Protein 5K0W (pdb70)

Sequence (541 aa):
SAQVVKEPENMPKEWNQAYEPFRIAGNLYYVGTYDLASYLIVTDKGNILINTGTAESSFPIIKANIQKLGFNYKDIKILLLTQAHYDHTGALQDFKTETAAKFYVDKADVDVLRTGGKSDYEMGKYGVTFKPVTPDKTLKDQDKIKLGNITLTLLHHPGHTKGSCSFIFETKDEKRKYRVLIANMPSVIVDKKFSEVTAYPNIQSDYAYTFGVMKKLDFDIWVASHASQFDLHEKRKEGDPYNPQLFMDKQSYFQNLNDLEKSYLNKIKKDVVKEPENMPKEWNQAYEPFRIAGNLYYVGTYDLASYLIVTDKGNILINTGTAESFPIIKANIQKLGFNYKDIKILLLTQAHYDHTGALQDFKTETAAKFYVDKADVDVLRTGGKSDYEMGKYGVTFKPVTPDKTLKDQDKIKLGNITLTLLHHPGHTKGSCSFIFETKDEKRKYRVLIANMPSVIVDKKFSEVTAYPNIQSDYAYTFGVMKKLDFDIWVASHASQFDLHEKRKEGDPYNPQLFMDKQSYFQNLNDLEKSYLNKIKKDSQDK

Nearest PDB structures (foldseek):
  5k0w-assembly1_A  TM=1.004E+00  e=1.594E-59  Elizabethkingia meningoseptica
  5aeb-assembly1_A  TM=9.887E-01  e=3.654E-43  uncultured bacterium BLR12
  6n36-assembly1_A  TM=9.809E-01  e=2.254E-38  Chitinophaga pinensis DSM 2588
  1l9y-assembly2_B  TM=9.300E-01  e=4.755E-30  Fluoribacter gormanii
  6u10-assembly1_A  TM=8.624E-01  e=2.093E-22  Stenotrophomonas maltophilia K279a

InterPro domains:
  IPR001279 Metallo-beta-lactamase [PF00753] (54-184)
  IPR001279 Metallo-beta-lactamase [SM00849] (51-241)
  IPR036866 Ribonuclease Z/Hydroxyacylglutathione hydrolase-like [G3DSA:3.60.15.10] (17-290)
  IPR036866 Ribonuclease Z/Hydroxyacylglutathione hydrolase-like [SSF56281] (29-268)
  IPR051453 Metallo-Beta-Lactamase Glyoxalase II [PTHR46233] (46-186)

Organism: Elizabethkingia meningoseptica (NCBI:txid238)

Radius of gyration: 29.6 Å; Cα contacts (8 Å, |Δi|>4): 1192; chains: 2; bounding box: 83×76×60 Å

Secondary structure (DSSP, 8-state):
--PPP-PPSS--GGGTS----EEEETTEEE-S-SSB--EEEEETTEEEEE---STTHHHHHHHHHHHTT--GGGEEEEE-S--SHHHHTT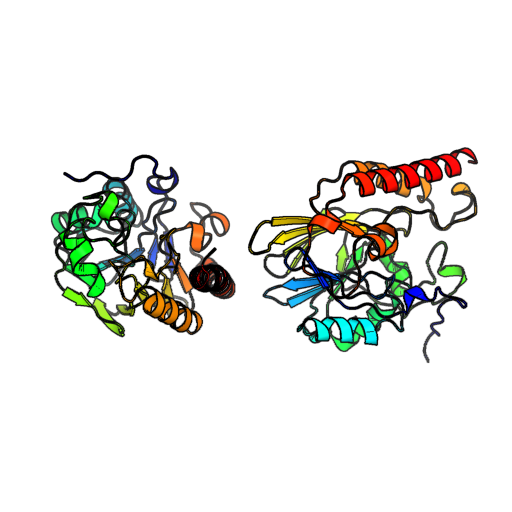HHHHHHHH--EEEEEGGGHHHHHTTTTT-TTGGGG---S-----SEEE-TT-EEEETTEEEEEEE--SSSTT-EEEEEEEE-SS-EEEEEEE-------SS-TTT-TTSTTHHHHHHHHHHHHHT---SEEEESBGGGGTHHHH--TTPPP-GGGG--HHHHHHHHHHHHHHHHHHHHT-/-----SS--GGGTS----EEEETTEEE-S-SSB--EEEEETTEEEEE---STTHHHHHHHHHHHTT--GGGEEEEE-S--SHHHHTTHHHHHHHH--EEEEEGGGHHHHHTTTTT-TTGGGG---S-----SEEE-TT-EEEETTEEEEEEE--SSSTT-EEEEEEEE-SS-EEEEEEE--------S-TTT-TTSTTHHHHHHHHHHHHHT---SEEEESBGGGGTHHHH--TTPPP-GGGG--HHHHHHHHHHHHHHHHHHHHHHT---

Foldseek 3Di:
DDDDADADDPDDPQQLAADAKDAQAFQWIFLHTSWFTWIWGQAPQFIEIEFQAAQNSQVSSCVNCVNVVHHLLRHQEYHYQALDRRRCACVVVSCVSNVHAYEFAQQCQVCQQQQRCLWLPSVVVGRNHDHDHHPYHDYFQDWDDDHPKIKGWHQQDQVTRGRTKIWTWHHDPPDIWTEIADEARAHPDPDALVVSPSCVCNLVSNVVNLVVQLPDDTQFYHYRTCVLLVVVVLDDHPDHHDNVSRRPVVSSNVSSVVRVVVSVVRNVVD/DADADDDDDPQLLAADAKDAQAFQWIFLATSWFTWIWGQAPQFIEIEFAAALNSQVSSCVNCVNVVHHLLRHQEYHYQALDRRGCHCVVVSCVSNVHAYEFAQQCQVCQQQQRCLWLPSVVVGRNHDRDHHPYHDYFQDWDDGHPKIKGWHQQDQVTNGRTKIWTWHHDPPDIWTEIADEARAHPDPDFPPVSPSCVCNLVSNVVNLVVQLPDDTQFYDYSTCVLLVVVVLDDPPDDHDNVSRRPVVSSNVSSVVRVVVSVVRNVVSVDDD

B-factor: mean 29.64, std 12.65, range [3.0, 104.34]

Solvent-accessible surface area: 23764 Å² total; per-residue (Å²): 179,92,131,126,55,119,29,24,138,111,49,66,154,68,40,48,58,68,4,62,6,19,66,1,0,0,57,0,28,0,0,0,0,42,12,0,0,0,0,0,0,29,20,56,108,9,7,0,0,0,0,1,0,0,46,71,0,22,80,33,0,52,59,10,0,139,136,48,68,49,77,31,113,58,3,94,8,1,1,5,0,8,1,10,14,9,0,1,2,0,0,47,21,0,46,96,75,17,81,4,101,0,37,4,4,111,50,3,27,95,10,0,124,40,0,1,96,47,9,24,28,28,18,142,106,26,14,1,3,96,55,3,64,16,70,105,64,3,123,54,95,49,110,5,139,24,32,109,13,42,0,15,1,11,43,2,1,0,20,1,57,2,0,0,0,2,7,4,73,0,93,18,115,149,84,120,4,94,0,0,0,0,2,6,2,31,48,50,8,131,93,85,16,84,87,3,116,60,6,111,92,1,82,68,33,0,51,103,0,5,36,44,0,108,169,25,109,4,42,0,0,0,0,1,27,0,71,52,0,47,0,46,155,44,12,158,87,60,59,112,78,62,8,105,40,2,50,46,87,128,27,0,54,118,45,1,59,83,38,32,128,67,10,78,85,30,56,148,104,85,141,68,126,28,29,141,154,48,65,153,68,39,48,60,68,6,63,10,18,78,1,0,0,57,0,27,0,0,0,0,48,12,0,0,0,0,0,0,27,22,137,147,9,7,0,1,0,2,1,0,0,45,69,0,22,80,32,0,53,61,10,0,139,131,47,68,50,73,31,116,58,2,95,8,1,2,4,0,9,1,11,14,10,0,1,4,0,2,38,23,0,44,100,74,18,79,4,100,0,38,5,4,109,48,2,27,95,11,0,124,40,0,1,122,48,11,25,27,29,18,142,103,26,29,1,3,98,60,2,64,16,70,104,60,4,125,55,96,49,109,5,139,24,35,149,17,43,0,16,1,15,42,3,1,0,17,1,61,3,0,2,0,1,7,4,78,6,123,19,182,146,96,125,2,96,0,0,0,0,1,6,2,35,48,51,8,134,91,60,5,87,88,4,114,60,6,110,94,2,74,71,30,0,56,97,0,5,24,51,0,96,156,28,108,4,43,0,0,0,0,2,27,0,70,52,1,48,0,46,155,44,13,155,88,56,59,109,79,61,4,109,41,2,49,47,82,80,24,0,52,62,47,0,65,75,37,26,88,68,10,80,81,31,36,131,108,20,92,110,134,208

CATH classification: 3.60.15.10

Structure (mmCIF, N/CA/C/O backbone):
data_5K0W
#
_entry.id   5K0W
#
_cell.length_a   64.000
_cell.length_b   48.510
_cell.length_c   88.940
_cell.angle_alpha   90.00
_cell.angle_beta   100.10
_cell.angle_gamma   90.00
#
_symmetry.space_group_name_H-M   'P 1 21 1'
#
loop_
_entity.id
_entity.type
_entity.pdbx_description
1 polymer 'Class B carbapenemase GOB-18'
2 non-polymer 'ZINC ION'
3 non-polymer 'CHLORIDE ION'
4 non-polymer GLYCEROL
5 water water
#
loop_
_atom_site.group_PDB
_atom_site.id
_atom_site.type_symbol
_atom_site.label_atom_id
_atom_site.label_alt_id
_atom_site.label_comp_id
_atom_site.label_asym_id
_atom_site.label_entity_id
_atom_site.label_seq_id
_atom_site.pdbx_PDB_ins_code
_atom_site.Cartn_x
_atom_site.Cartn_y
_atom_site.Cartn_z
_atom_site.occupancy
_atom_site.B_iso_or_equiv
_atom_site.auth_seq_id
_atom_site.auth_comp_id
_atom_site.auth_asym_id
_atom_site.auth_atom_id
_atom_site.pdbx_PDB_model_num
ATOM 1 N N . SER A 1 17 ? 15.889 31.965 20.566 1.00 34.07 17 SER A N 1
ATOM 2 C CA . SER A 1 17 ? 17.177 31.284 20.665 1.00 34.24 17 SER A CA 1
ATOM 3 C C . SER A 1 17 ? 17.025 29.746 20.608 1.00 37.66 17 SER A C 1
ATOM 4 O O . SER A 1 17 ? 16.553 29.119 21.561 1.00 38.41 17 SER A O 1
ATOM 7 N N . ALA A 1 18 ? 17.403 29.148 19.477 1.00 32.58 18 ALA A N 1
ATOM 8 C CA . ALA A 1 18 ? 17.361 27.694 19.313 1.00 31.91 18 ALA A CA 1
ATOM 9 C C . ALA A 1 18 ? 18.492 27.221 18.423 1.00 34.17 18 ALA A C 1
ATOM 10 O O . ALA A 1 18 ? 18.753 27.823 17.376 1.00 32.69 18 ALA A O 1
ATOM 12 N N . GLN A 1 19 ? 19.172 26.140 18.851 1.00 31.29 19 GLN A N 1
ATOM 13 C CA . GLN A 1 19 ? 20.233 25.477 18.085 1.00 30.75 19 GLN A CA 1
ATOM 14 C C . GLN A 1 19 ? 19.558 25.034 16.769 1.00 32.90 19 GLN A C 1
ATOM 15 O O . GLN A 1 19 ? 18.480 24.429 16.799 1.00 32.77 19 GLN A O 1
ATOM 21 N N . VAL A 1 20 ? 20.139 25.440 15.632 1.00 26.54 20 VAL A N 1
ATOM 22 C CA . VAL A 1 20 ? 19.593 25.240 14.298 1.00 24.46 20 VAL A CA 1
ATOM 23 C C . VAL A 1 20 ? 19.689 23.791 13.825 1.00 25.86 20 VAL A C 1
ATOM 24 O O . VAL A 1 20 ? 20.768 23.201 13.869 1.00 23.88 20 VAL A O 1
ATOM 28 N N . VAL A 1 21 ? 18.553 23.250 13.335 1.00 22.40 21 VAL A N 1
ATOM 29 C CA . VAL A 1 21 ? 18.424 21.911 12.759 1.00 22.22 21 VAL A CA 1
ATOM 30 C C . VAL A 1 21 ? 18.639 22.030 11.239 1.00 30.25 21 VAL A C 1
ATOM 31 O O . VAL A 1 21 ? 18.031 22.902 10.618 1.00 32.76 21 VAL A O 1
ATOM 35 N N . LYS A 1 22 ? 19.484 21.162 10.641 1.00 26.85 22 LYS A N 1
ATOM 36 C CA . LYS A 1 22 ? 19.698 21.134 9.196 1.00 27.36 22 LYS A CA 1
ATOM 37 C C . LYS A 1 22 ? 20.015 19.721 8.695 1.00 34.52 22 LYS A C 1
ATOM 38 O O . LYS A 1 22 ? 21.098 19.186 8.976 1.00 34.34 22 LYS A O 1
ATOM 44 N N . GLU A 1 23 ? 19.066 19.122 7.953 1.00 33.66 23 GLU A N 1
ATOM 45 C CA . GLU A 1 23 ? 19.220 17.787 7.369 1.00 35.26 23 GLU A CA 1
ATOM 46 C C . GLU A 1 23 ? 20.228 17.850 6.220 1.00 45.06 23 GLU A C 1
ATOM 47 O O . GLU A 1 23 ? 20.318 18.898 5.572 1.00 47.56 23 GLU A O 1
ATOM 53 N N . PRO A 1 24 ? 20.986 16.764 5.920 1.00 41.80 24 PRO A N 1
ATOM 54 C CA . PRO A 1 24 ? 21.932 16.834 4.802 1.00 41.65 24 PRO A CA 1
ATOM 55 C C . PRO A 1 24 ? 21.266 17.229 3.486 1.00 48.01 24 PRO A C 1
ATOM 56 O O . PRO A 1 24 ? 20.077 16.952 3.253 1.00 47.83 24 PRO A O 1
ATOM 60 N N . GLU A 1 25 ? 22.040 17.944 2.659 1.00 45.90 25 GLU A N 1
ATOM 61 C CA . GLU A 1 25 ? 21.657 18.398 1.333 1.00 46.14 25 GLU A CA 1
ATOM 62 C C . GLU A 1 25 ? 21.652 17.115 0.462 1.00 50.18 25 GLU A C 1
ATOM 63 O O . GLU A 1 25 ? 22.320 16.127 0.810 1.00 49.68 25 GLU A O 1
ATOM 69 N N . ASN A 1 26 ? 20.874 17.104 -0.613 1.00 46.41 26 ASN A N 1
ATOM 70 C CA . ASN A 1 26 ? 20.763 15.970 -1.550 1.00 46.72 26 ASN A CA 1
ATOM 71 C C . ASN A 1 26 ? 20.298 14.573 -1.023 1.00 49.72 26 ASN A C 1
ATOM 72 O O . ASN A 1 26 ? 20.912 13.540 -1.319 1.00 49.01 26 ASN A O 1
ATOM 74 N N . MET A 1 27 ? 19.184 14.562 -0.286 1.00 45.20 27 MET A N 1
ATOM 75 C CA . MET A 1 27 ? 18.539 13.353 0.242 1.00 44.03 27 MET A CA 1
ATOM 76 C C . MET A 1 27 ? 17.867 12.590 -0.903 1.00 43.05 27 MET A C 1
ATOM 77 O O . MET A 1 27 ? 17.399 13.237 -1.843 1.00 41.88 27 MET A O 1
ATOM 82 N N . PRO A 1 28 ? 17.724 11.244 -0.832 1.00 37.36 28 PRO A N 1
ATOM 83 C CA . PRO A 1 28 ? 17.063 10.520 -1.939 1.00 36.22 28 PRO A CA 1
ATOM 84 C C . PRO A 1 28 ? 15.590 10.849 -2.037 1.00 38.72 28 PRO A C 1
ATOM 85 O O . PRO A 1 28 ? 14.946 11.072 -1.012 1.00 39.80 28 PRO A O 1
ATOM 89 N N . LYS A 1 29 ? 15.072 10.908 -3.275 1.00 32.95 29 LYS A N 1
ATOM 90 C CA . LYS A 1 29 ? 13.690 11.240 -3.622 1.00 31.76 29 LYS A CA 1
ATOM 91 C C . LYS A 1 29 ? 12.680 10.384 -2.865 1.00 35.93 29 LYS A C 1
ATOM 92 O O . LYS A 1 29 ? 11.715 10.922 -2.316 1.00 35.66 29 LYS A O 1
ATOM 98 N N . GLU A 1 30 ? 12.919 9.059 -2.827 1.00 32.83 30 GLU A N 1
ATOM 99 C CA . GLU A 1 30 ? 12.058 8.043 -2.201 1.00 32.73 30 GLU A CA 1
ATOM 100 C C . GLU A 1 30 ? 11.835 8.233 -0.686 1.00 36.32 30 GLU A C 1
ATOM 101 O O . GLU A 1 30 ? 10.876 7.687 -0.145 1.00 36.17 30 GLU A O 1
ATOM 107 N N . TRP A 1 31 ? 12.704 8.999 -0.017 1.00 32.22 31 TRP A N 1
ATOM 108 C CA . TRP A 1 31 ? 12.619 9.226 1.423 1.00 32.85 31 TRP A CA 1
ATOM 109 C C . TRP A 1 31 ? 11.453 10.093 1.853 1.00 37.22 31 TRP A C 1
ATOM 110 O O . TRP A 1 31 ? 10.849 9.827 2.899 1.00 36.16 31 TRP A O 1
ATOM 121 N N . ASN A 1 32 ? 11.152 11.141 1.058 1.00 34.41 32 ASN A N 1
ATOM 122 C CA . ASN A 1 32 ? 10.068 12.098 1.325 1.00 33.83 32 ASN A CA 1
ATOM 123 C C . ASN A 1 32 ? 8.873 11.857 0.410 1.00 34.71 32 ASN A C 1
ATOM 124 O O . ASN A 1 32 ? 7.884 12.573 0.489 1.00 35.33 32 ASN A O 1
ATOM 129 N N . GLN A 1 33 ? 8.963 10.837 -0.439 1.00 29.39 33 GLN A N 1
ATOM 130 C CA . GLN A 1 33 ? 7.927 10.442 -1.388 1.00 29.28 33 GLN A CA 1
ATOM 131 C C . GLN A 1 33 ? 6.819 9.690 -0.653 1.00 31.38 33 GLN A C 1
ATOM 132 O O . GLN A 1 33 ? 7.113 8.779 0.129 1.00 31.60 33 GLN A O 1
ATOM 138 N N . ALA A 1 34 ? 5.551 10.063 -0.905 1.00 25.52 34 ALA A N 1
ATOM 139 C CA . ALA A 1 34 ? 4.390 9.449 -0.255 1.00 24.17 34 ALA A CA 1
ATOM 140 C C . ALA A 1 34 ? 4.160 8.008 -0.685 1.00 28.19 34 ALA A C 1
ATOM 141 O O . ALA A 1 34 ? 4.435 7.640 -1.829 1.00 29.26 34 ALA A O 1
ATOM 143 N N . TYR A 1 35 ? 3.647 7.202 0.240 1.00 23.03 35 TYR A N 1
ATOM 144 C CA . TYR A 1 35 ? 3.287 5.812 0.017 1.00 22.13 35 TYR A CA 1
ATOM 145 C C . TYR A 1 35 ? 1.992 5.545 0.765 1.00 27.80 35 TYR A C 1
ATOM 146 O O . TYR A 1 35 ? 1.853 5.931 1.928 1.00 29.55 35 TYR A O 1
ATOM 155 N N . GLU A 1 36 ? 1.050 4.901 0.088 1.00 23.63 36 GLU A N 1
ATOM 156 C CA . GLU A 1 36 ? -0.268 4.546 0.595 1.00 24.00 36 GLU A CA 1
ATOM 157 C C . GLU A 1 36 ? -0.176 3.547 1.762 1.00 27.32 36 GLU A C 1
ATOM 158 O O . GLU A 1 36 ? 0.368 2.454 1.578 1.00 26.13 36 GLU A O 1
ATOM 164 N N . PRO A 1 37 ? -0.700 3.880 2.969 1.00 24.39 37 PRO A N 1
ATOM 165 C CA . PRO A 1 37 ? -0.609 2.925 4.088 1.00 24.19 37 PRO A CA 1
ATOM 166 C C . PRO A 1 37 ? -1.356 1.606 3.862 1.00 27.93 37 PRO A C 1
ATOM 167 O O . PRO A 1 37 ? -2.347 1.576 3.131 1.00 29.02 37 PRO A O 1
ATOM 171 N N . PHE A 1 38 ? -0.855 0.508 4.470 1.00 22.02 38 PHE A N 1
ATOM 172 C CA . PHE A 1 38 ? -1.451 -0.824 4.367 1.00 19.56 38 PHE A CA 1
ATOM 173 C C . PHE A 1 38 ? -1.291 -1.652 5.645 1.00 20.55 38 PHE A C 1
ATOM 174 O O . PHE A 1 38 ? -0.464 -1.337 6.497 1.00 18.67 38 PHE A O 1
ATOM 182 N N . ARG A 1 39 ? -2.075 -2.725 5.759 1.00 18.64 39 ARG A N 1
ATOM 183 C CA . ARG A 1 39 ? -2.031 -3.660 6.876 1.00 18.76 39 ARG A CA 1
ATOM 184 C C . ARG A 1 39 ? -0.986 -4.728 6.567 1.00 24.26 39 ARG A C 1
ATOM 185 O O . ARG A 1 39 ? -1.096 -5.411 5.540 1.00 26.16 39 ARG A O 1
ATOM 193 N N . ILE A 1 40 ? 0.038 -4.860 7.425 1.00 19.09 40 ILE A N 1
ATOM 194 C CA . ILE A 1 40 ? 1.079 -5.871 7.212 1.00 19.07 40 ILE A CA 1
ATOM 195 C C . ILE A 1 40 ? 0.538 -7.238 7.651 1.00 24.03 40 ILE A C 1
ATOM 196 O O . ILE A 1 40 ? 0.309 -8.114 6.806 1.00 23.55 40 ILE A O 1
ATOM 201 N N . ALA A 1 41 ? 0.289 -7.385 8.963 1.00 22.02 41 ALA A N 1
ATOM 202 C CA . ALA A 1 41 ? -0.222 -8.601 9.595 1.00 22.81 41 ALA A CA 1
ATOM 203 C C . ALA A 1 41 ? -0.887 -8.242 10.911 1.00 27.76 41 ALA A C 1
ATOM 204 O O . ALA A 1 41 ? -0.309 -7.514 11.718 1.00 28.30 41 ALA A O 1
ATOM 206 N N . GLY A 1 42 ? -2.078 -8.775 11.127 1.00 23.56 42 GLY A N 1
ATOM 207 C CA . GLY A 1 42 ? -2.843 -8.540 12.343 1.00 23.39 42 GLY A CA 1
ATOM 208 C C . GLY A 1 42 ? -3.057 -7.073 12.632 1.00 27.36 42 GLY A C 1
ATOM 209 O O . GLY A 1 42 ? -3.718 -6.372 11.861 1.00 26.12 42 GLY A O 1
ATOM 210 N N . ASN A 1 43 ? -2.443 -6.592 13.716 1.00 25.35 43 ASN A N 1
ATOM 211 C CA . ASN A 1 43 ? -2.572 -5.193 14.148 1.00 25.81 43 ASN A CA 1
ATOM 212 C C . ASN A 1 43 ? -1.368 -4.319 13.827 1.00 29.12 43 ASN A C 1
ATOM 213 O O . ASN A 1 43 ? -1.245 -3.215 14.364 1.00 29.71 43 ASN A O 1
ATOM 218 N N . LEU A 1 44 ? -0.510 -4.798 12.899 1.00 23.29 44 LEU A N 1
ATOM 219 C CA . LEU A 1 44 ? 0.668 -4.098 12.404 1.00 21.28 44 LEU A CA 1
ATOM 220 C C . LEU A 1 44 ? 0.369 -3.489 11.043 1.00 23.14 44 LEU A C 1
ATOM 221 O O . LEU A 1 44 ? -0.087 -4.178 10.138 1.00 23.24 44 LEU A O 1
ATOM 226 N N . TYR A 1 45 ? 0.625 -2.193 10.919 1.00 18.80 45 TYR A N 1
ATOM 227 C CA . TYR A 1 45 ? 0.365 -1.418 9.721 1.00 19.48 45 TYR A CA 1
ATOM 228 C C . TYR A 1 45 ? 1.603 -0.648 9.300 1.00 25.03 45 TYR A C 1
ATOM 229 O O . TYR A 1 45 ? 2.359 -0.193 10.159 1.00 26.45 45 TYR A O 1
ATOM 238 N N . TYR A 1 46 ? 1.793 -0.467 7.983 1.00 20.43 46 TYR A N 1
ATOM 239 C CA . TYR A 1 46 ? 2.881 0.329 7.433 1.00 19.71 46 TYR A CA 1
ATOM 240 C C . TYR A 1 46 ? 2.316 1.739 7.226 1.00 25.36 46 TYR A C 1
ATOM 241 O O . TYR A 1 46 ? 1.336 1.907 6.490 1.00 25.95 46 TYR A O 1
ATOM 250 N N . VAL A 1 47 ? 2.902 2.745 7.894 1.00 20.51 47 VAL A N 1
ATOM 251 C CA . VAL A 1 47 ? 2.453 4.147 7.806 1.00 18.82 47 VAL A CA 1
ATOM 252 C C . VAL A 1 47 ? 3.587 5.087 7.328 1.00 25.02 47 VAL A C 1
ATOM 253 O O . VAL A 1 47 ? 3.412 6.313 7.302 1.00 25.13 47 VAL A O 1
ATOM 257 N N . GLY A 1 48 ? 4.717 4.484 6.928 1.00 22.31 48 GLY A N 1
ATOM 258 C CA . GLY A 1 48 ? 5.909 5.178 6.458 1.00 21.70 48 GLY A CA 1
ATOM 259 C C . GLY A 1 48 ? 5.783 5.789 5.088 1.00 26.28 48 GLY A C 1
ATOM 260 O O . GLY A 1 48 ? 4.703 5.795 4.494 1.00 27.87 48 GLY A O 1
ATOM 261 N N . THR A 1 49 ? 6.890 6.338 4.595 1.00 21.28 49 THR A N 1
ATOM 262 C CA . THR A 1 49 ? 6.969 6.961 3.268 1.00 19.57 49 THR A CA 1
ATOM 263 C C . THR A 1 49 ? 7.366 5.871 2.278 1.00 20.71 49 THR A C 1
ATOM 264 O O . THR A 1 49 ? 7.441 4.696 2.662 1.00 19.17 49 THR A O 1
ATOM 268 N N . TYR A 1 50 ? 7.656 6.253 1.020 1.00 16.88 50 TYR A N 1
ATOM 269 C CA . TYR A 1 50 ? 8.055 5.300 -0.012 1.00 16.60 50 TYR A CA 1
ATOM 270 C C . TYR A 1 50 ? 9.215 4.405 0.427 1.00 18.43 50 TYR A C 1
ATOM 271 O O . TYR A 1 50 ? 9.124 3.198 0.266 1.00 18.05 50 TYR A O 1
ATOM 280 N N . ASP A 1 51 ? 10.263 4.974 1.041 1.00 15.13 51 ASP A N 1
ATOM 281 C CA . ASP A 1 51 ? 11.386 4.170 1.524 1.00 15.38 51 ASP A CA 1
ATOM 282 C C . ASP A 1 51 ? 11.557 4.153 3.044 1.00 18.92 51 ASP A C 1
ATOM 283 O O . ASP A 1 51 ? 12.070 3.172 3.579 1.00 19.20 51 ASP A O 1
ATOM 288 N N . LEU A 1 52 ? 11.152 5.222 3.736 1.00 15.39 52 LEU A N 1
ATOM 289 C CA . LEU A 1 52 ? 11.331 5.289 5.180 1.00 15.97 52 LEU A CA 1
ATOM 290 C C . LEU A 1 52 ? 10.210 4.651 5.943 1.00 21.63 52 LEU A C 1
ATOM 291 O O . LEU A 1 52 ? 9.151 5.256 6.136 1.00 23.98 52 LEU A O 1
ATOM 296 N N . ALA A 1 53 ? 10.435 3.404 6.346 1.00 17.05 53 ALA A N 1
ATOM 297 C CA . ALA A 1 53 ? 9.462 2.597 7.073 1.00 17.39 53 ALA A CA 1
ATOM 298 C C . ALA A 1 53 ? 9.123 3.146 8.448 1.00 22.16 53 ALA A C 1
ATOM 299 O O . ALA A 1 53 ? 10.016 3.469 9.243 1.00 22.45 53 ALA A O 1
ATOM 301 N N . SER A 1 54 ? 7.817 3.275 8.697 1.00 17.79 54 SER A N 1
ATOM 302 C CA . SER A 1 54 ? 7.226 3.710 9.959 1.00 17.31 54 SER A CA 1
ATOM 303 C C . SER A 1 54 ? 6.114 2.716 10.248 1.00 19.92 54 SER A C 1
ATOM 304 O O . SER A 1 54 ? 5.252 2.501 9.402 1.00 19.89 54 SER A O 1
ATOM 307 N N . TYR A 1 55 ? 6.173 2.067 11.409 1.00 16.24 55 TYR A N 1
ATOM 308 C CA . TYR A 1 55 ? 5.229 1.019 11.795 1.00 15.76 55 TYR A CA 1
ATOM 309 C C . TYR A 1 55 ? 4.251 1.446 12.873 1.00 21.72 55 TYR A C 1
ATOM 310 O O . TYR A 1 55 ? 4.640 2.065 13.866 1.00 22.89 55 TYR A O 1
ATOM 319 N N . LEU A 1 56 ? 2.977 1.118 12.666 1.00 17.64 56 LEU A N 1
ATOM 320 C CA . LEU A 1 56 ? 1.916 1.411 13.609 1.00 16.94 56 LEU A CA 1
ATOM 321 C C . LEU A 1 56 ? 1.292 0.126 14.159 1.00 22.70 56 LEU A C 1
ATOM 322 O O . LEU A 1 56 ? 0.845 -0.734 13.394 1.00 22.94 56 LEU A O 1
ATOM 327 N N . ILE A 1 57 ? 1.299 -0.010 15.492 1.00 19.73 57 ILE A N 1
ATOM 328 C CA . ILE A 1 57 ? 0.701 -1.140 16.193 1.00 19.72 57 ILE A CA 1
ATOM 329 C C . ILE A 1 57 ? -0.506 -0.597 16.941 1.00 26.76 57 ILE A C 1
ATOM 330 O O . ILE A 1 57 ? -0.366 0.234 17.840 1.00 28.16 57 ILE A O 1
ATOM 335 N N . VAL A 1 58 ? -1.689 -1.035 16.524 1.00 24.12 58 VAL A N 1
ATOM 336 C CA . VAL A 1 58 ? -2.960 -0.593 17.081 1.00 24.29 58 VAL A CA 1
ATOM 337 C C . VAL A 1 58 ? -3.389 -1.533 18.203 1.00 29.56 58 VAL A C 1
ATOM 338 O O . VAL A 1 58 ? -3.517 -2.736 17.971 1.00 29.72 58 VAL A O 1
ATOM 342 N N . THR A 1 59 ? -3.587 -1.004 19.427 1.00 26.81 59 THR A N 1
ATOM 343 C CA . THR A 1 59 ? -4.071 -1.819 20.553 1.00 26.26 59 THR A CA 1
ATOM 344 C C . THR A 1 59 ? -5.374 -1.252 21.099 1.00 32.45 59 THR A C 1
ATOM 345 O O . THR A 1 59 ? -5.777 -0.124 20.777 1.00 31.34 59 THR A O 1
ATOM 349 N N . ASP A 1 60 ? -5.980 -2.032 21.995 1.00 31.15 60 ASP A N 1
ATOM 350 C CA . ASP A 1 60 ? -7.219 -1.762 22.732 1.00 31.43 60 ASP A CA 1
ATOM 351 C C . ASP A 1 60 ? -7.085 -0.556 23.681 1.00 33.24 60 ASP A C 1
ATOM 352 O O . ASP A 1 60 ? -8.064 0.146 23.923 1.00 32.50 60 ASP A O 1
ATOM 357 N N . LYS A 1 61 ? -5.860 -0.351 24.211 1.00 28.72 61 LYS A N 1
ATOM 358 C CA . LYS A 1 61 ? -5.467 0.688 25.172 1.00 27.28 61 LYS A CA 1
ATOM 359 C C . LYS A 1 61 ? -4.615 1.817 24.553 1.00 29.68 61 LYS A C 1
ATOM 360 O O . LYS A 1 61 ? -4.052 2.620 25.309 1.00 30.04 61 LYS A O 1
ATOM 366 N N . GLY A 1 62 ? -4.543 1.880 23.214 1.00 23.67 62 GLY A N 1
ATOM 367 C CA . GLY A 1 62 ? -3.771 2.895 22.506 1.00 22.76 62 GLY A CA 1
ATOM 368 C C . GLY A 1 62 ? -2.864 2.363 21.412 1.00 27.35 62 GLY A C 1
ATOM 369 O O . GLY A 1 62 ? -2.880 1.172 21.113 1.00 27.32 62 GLY A O 1
ATOM 370 N N . ASN A 1 63 ? -2.047 3.248 20.808 1.00 23.59 63 ASN A N 1
ATOM 371 C CA . ASN A 1 63 ? -1.153 2.900 19.702 1.00 22.19 63 ASN A CA 1
ATOM 372 C C . ASN A 1 63 ? 0.329 3.071 19.983 1.00 24.99 63 ASN A C 1
ATOM 373 O O . ASN A 1 63 ? 0.739 3.877 20.827 1.00 22.58 63 ASN A O 1
ATOM 378 N N . ILE A 1 64 ? 1.134 2.319 19.214 1.00 21.45 64 ILE A N 1
ATOM 379 C CA . ILE A 1 64 ? 2.587 2.355 19.270 1.00 20.19 64 ILE A CA 1
ATOM 380 C C . ILE A 1 64 ? 3.065 2.726 17.878 1.00 23.23 64 ILE A C 1
ATOM 381 O O . ILE A 1 64 ? 2.551 2.207 16.882 1.00 21.21 64 ILE A O 1
ATOM 386 N N . LEU A 1 65 ? 4.035 3.638 17.812 1.00 20.30 65 LEU A N 1
ATOM 387 C CA . LEU A 1 65 ? 4.640 4.003 16.548 1.00 19.59 65 LEU A CA 1
ATOM 388 C C . LEU A 1 65 ? 6.152 3.730 16.598 1.00 19.50 65 LEU A C 1
ATOM 389 O O . LEU A 1 65 ? 6.847 4.255 17.477 1.00 14.73 65 LEU A O 1
ATOM 394 N N . ILE A 1 66 ? 6.636 2.857 15.684 1.00 16.84 66 ILE A N 1
ATOM 395 C CA . ILE A 1 66 ? 8.064 2.557 15.549 1.00 17.18 66 ILE A CA 1
ATOM 396 C C . ILE A 1 66 ? 8.556 3.289 14.302 1.00 21.97 66 ILE A C 1
ATOM 397 O O . ILE A 1 66 ? 8.008 3.068 13.223 1.00 20.85 66 ILE A O 1
ATOM 402 N N . ASN A 1 67 ? 9.565 4.175 14.460 1.00 20.45 67 ASN A N 1
ATOM 403 C CA . ASN A 1 67 ? 10.205 5.004 13.407 1.00 21.82 67 ASN A CA 1
ATOM 404 C C . ASN A 1 67 ? 9.347 6.120 12.792 1.00 26.68 67 ASN A C 1
ATOM 405 O O . ASN A 1 67 ? 8.128 5.953 12.691 1.00 26.21 67 ASN A O 1
ATOM 410 N N . THR A 1 68 ? 9.988 7.268 12.401 1.00 22.05 68 THR A N 1
ATOM 411 C CA . THR A 1 68 ? 9.259 8.430 11.899 1.00 22.12 68 THR A CA 1
ATOM 412 C C . THR A 1 68 ? 9.705 9.132 10.606 1.00 30.17 68 THR A C 1
ATOM 413 O O . THR A 1 68 ? 9.224 10.253 10.380 1.00 32.24 68 THR A O 1
ATOM 417 N N . GLY A 1 69 ? 10.631 8.583 9.820 1.00 25.58 69 GLY A N 1
ATOM 418 C CA . GLY A 1 69 ? 11.099 9.301 8.625 1.00 24.45 69 GLY A CA 1
ATOM 419 C C . GLY A 1 69 ? 11.771 10.640 8.939 1.00 26.29 69 GLY A C 1
ATOM 420 O O . GLY A 1 69 ? 11.984 10.952 10.111 1.00 23.81 69 GLY A O 1
ATOM 421 N N . THR A 1 70 ? 12.071 11.477 7.902 1.00 24.31 70 THR A N 1
ATOM 422 C CA . THR A 1 70 ? 12.716 12.801 8.055 1.00 23.59 70 THR A CA 1
ATOM 423 C C . THR A 1 70 ? 11.737 13.809 8.667 1.00 27.38 70 THR A C 1
ATOM 424 O O . THR A 1 70 ? 10.635 13.417 9.043 1.00 25.75 70 THR A O 1
ATOM 428 N N . ALA A 1 71 ? 12.126 15.103 8.777 1.00 25.44 71 ALA A N 1
ATOM 429 C CA . ALA A 1 71 ? 11.255 16.165 9.321 1.00 25.18 71 ALA A CA 1
ATOM 430 C C . ALA A 1 71 ? 9.974 16.313 8.508 1.00 29.15 71 ALA A C 1
ATOM 431 O O . ALA A 1 71 ? 8.891 16.378 9.084 1.00 29.92 71 ALA A O 1
ATOM 433 N N . GLU A 1 72 ? 10.096 16.309 7.179 1.00 25.94 72 GLU A N 1
ATOM 434 C CA . GLU A 1 72 ? 8.972 16.439 6.250 1.00 26.61 72 GLU A CA 1
ATOM 435 C C . GLU A 1 72 ? 8.051 15.189 6.142 1.00 30.65 72 GLU A C 1
ATOM 436 O O . GLU A 1 72 ? 7.049 15.228 5.430 1.00 29.49 72 GLU A O 1
ATOM 442 N N . SER A 1 73 ? 8.389 14.104 6.868 1.00 29.41 73 SER A N 1
ATOM 443 C CA A SER A 1 73 ? 7.592 12.881 6.881 0.43 29.70 73 SER A CA 1
ATOM 444 C CA B SER A 1 73 ? 7.591 12.877 6.887 0.57 29.96 73 SER A CA 1
ATOM 445 C C . SER A 1 73 ? 6.447 12.996 7.910 1.00 35.56 73 SER A C 1
ATOM 446 O O . SER A 1 73 ? 5.520 12.175 7.897 1.00 37.54 73 SER A O 1
ATOM 451 N N . PHE A 1 74 ? 6.503 14.023 8.790 1.00 30.81 74 PHE A N 1
ATOM 452 C CA . PHE A 1 74 ? 5.492 14.300 9.814 1.00 30.34 74 PHE A CA 1
ATOM 453 C C . PHE A 1 74 ? 4.074 14.465 9.239 1.00 34.27 74 PHE A C 1
ATOM 454 O O . PHE A 1 74 ? 3.202 13.720 9.693 1.00 35.42 74 PHE A O 1
ATOM 462 N N . PRO A 1 75 ? 3.798 15.364 8.244 1.00 28.56 75 PRO A N 1
ATOM 463 C CA . PRO A 1 75 ? 2.438 15.438 7.693 1.00 27.66 75 PRO A CA 1
ATOM 464 C C . PRO A 1 75 ? 2.001 14.142 7.006 1.00 31.86 75 PRO A C 1
ATOM 465 O O . PRO A 1 75 ? 0.836 13.767 7.147 1.00 31.69 75 PRO A O 1
ATOM 469 N N . ILE A 1 76 ? 2.947 13.442 6.310 1.00 28.03 76 ILE A N 1
ATOM 470 C CA . ILE A 1 76 ? 2.738 12.169 5.603 1.00 27.11 76 ILE A CA 1
ATOM 471 C C . ILE A 1 76 ? 2.289 11.050 6.552 1.00 29.43 76 ILE A C 1
ATOM 472 O O . ILE A 1 76 ? 1.282 10.404 6.276 1.00 30.02 76 ILE A O 1
ATOM 477 N N . ILE A 1 77 ? 3.040 10.810 7.651 1.00 23.74 77 ILE A N 1
ATOM 478 C CA . ILE A 1 77 ? 2.720 9.756 8.625 1.00 21.61 77 ILE A CA 1
ATOM 479 C C . ILE A 1 77 ? 1.387 10.036 9.275 1.00 25.18 77 ILE A C 1
ATOM 480 O O . ILE A 1 77 ? 0.560 9.132 9.370 1.00 26.04 77 ILE A O 1
ATOM 485 N N . LYS A 1 78 ? 1.149 11.299 9.642 1.00 21.98 78 LYS A N 1
ATOM 486 C CA . LYS A 1 78 ? -0.107 11.745 10.246 1.00 21.87 78 LYS A CA 1
ATOM 487 C C . LYS A 1 78 ? -1.278 11.469 9.310 1.00 24.36 78 LYS A C 1
ATOM 488 O O . LYS A 1 78 ? -2.284 10.927 9.757 1.00 24.79 78 LYS A O 1
ATOM 494 N N . ALA A 1 79 ? -1.101 11.753 8.009 1.00 20.71 79 ALA A N 1
ATOM 495 C CA . ALA A 1 79 ? -2.100 11.551 6.956 1.00 21.14 79 ALA A CA 1
ATOM 496 C C . ALA A 1 79 ? -2.362 10.063 6.717 1.00 26.48 79 ALA A C 1
ATOM 497 O O . ALA A 1 79 ? -3.524 9.672 6.531 1.00 27.63 79 ALA A O 1
ATOM 499 N N . ASN A 1 80 ? -1.284 9.245 6.721 1.00 21.50 80 ASN A N 1
ATOM 500 C CA . ASN A 1 80 ? -1.332 7.790 6.540 1.00 20.74 80 ASN A CA 1
ATOM 501 C C . ASN A 1 80 ? -2.100 7.139 7.698 1.00 24.71 80 ASN A C 1
ATOM 502 O O . ASN A 1 80 ? -2.948 6.275 7.450 1.00 24.75 80 ASN A O 1
ATOM 507 N N . ILE A 1 81 ? -1.837 7.586 8.954 1.00 19.83 81 ILE A N 1
ATOM 508 C CA . ILE A 1 81 ? -2.526 7.083 10.147 1.00 19.28 81 ILE A CA 1
ATOM 509 C C . ILE A 1 81 ? -4.035 7.322 10.015 1.00 26.69 81 ILE A C 1
ATOM 510 O O . ILE A 1 81 ? -4.801 6.375 10.197 1.00 26.99 81 ILE A O 1
ATOM 515 N N . GLN A 1 82 ? -4.441 8.563 9.613 1.00 24.62 82 GLN A N 1
ATOM 516 C CA . GLN A 1 82 ? -5.831 8.956 9.376 1.00 25.10 82 GLN A CA 1
ATOM 517 C C . GLN A 1 82 ? -6.484 8.079 8.282 1.00 32.53 82 GLN A C 1
ATOM 518 O O . GLN A 1 82 ? -7.565 7.545 8.509 1.00 34.01 82 GLN A O 1
ATOM 524 N N . LYS A 1 83 ? -5.799 7.888 7.129 1.00 29.64 83 LYS A N 1
ATOM 525 C CA . LYS A 1 83 ? -6.242 7.076 5.989 1.00 29.74 83 LYS A CA 1
ATOM 526 C C . LYS A 1 83 ? -6.679 5.651 6.382 1.00 34.82 83 LYS A C 1
ATOM 527 O O . LYS A 1 83 ? -7.646 5.131 5.820 1.00 35.71 83 LYS A O 1
ATOM 533 N N . LEU A 1 84 ? -5.984 5.032 7.344 1.00 31.05 84 LEU A N 1
ATOM 534 C CA . LEU A 1 84 ? -6.334 3.685 7.796 1.00 31.48 84 LEU A CA 1
ATOM 535 C C . LEU A 1 84 ? -7.522 3.667 8.784 1.00 34.79 84 LEU A C 1
ATOM 536 O O . LEU A 1 84 ? -8.001 2.590 9.153 1.00 33.71 84 LEU A O 1
ATOM 541 N N . GLY A 1 85 ? -7.961 4.851 9.205 1.00 31.65 85 GLY A N 1
ATOM 542 C CA . GLY A 1 85 ? -9.050 5.023 10.153 1.00 31.62 85 GLY A CA 1
ATOM 543 C C . GLY A 1 85 ? -8.591 5.107 11.593 1.00 37.01 85 GLY A C 1
ATOM 544 O O . GLY A 1 85 ? -9.396 4.879 12.502 1.00 38.22 85 GLY A O 1
ATOM 545 N N . PHE A 1 86 ? -7.298 5.427 11.825 1.00 32.65 86 PHE A N 1
ATOM 546 C CA . PHE A 1 86 ? -6.753 5.541 13.187 1.00 31.54 86 PHE A CA 1
ATOM 547 C C . PHE A 1 86 ? -6.389 6.968 13.572 1.00 36.55 86 PHE A C 1
ATOM 548 O O . PHE A 1 86 ? -6.191 7.819 12.700 1.00 36.15 86 PHE A O 1
ATOM 556 N N . ASN A 1 87 ? -6.334 7.231 14.889 1.00 33.70 87 ASN A N 1
ATOM 557 C CA . ASN A 1 87 ? -6.006 8.548 15.413 1.00 34.06 87 ASN A CA 1
ATOM 558 C C . ASN A 1 87 ? -4.567 8.582 15.942 1.00 38.59 87 ASN A C 1
ATOM 559 O O . ASN A 1 87 ? -4.235 7.842 16.866 1.00 38.11 87 ASN A O 1
ATOM 564 N N . TYR A 1 88 ? -3.715 9.452 15.359 1.00 35.47 88 TYR A N 1
ATOM 565 C CA . TYR A 1 88 ? -2.329 9.631 15.799 1.00 34.75 88 TYR A CA 1
ATOM 566 C C . TYR A 1 88 ? -2.268 10.174 17.247 1.00 37.07 88 TYR A C 1
ATOM 567 O O . TYR A 1 88 ? -1.278 9.958 17.934 1.00 36.49 88 TYR A O 1
ATOM 576 N N . LYS A 1 89 ? -3.338 10.845 17.717 1.00 33.45 89 LYS A N 1
ATOM 577 C CA . LYS A 1 89 ? -3.432 11.396 19.083 1.00 33.04 89 LYS A CA 1
ATOM 578 C C . LYS A 1 89 ? -3.540 10.278 20.143 1.00 34.35 89 LYS A C 1
ATOM 579 O O . LYS A 1 89 ? -3.465 10.547 21.343 1.00 32.85 89 LYS A O 1
ATOM 585 N N . ASP A 1 90 ? -3.714 9.027 19.674 1.00 30.51 90 ASP A N 1
ATOM 586 C CA . ASP A 1 90 ? -3.819 7.819 20.478 1.00 29.18 90 ASP A CA 1
ATOM 587 C C . ASP A 1 90 ? -2.512 7.039 20.512 1.00 30.61 90 ASP A C 1
ATOM 588 O O . ASP A 1 90 ? -2.483 5.936 21.062 1.00 29.49 90 ASP A O 1
ATOM 593 N N . ILE A 1 91 ? -1.424 7.604 19.937 1.00 25.56 91 ILE A N 1
ATOM 594 C CA . ILE A 1 91 ? -0.099 6.993 20.018 1.00 24.02 91 ILE A CA 1
ATOM 595 C C . ILE A 1 91 ? 0.336 7.195 21.469 1.00 26.26 91 ILE A C 1
ATOM 596 O O . ILE A 1 91 ? 0.447 8.330 21.939 1.00 25.76 91 ILE A O 1
ATOM 601 N N . LYS A 1 92 ? 0.478 6.092 22.193 1.00 22.09 92 LYS A N 1
ATOM 602 C CA . LYS A 1 92 ? 0.862 6.101 23.595 1.00 21.24 92 LYS A CA 1
ATOM 603 C C . LYS A 1 92 ? 2.363 5.930 23.785 1.00 22.63 92 LYS A C 1
ATOM 604 O O . LYS A 1 92 ? 2.893 6.424 24.783 1.00 20.73 92 LYS A O 1
ATOM 610 N N . ILE A 1 93 ? 3.044 5.223 22.832 1.00 18.41 93 ILE A N 1
ATOM 611 C CA . ILE A 1 93 ? 4.485 4.925 22.866 1.00 17.90 93 ILE A CA 1
ATOM 612 C C . ILE A 1 93 ? 5.179 5.166 21.514 1.00 19.50 93 ILE A C 1
ATOM 613 O O . ILE A 1 93 ? 4.698 4.740 20.473 1.00 17.60 93 ILE A O 1
ATOM 618 N N . LEU A 1 94 ? 6.343 5.797 21.559 1.00 17.24 94 LEU A N 1
ATOM 619 C CA . LEU A 1 94 ? 7.188 6.034 20.391 1.00 17.84 94 LEU A CA 1
ATOM 620 C C . LEU A 1 94 ? 8.459 5.174 20.524 1.00 24.96 94 LEU A C 1
ATOM 621 O O . LEU A 1 94 ? 9.099 5.206 21.576 1.00 24.89 94 LEU A O 1
ATOM 626 N N . LEU A 1 95 ? 8.784 4.366 19.490 1.00 23.36 95 LEU A N 1
ATOM 627 C CA . LEU A 1 95 ? 9.972 3.489 19.468 1.00 23.56 95 LEU A CA 1
ATOM 628 C C . LEU A 1 95 ? 10.877 3.736 18.245 1.00 27.35 95 LEU A C 1
ATOM 629 O O . LEU A 1 95 ? 10.434 4.320 17.253 1.00 26.46 95 LEU A O 1
ATOM 634 N N . LEU A 1 96 ? 12.152 3.302 18.335 1.00 23.77 96 LEU A N 1
ATOM 635 C CA . LEU A 1 96 ? 13.190 3.522 17.328 1.00 22.91 96 LEU A CA 1
ATOM 636 C C . LEU A 1 96 ? 13.999 2.289 17.012 1.00 25.28 96 LEU A C 1
ATOM 637 O O . LEU A 1 96 ? 14.375 1.564 17.930 1.00 26.42 96 LEU A O 1
ATOM 642 N N . THR A 1 97 ? 14.393 2.117 15.747 1.00 18.88 97 THR A N 1
ATOM 643 C CA . THR A 1 97 ? 15.273 1.003 15.385 1.00 17.69 97 THR A CA 1
ATOM 644 C C . THR A 1 97 ? 16.726 1.474 15.248 1.00 20.80 97 THR A C 1
ATOM 645 O O . THR A 1 97 ? 17.634 0.643 15.288 1.00 20.55 97 THR A O 1
ATOM 649 N N . GLN A 1 98 ? 16.940 2.803 15.074 1.00 15.51 98 GLN A N 1
ATOM 650 C CA . GLN A 1 98 ? 18.244 3.445 14.915 1.00 16.14 98 GLN A CA 1
ATOM 651 C C . GLN A 1 98 ? 18.105 4.974 15.081 1.00 24.98 98 GLN A C 1
ATOM 652 O O . GLN A 1 98 ? 17.092 5.540 14.661 1.00 25.20 98 GLN A O 1
ATOM 658 N N . ALA A 1 99 ? 19.126 5.635 15.686 1.00 22.71 99 ALA A N 1
ATOM 659 C CA . ALA A 1 99 ? 19.123 7.087 15.945 1.00 22.02 99 ALA A CA 1
ATOM 660 C C . ALA A 1 99 ? 19.755 7.933 14.843 1.00 25.38 99 ALA A C 1
ATOM 661 O O . ALA A 1 99 ? 20.737 8.653 15.072 1.00 24.99 99 ALA A O 1
ATOM 663 N N . HIS A 1 100 ? 19.166 7.842 13.633 1.00 20.71 100 HIS A N 1
ATOM 664 C CA . HIS A 1 100 ? 19.541 8.633 12.458 1.00 18.85 100 HIS A CA 1
ATOM 665 C C . HIS A 1 100 ? 18.339 9.468 12.046 1.00 23.54 100 HIS A C 1
ATOM 666 O O . HIS A 1 100 ? 17.207 8.984 12.167 1.00 23.42 100 HIS A O 1
ATOM 673 N N . TYR A 1 101 ? 18.573 10.725 11.586 1.00 21.06 101 TYR A N 1
ATOM 674 C CA . TYR A 1 101 ? 17.541 11.699 11.159 1.00 20.86 101 TYR A CA 1
ATOM 675 C C . TYR A 1 101 ? 16.433 11.124 10.254 1.00 23.80 101 TYR A C 1
ATOM 676 O O . TYR A 1 101 ? 15.298 11.596 10.312 1.00 22.68 101 TYR A O 1
ATOM 685 N N . ASP A 1 102 ? 16.769 10.120 9.419 1.00 20.54 102 ASP A N 1
ATOM 686 C CA . ASP A 1 102 ? 15.816 9.489 8.506 1.00 20.29 102 ASP A CA 1
ATOM 687 C C . ASP A 1 102 ? 14.835 8.523 9.217 1.00 24.28 102 ASP A C 1
ATOM 688 O O . ASP A 1 102 ? 13.984 7.934 8.559 1.00 25.28 102 ASP A O 1
ATOM 693 N N . HIS A 1 103 ? 14.928 8.383 10.552 1.00 18.61 103 HIS A N 1
ATOM 694 C CA . HIS A 1 103 ? 13.999 7.582 11.364 1.00 17.17 103 HIS A CA 1
ATOM 695 C C . HIS A 1 103 ? 13.580 8.361 12.625 1.00 19.98 103 HIS A C 1
ATOM 696 O O . HIS A 1 103 ? 12.634 7.957 13.303 1.00 19.35 103 HIS A O 1
ATOM 703 N N . THR A 1 104 ? 14.284 9.484 12.927 1.00 15.79 104 THR A N 1
ATOM 704 C CA . THR A 1 104 ? 14.042 10.317 14.115 1.00 14.93 104 THR A CA 1
ATOM 705 C C . THR A 1 104 ? 13.539 11.735 13.805 1.00 17.72 104 THR A C 1
ATOM 706 O O . THR A 1 104 ? 13.257 12.476 14.743 1.00 19.79 104 THR A O 1
ATOM 710 N N . GLY A 1 105 ? 13.568 12.151 12.548 1.00 11.15 105 GLY A N 1
ATOM 711 C CA . GLY A 1 105 ? 13.210 13.512 12.163 1.00 12.04 105 GLY A CA 1
ATOM 712 C C . GLY A 1 105 ? 11.877 14.068 12.650 1.00 18.90 105 GLY A C 1
ATOM 713 O O . GLY A 1 105 ? 11.784 15.266 12.930 1.00 18.90 105 GLY A O 1
ATOM 714 N N . ALA A 1 106 ? 10.826 13.217 12.740 1.00 16.51 106 ALA A N 1
ATOM 715 C CA . ALA A 1 106 ? 9.507 13.659 13.188 1.00 16.76 106 ALA A CA 1
ATOM 716 C C . ALA A 1 106 ? 9.199 13.289 14.624 1.00 21.79 106 ALA A C 1
ATOM 717 O O . ALA A 1 106 ? 8.089 13.556 15.080 1.00 21.33 106 ALA A O 1
ATOM 719 N N . LEU A 1 107 ? 10.191 12.734 15.352 1.00 19.18 107 LEU A N 1
ATOM 720 C CA . LEU A 1 107 ? 10.071 12.259 16.732 1.00 19.59 107 LEU A CA 1
ATOM 721 C C . LEU A 1 107 ? 9.648 13.310 17.726 1.00 24.56 107 LEU A C 1
ATOM 722 O O . LEU A 1 107 ? 8.811 13.022 18.581 1.00 24.34 107 LEU A O 1
ATOM 727 N N . GLN A 1 108 ? 10.256 14.510 17.656 1.00 22.06 108 GLN A N 1
ATOM 728 C CA . GLN A 1 108 ? 9.911 15.612 18.549 1.00 21.55 108 GLN A CA 1
ATOM 729 C C . GLN A 1 108 ? 8.525 16.134 18.214 1.00 27.63 108 GLN A C 1
ATOM 730 O O . GLN A 1 108 ? 7.734 16.377 19.128 1.00 28.41 108 GLN A O 1
ATOM 736 N N . ASP A 1 109 ? 8.228 16.265 16.903 1.00 24.33 109 ASP A N 1
ATOM 737 C CA . ASP A 1 109 ? 6.945 16.718 16.367 1.00 23.58 109 ASP A CA 1
ATOM 738 C C . ASP A 1 109 ? 5.833 15.818 16.913 1.00 26.11 109 ASP A C 1
ATOM 739 O O . ASP A 1 109 ? 4.823 16.331 17.393 1.00 25.20 109 ASP A O 1
ATOM 744 N N . PHE A 1 110 ? 6.064 14.483 16.925 1.00 22.51 110 PHE A N 1
ATOM 745 C CA . PHE A 1 110 ? 5.130 13.502 17.472 1.00 22.74 110 PHE A CA 1
ATOM 746 C C . PHE A 1 110 ? 5.011 13.607 18.992 1.00 30.92 110 PHE A C 1
ATOM 747 O O . PHE A 1 110 ? 3.887 13.661 19.504 1.00 31.25 110 PHE A O 1
ATOM 755 N N . LYS A 1 111 ? 6.160 13.663 19.709 1.00 28.57 111 LYS A N 1
ATOM 756 C CA . LYS A 1 111 ? 6.177 13.763 21.174 1.00 28.76 111 LYS A CA 1
ATOM 757 C C . LYS A 1 111 ? 5.395 14.961 21.717 1.00 32.77 111 LYS A C 1
ATOM 758 O O . LYS A 1 111 ? 4.649 14.788 22.681 1.00 32.60 111 LYS A O 1
ATOM 764 N N . THR A 1 112 ? 5.533 16.149 21.080 1.00 29.31 112 THR A N 1
ATOM 765 C CA . THR A 1 112 ? 4.835 17.369 21.504 1.00 29.96 112 THR A CA 1
ATOM 766 C C . THR A 1 112 ? 3.339 17.348 21.163 1.00 35.93 112 THR A C 1
ATOM 767 O O . THR A 1 112 ? 2.514 17.672 22.018 1.00 36.70 112 THR A O 1
ATOM 771 N N . GLU A 1 113 ? 2.990 16.961 19.933 1.00 32.60 113 GLU A N 1
ATOM 772 C CA . GLU A 1 113 ? 1.605 16.944 19.462 1.00 32.94 113 GLU A CA 1
ATOM 773 C C . GLU A 1 113 ? 0.711 15.858 20.045 1.00 39.22 113 GLU A C 1
ATOM 774 O O . GLU A 1 113 ? -0.515 16.012 20.005 1.00 39.64 113 GLU A O 1
ATOM 780 N N . THR A 1 114 ? 1.302 14.770 20.575 1.00 36.15 114 THR A N 1
ATOM 781 C CA . THR A 1 114 ? 0.539 13.636 21.115 1.00 35.99 114 THR A CA 1
ATOM 782 C C . THR A 1 114 ? 0.733 13.368 22.610 1.00 40.63 114 THR A C 1
ATOM 783 O O . THR A 1 114 ? -0.061 12.621 23.181 1.00 41.41 114 THR A O 1
ATOM 787 N N . ALA A 1 115 ? 1.801 13.914 23.231 1.00 36.27 115 ALA A N 1
ATOM 788 C CA . ALA A 1 115 ? 2.161 13.643 24.634 1.00 36.01 115 ALA A CA 1
ATOM 789 C C . ALA A 1 115 ? 2.296 12.103 24.894 1.00 37.67 115 ALA A C 1
ATOM 790 O O . ALA A 1 115 ? 1.809 11.553 25.891 1.00 38.02 115 ALA A O 1
ATOM 792 N N . ALA A 1 116 ? 2.941 11.426 23.931 1.00 30.98 116 ALA A N 1
ATOM 793 C CA . ALA A 1 116 ? 3.253 10.014 23.965 1.00 29.82 116 ALA A CA 1
ATOM 794 C C . ALA A 1 116 ? 4.560 9.902 24.711 1.00 34.76 116 ALA A C 1
ATOM 795 O O . ALA A 1 116 ? 5.303 10.885 24.790 1.00 35.35 116 ALA A O 1
ATOM 797 N N . LYS A 1 117 ? 4.850 8.715 25.260 1.00 30.22 117 LYS A N 1
ATOM 798 C CA . LYS A 1 117 ? 6.112 8.475 25.947 1.00 28.82 117 LYS A CA 1
ATOM 799 C C . LYS A 1 117 ? 7.108 7.919 24.925 1.00 31.67 117 LYS A C 1
ATOM 800 O O . LYS A 1 117 ? 6.718 7.202 23.997 1.00 31.22 117 LYS A O 1
ATOM 806 N N . PHE A 1 118 ? 8.371 8.335 25.039 1.00 27.14 118 PHE A N 1
ATOM 807 C CA . PHE A 1 118 ? 9.423 7.902 24.135 1.00 25.76 118 PHE A CA 1
ATOM 808 C C . PHE A 1 118 ? 10.406 6.987 24.857 1.00 29.39 118 PHE A C 1
ATOM 809 O O . PHE A 1 118 ? 11.028 7.407 25.828 1.00 29.87 118 PHE A O 1
ATOM 817 N N . TYR A 1 119 ? 10.498 5.722 24.406 1.00 24.44 119 TYR A N 1
ATOM 818 C CA . TYR A 1 119 ? 11.391 4.708 24.972 1.00 23.68 119 TYR A CA 1
ATOM 819 C C . TYR A 1 119 ? 12.460 4.388 23.929 1.00 26.85 119 TYR A C 1
ATOM 820 O O . TYR A 1 119 ? 12.134 4.165 22.767 1.00 26.58 119 TYR A O 1
ATOM 829 N N . VAL A 1 120 ? 13.730 4.377 24.328 1.00 24.53 120 VAL A N 1
ATOM 830 C CA . VAL A 1 120 ? 14.837 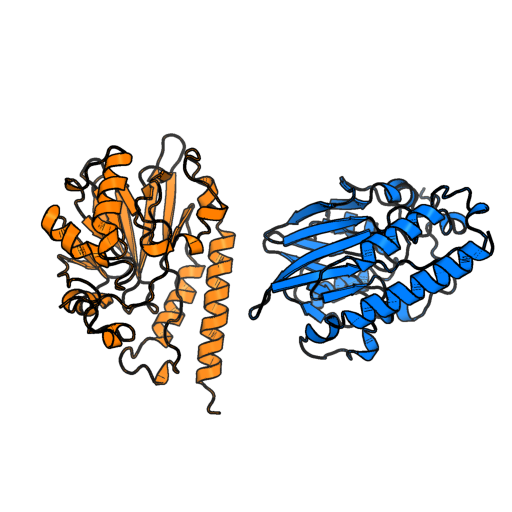4.120 23.412 1.00 24.91 120 VAL A CA 1
ATOM 831 C C . VAL A 1 120 ? 15.950 3.245 24.023 1.00 29.50 120 VAL A C 1
ATOM 832 O O . VAL A 1 120 ? 16.081 3.174 25.250 1.00 27.94 120 VAL A O 1
ATOM 836 N N . ASP A 1 121 ? 16.764 2.609 23.142 1.00 26.92 121 ASP A N 1
ATOM 837 C CA . ASP A 1 121 ? 17.923 1.798 23.508 1.00 26.84 121 ASP A CA 1
ATOM 838 C C . ASP A 1 121 ? 18.866 2.714 24.271 1.00 29.69 121 ASP A C 1
ATOM 839 O O . ASP A 1 121 ? 19.125 3.831 23.810 1.00 30.73 121 ASP A O 1
ATOM 844 N N . LYS A 1 122 ? 19.338 2.275 25.449 1.00 23.12 122 LYS A N 1
ATOM 845 C CA . LYS A 1 122 ? 20.211 3.072 26.300 1.00 21.47 122 LYS A CA 1
ATOM 846 C C . LYS A 1 122 ? 21.411 3.648 25.547 1.00 25.26 122 LYS A C 1
ATOM 847 O O . LYS A 1 122 ? 21.702 4.840 25.688 1.00 26.59 122 LYS A O 1
ATOM 853 N N . ALA A 1 123 ? 22.056 2.835 24.698 1.00 19.14 123 ALA A N 1
ATOM 854 C CA . ALA A 1 123 ? 23.226 3.247 23.927 1.00 18.16 123 ALA A CA 1
ATOM 855 C C . ALA A 1 123 ? 23.048 4.444 22.977 1.00 21.95 123 ALA A C 1
ATOM 856 O O . ALA A 1 123 ? 24.052 5.045 22.598 1.00 23.62 123 ALA A O 1
ATOM 858 N N . ASP A 1 124 ? 21.805 4.784 22.584 1.00 16.96 124 ASP A N 1
ATOM 859 C CA . ASP A 1 124 ? 21.541 5.890 21.655 1.00 16.72 124 ASP A CA 1
ATOM 860 C C . ASP A 1 124 ? 21.053 7.205 22.294 1.00 22.08 124 ASP A C 1
ATOM 861 O O . ASP A 1 124 ? 20.836 8.185 21.580 1.00 23.11 124 ASP A O 1
ATOM 866 N N . VAL A 1 125 ? 20.928 7.233 23.632 1.00 17.70 125 VAL A N 1
ATOM 867 C CA . VAL A 1 125 ? 20.480 8.374 24.420 1.00 18.32 125 VAL A CA 1
ATOM 868 C C . VAL A 1 125 ? 21.136 9.725 24.076 1.00 24.37 125 VAL A C 1
ATOM 869 O O . VAL A 1 125 ? 20.411 10.674 23.766 1.00 23.62 125 VAL A O 1
ATOM 873 N N . ASP A 1 126 ? 22.492 9.806 24.114 1.00 21.77 126 ASP A N 1
ATOM 874 C CA . ASP A 1 126 ? 23.233 11.034 23.821 1.00 21.80 126 ASP A CA 1
ATOM 875 C C . ASP A 1 126 ? 22.998 11.556 22.415 1.00 27.57 126 ASP A C 1
ATOM 876 O O . ASP A 1 126 ? 22.759 12.752 22.264 1.00 28.55 126 ASP A O 1
ATOM 881 N N . VAL A 1 127 ? 22.954 10.663 21.399 1.00 22.69 127 VAL A N 1
ATOM 882 C CA . VAL A 1 127 ? 22.654 11.050 20.010 1.00 21.15 127 VAL A CA 1
ATOM 883 C C . VAL A 1 127 ? 21.274 11.760 19.925 1.00 25.49 127 VAL A C 1
ATOM 884 O O . VAL A 1 127 ? 21.130 12.769 19.219 1.00 24.90 127 VAL A O 1
ATOM 888 N N . LEU A 1 128 ? 20.293 11.255 20.684 1.00 22.69 128 LEU A N 1
ATOM 889 C CA . LEU A 1 128 ? 18.943 11.803 20.683 1.00 24.06 128 LEU A CA 1
ATOM 890 C C . LEU A 1 128 ? 18.800 13.136 21.399 1.00 30.09 128 LEU A C 1
ATOM 891 O O . LEU A 1 128 ? 18.099 14.023 20.909 1.00 30.78 128 LEU A O 1
ATOM 896 N N . ARG A 1 129 ? 19.500 13.292 22.526 1.00 26.00 129 ARG A N 1
ATOM 897 C CA . ARG A 1 129 ? 19.484 14.511 23.329 1.00 25.12 129 ARG A CA 1
ATOM 898 C C . ARG A 1 129 ? 20.241 15.658 22.640 1.00 27.70 129 ARG A C 1
ATOM 899 O O . ARG A 1 129 ? 19.924 16.824 22.891 1.00 28.88 129 ARG A O 1
ATOM 907 N N . THR A 1 130 ? 21.235 15.322 21.783 1.00 20.75 130 THR A N 1
ATOM 908 C CA . THR A 1 130 ? 22.065 16.275 21.045 1.00 19.03 130 THR A CA 1
ATOM 909 C C . THR A 1 130 ? 21.632 16.451 19.587 1.00 23.15 130 THR A C 1
ATOM 910 O O . THR A 1 130 ? 22.329 17.127 18.827 1.00 22.59 130 THR A O 1
ATOM 914 N N . GLY A 1 131 ? 20.511 15.833 19.210 1.00 20.42 131 GLY A N 1
ATOM 915 C CA . GLY A 1 131 ? 19.964 15.903 17.861 1.00 20.42 131 GLY A CA 1
ATOM 916 C C . GLY A 1 131 ? 20.936 15.501 16.764 1.00 23.68 131 GLY A C 1
ATOM 917 O O . GLY A 1 131 ? 20.903 16.060 15.665 1.00 21.66 131 GLY A O 1
ATOM 918 N N . GLY A 1 132 ? 21.799 14.537 17.072 1.00 20.47 132 GLY A N 1
ATOM 919 C CA . GLY A 1 132 ? 22.764 14.015 16.117 1.00 20.50 132 GLY A CA 1
ATOM 920 C C . GLY A 1 132 ? 24.212 14.414 16.311 1.00 24.58 132 GLY A C 1
ATOM 921 O O . GLY A 1 132 ? 25.094 13.761 15.753 1.00 24.45 132 GLY A O 1
ATOM 922 N N . LYS A 1 133 ? 24.478 15.477 17.093 1.00 20.88 133 LYS A N 1
ATOM 923 C CA . LYS A 1 133 ? 25.837 15.978 17.335 1.00 20.30 133 LYS A CA 1
ATOM 924 C C . LYS A 1 133 ? 26.808 14.927 17.853 1.00 26.13 133 LYS A C 1
ATOM 925 O O . LYS A 1 133 ? 27.961 14.927 17.418 1.00 27.94 133 LYS A O 1
ATOM 931 N N . SER A 1 134 ? 26.360 14.021 18.748 1.00 20.30 134 SER A N 1
ATOM 932 C CA . SER A 1 134 ? 27.244 12.984 19.280 1.00 19.54 134 SER A CA 1
ATOM 933 C C . SER A 1 134 ? 27.413 11.745 18.398 1.00 23.15 134 SER A C 1
ATOM 934 O O . SER A 1 134 ? 28.193 10.874 18.763 1.00 23.13 134 SER A O 1
ATOM 937 N N . ASP A 1 135 ? 26.727 11.657 17.243 1.00 20.63 135 ASP A N 1
ATOM 938 C CA . ASP A 1 135 ? 26.842 10.480 16.365 1.00 21.09 135 ASP A CA 1
ATOM 939 C C . ASP A 1 135 ? 28.262 10.320 15.810 1.00 23.40 135 ASP A C 1
ATOM 940 O O . ASP A 1 135 ? 28.807 11.270 15.246 1.00 22.18 135 ASP A O 1
ATOM 945 N N . TYR A 1 136 ? 28.850 9.112 15.981 1.00 18.99 136 TYR A N 1
ATOM 946 C CA . TYR A 1 136 ? 30.193 8.732 15.522 1.00 17.49 136 TYR A CA 1
ATOM 947 C C . TYR A 1 136 ? 30.420 8.975 14.026 1.00 20.57 136 TYR A C 1
ATOM 948 O O . TYR A 1 136 ? 31.570 9.068 13.578 1.00 20.53 136 TYR A O 1
ATOM 957 N N . GLU A 1 137 ? 29.335 9.071 13.261 1.00 17.32 137 GLU A N 1
ATOM 958 C CA . GLU A 1 137 ? 29.427 9.353 11.840 1.00 18.58 137 GLU A CA 1
ATOM 959 C C . GLU A 1 137 ? 28.600 10.568 11.448 1.00 24.66 137 GLU A C 1
ATOM 960 O O . GLU A 1 137 ? 29.116 11.452 10.769 1.00 25.40 137 GLU A O 1
ATOM 966 N N . MET A 1 138 ? 27.337 10.629 11.893 1.00 21.51 138 MET A N 1
ATOM 967 C CA . MET A 1 138 ? 26.391 11.705 11.554 1.00 21.01 138 MET A CA 1
ATOM 968 C C . MET A 1 138 ? 26.623 13.054 12.255 1.00 24.47 138 MET A C 1
ATOM 969 O O . MET A 1 138 ? 26.006 14.047 11.872 1.00 22.17 138 MET A O 1
ATOM 974 N N . GLY A 1 139 ? 27.503 13.059 13.265 1.00 22.05 139 GLY A N 1
ATOM 975 C CA . GLY A 1 139 ? 27.882 14.233 14.050 1.00 21.25 139 GLY A CA 1
ATOM 976 C C . GLY A 1 139 ? 28.577 15.303 13.231 1.00 24.45 139 GLY A C 1
ATOM 977 O O . GLY A 1 139 ? 28.420 16.493 13.519 1.00 23.19 139 GLY A O 1
ATOM 978 N N . LYS A 1 140 ? 29.321 14.890 12.171 1.00 21.22 140 LYS A N 1
ATOM 979 C CA . LYS A 1 140 ? 30.006 15.802 11.233 1.00 19.99 140 LYS A CA 1
ATOM 980 C C . LYS A 1 140 ? 29.025 16.803 10.570 1.00 25.41 140 LYS A C 1
ATOM 981 O O . LYS A 1 140 ? 29.455 17.871 10.131 1.00 25.63 140 LYS A O 1
ATOM 987 N N . TYR A 1 141 ? 27.716 16.452 10.528 1.00 21.31 141 TYR A N 1
ATOM 988 C CA . TYR A 1 141 ? 26.631 17.262 9.979 1.00 21.41 141 TYR A CA 1
ATOM 989 C C . TYR A 1 141 ? 25.971 18.173 11.040 1.00 25.28 141 TYR A C 1
ATOM 990 O O . TYR A 1 141 ? 25.046 18.918 10.708 1.00 26.06 141 TYR A O 1
ATOM 999 N N . GLY A 1 142 ? 26.423 18.091 12.293 1.00 20.17 142 GLY A N 1
ATOM 1000 C CA . GLY A 1 142 ? 25.872 18.870 13.392 1.00 20.08 142 GLY A CA 1
ATOM 1001 C C . GLY A 1 142 ? 24.536 18.349 13.895 1.00 25.96 142 GLY A C 1
ATOM 1002 O O . GLY A 1 142 ? 24.436 17.185 14.296 1.00 25.30 142 GLY A O 1
ATOM 1003 N N . VAL A 1 143 ? 23.503 19.226 13.899 1.00 22.98 143 VAL A N 1
ATOM 1004 C CA . VAL A 1 143 ? 22.144 18.878 14.334 1.00 22.14 143 VAL A CA 1
ATOM 1005 C C . VAL A 1 143 ? 21.329 18.554 13.088 1.00 24.80 143 VAL A C 1
ATOM 1006 O O . VAL A 1 143 ? 20.952 19.473 12.348 1.00 25.91 143 VAL A O 1
ATOM 1010 N N . THR A 1 144 ? 21.096 17.255 12.843 1.00 18.86 144 THR A N 1
ATOM 1011 C CA . THR A 1 144 ? 20.345 16.747 11.679 1.00 18.42 144 THR A CA 1
ATOM 1012 C C . THR A 1 144 ? 18.858 16.535 11.973 1.00 22.62 144 THR A C 1
ATOM 1013 O O . THR A 1 144 ? 18.071 16.334 11.050 1.00 23.18 144 THR A O 1
ATOM 1017 N N . PHE A 1 145 ? 18.475 16.565 13.248 1.00 18.76 145 PHE A N 1
ATOM 1018 C CA . PHE A 1 145 ? 17.092 16.373 13.660 1.00 18.64 145 PHE A CA 1
ATOM 1019 C C . PHE A 1 145 ? 16.847 17.055 14.999 1.00 24.78 145 PHE A C 1
ATOM 1020 O O . PHE A 1 145 ? 17.788 17.213 15.791 1.00 23.23 145 PHE A O 1
ATOM 1028 N N . LYS A 1 146 ? 15.576 17.440 15.259 1.00 23.17 146 LYS A N 1
ATOM 1029 C CA . LYS A 1 146 ? 15.162 18.095 16.509 1.00 23.25 146 LYS A CA 1
ATOM 1030 C C . LYS A 1 146 ? 15.479 17.180 17.672 1.00 25.05 146 LYS A C 1
ATOM 1031 O O . LYS A 1 146 ? 14.918 16.085 17.740 1.00 24.94 146 LYS A O 1
ATOM 1037 N N . PRO A 1 147 ? 16.385 17.580 18.589 1.00 20.79 147 PRO A N 1
ATOM 1038 C CA . PRO A 1 147 ? 16.700 16.710 19.733 1.00 20.24 147 PRO A CA 1
ATOM 1039 C C . PRO A 1 147 ? 15.471 16.321 20.558 1.00 22.56 147 PRO A C 1
ATOM 1040 O O . PRO A 1 147 ? 14.525 17.096 20.654 1.00 19.77 147 PRO A O 1
ATOM 1044 N N . VAL A 1 148 ? 15.476 15.091 21.097 1.00 21.85 148 VAL A N 1
ATOM 1045 C CA . VAL A 1 148 ? 14.388 14.527 21.912 1.00 22.13 148 VAL A CA 1
ATOM 1046 C C . VAL A 1 148 ? 14.954 13.864 23.190 1.00 23.86 148 VAL A C 1
ATOM 1047 O O . VAL A 1 148 ? 16.066 13.326 23.163 1.00 21.32 148 VAL A O 1
ATOM 1051 N N . THR A 1 149 ? 14.193 13.958 24.307 1.00 20.78 149 THR A N 1
ATOM 1052 C CA . THR A 1 149 ? 14.561 13.391 25.609 1.00 20.38 149 THR A CA 1
ATOM 1053 C C . THR A 1 149 ? 13.736 12.135 25.943 1.00 24.94 149 THR A C 1
ATOM 1054 O O . THR A 1 149 ? 12.522 12.240 26.147 1.00 25.80 149 THR A O 1
ATOM 1058 N N . PRO A 1 150 ? 14.355 10.932 25.980 1.00 21.13 150 PRO A N 1
ATOM 1059 C CA . PRO A 1 150 ? 13.567 9.722 26.270 1.00 20.97 150 PRO A CA 1
ATOM 1060 C C . PRO A 1 150 ? 13.025 9.684 27.695 1.00 25.34 150 PRO A C 1
ATOM 1061 O O . PRO A 1 150 ? 13.688 10.126 28.633 1.00 25.35 150 PRO A O 1
ATOM 1065 N N . ASP A 1 151 ? 11.792 9.190 27.827 1.00 21.10 151 ASP A N 1
ATOM 1066 C CA . ASP A 1 151 ? 11.074 9.025 29.088 1.00 19.86 151 ASP A CA 1
ATOM 1067 C C . ASP A 1 151 ? 11.552 7.755 29.794 1.00 21.35 151 ASP A C 1
ATOM 1068 O O . ASP A 1 151 ? 11.407 7.637 31.012 1.00 20.87 151 ASP A O 1
ATOM 1073 N N . LYS A 1 152 ? 12.101 6.800 29.025 1.00 16.14 152 LYS A N 1
ATOM 1074 C CA . LYS A 1 152 ? 12.633 5.539 29.537 1.00 15.60 152 LYS A CA 1
ATOM 1075 C C . LYS A 1 152 ? 13.766 5.072 28.653 1.00 17.37 152 LYS A C 1
ATOM 1076 O O . LYS A 1 152 ? 13.802 5.407 27.468 1.00 16.18 152 LYS A O 1
ATOM 1082 N N . THR A 1 153 ? 14.680 4.277 29.224 1.00 15.06 153 THR A N 1
ATOM 1083 C CA . THR A 1 153 ? 15.811 3.671 28.508 1.00 15.54 153 THR A CA 1
ATOM 1084 C C . THR A 1 153 ? 15.673 2.152 28.523 1.00 22.43 153 THR A C 1
ATOM 1085 O O . THR A 1 153 ? 15.256 1.571 29.520 1.00 21.61 153 THR A O 1
ATOM 1089 N N . LEU A 1 154 ? 15.968 1.517 27.394 1.00 21.37 154 LEU A N 1
ATOM 1090 C CA . LEU A 1 154 ? 15.824 0.081 27.275 1.00 21.58 154 LEU A CA 1
ATOM 1091 C C . LEU A 1 154 ? 17.134 -0.632 26.968 1.00 24.86 154 LEU A C 1
ATOM 1092 O O . LEU A 1 154 ? 18.021 -0.100 26.294 1.00 23.66 154 LEU A O 1
ATOM 1097 N N . LYS A 1 155 ? 17.256 -1.827 27.534 1.00 21.40 155 LYS A N 1
ATOM 1098 C CA . LYS A 1 155 ? 18.391 -2.731 27.391 1.00 20.75 155 LYS A CA 1
ATOM 1099 C C . LYS A 1 155 ? 17.877 -3.959 26.651 1.00 24.29 155 LYS A C 1
ATOM 1100 O O . LYS A 1 155 ? 16.671 -4.111 26.486 1.00 22.92 155 LYS A O 1
ATOM 1106 N N . ASP A 1 156 ? 18.784 -4.818 26.190 1.00 21.81 156 ASP A N 1
ATOM 1107 C CA . ASP A 1 156 ? 18.424 -6.034 25.480 1.00 21.49 156 ASP A CA 1
ATOM 1108 C C . ASP A 1 156 ? 17.435 -6.853 26.294 1.00 26.69 156 ASP A C 1
ATOM 1109 O O . ASP A 1 156 ? 17.561 -6.938 27.521 1.00 26.23 156 ASP A O 1
ATOM 1114 N N . GLN A 1 157 ? 16.414 -7.402 25.594 1.00 23.72 157 GLN A N 1
ATOM 1115 C CA . GLN A 1 157 ? 15.353 -8.278 26.105 1.00 23.03 157 GLN A CA 1
ATOM 1116 C C . GLN A 1 157 ? 14.292 -7.594 26.936 1.00 27.67 157 GLN A C 1
ATOM 1117 O O . GLN A 1 157 ? 13.433 -8.286 27.490 1.00 28.63 157 GLN A O 1
ATOM 1123 N N . ASP A 1 158 ? 14.335 -6.248 27.031 1.00 23.50 158 ASP A N 1
ATOM 1124 C CA . ASP A 1 158 ? 13.339 -5.477 27.782 1.00 22.46 158 ASP A CA 1
ATOM 1125 C C . ASP A 1 158 ? 12.012 -5.547 27.077 1.00 24.86 158 ASP A C 1
ATOM 1126 O O . ASP A 1 158 ? 11.976 -5.474 25.857 1.00 24.48 158 ASP A O 1
ATOM 1131 N N . LYS A 1 159 ? 10.936 -5.734 27.846 1.00 21.94 159 LYS A N 1
ATOM 1132 C CA . LYS A 1 159 ? 9.565 -5.848 27.363 1.00 22.06 159 LYS A CA 1
ATOM 1133 C C . LYS A 1 159 ? 8.814 -4.510 27.417 1.00 29.35 159 LYS A C 1
ATOM 1134 O O . LYS A 1 159 ? 8.877 -3.808 28.429 1.00 29.57 159 LYS A O 1
ATOM 1140 N N . ILE A 1 160 ? 8.123 -4.149 26.318 1.00 28.03 160 ILE A N 1
ATOM 1141 C CA . ILE A 1 160 ? 7.284 -2.940 26.201 1.00 28.61 160 ILE A CA 1
ATOM 1142 C C . ILE A 1 160 ? 5.859 -3.481 26.071 1.00 32.53 160 ILE A C 1
ATOM 1143 O O . ILE A 1 160 ? 5.581 -4.298 25.175 1.00 32.54 160 ILE A O 1
ATOM 1148 N N . LYS A 1 161 ? 4.976 -3.072 26.986 1.00 27.75 161 LYS A N 1
ATOM 1149 C CA . LYS A 1 161 ? 3.604 -3.583 26.992 1.00 26.86 161 LYS A CA 1
ATOM 1150 C C . LYS A 1 161 ? 2.550 -2.486 26.875 1.00 28.38 161 LYS A C 1
ATOM 1151 O O . LYS A 1 161 ? 2.683 -1.433 27.492 1.00 27.86 161 LYS A O 1
ATOM 1157 N N . LEU A 1 162 ? 1.517 -2.731 26.064 1.00 24.33 162 LEU A N 1
ATOM 1158 C CA . LEU A 1 162 ? 0.380 -1.833 25.819 1.00 24.35 162 LEU A CA 1
ATOM 1159 C C . LEU A 1 162 ? -0.727 -2.751 25.337 1.00 31.21 162 LEU A C 1
ATOM 1160 O O . LEU A 1 162 ? -0.574 -3.402 24.301 1.00 33.16 162 LEU A O 1
ATOM 1165 N N . GLY A 1 163 ? -1.775 -2.888 26.135 1.00 28.59 163 GLY A N 1
ATOM 1166 C CA . GLY A 1 163 ? -2.846 -3.837 25.846 1.00 29.25 163 GLY A CA 1
ATOM 1167 C C . GLY A 1 163 ? -2.318 -5.258 25.941 1.00 34.38 163 GLY A C 1
ATOM 1168 O O . GLY A 1 163 ? -1.469 -5.544 26.793 1.00 33.66 163 GLY A O 1
ATOM 1169 N N . ASN A 1 164 ? -2.761 -6.138 25.031 1.00 32.53 164 ASN A N 1
ATOM 1170 C CA . ASN A 1 164 ? -2.325 -7.543 24.974 1.00 32.98 164 ASN A CA 1
ATOM 1171 C C . ASN A 1 164 ? -0.989 -7.687 24.240 1.00 38.30 164 ASN A C 1
ATOM 1172 O O . ASN A 1 164 ? -0.310 -8.710 24.394 1.00 39.90 164 ASN A O 1
ATOM 1177 N N . ILE A 1 165 ? -0.613 -6.653 23.453 1.00 33.72 165 ILE A N 1
ATOM 1178 C CA . ILE A 1 165 ? 0.632 -6.551 22.692 1.00 32.82 165 ILE A CA 1
ATOM 1179 C C . ILE A 1 165 ? 1.828 -6.419 23.640 1.00 32.94 165 ILE A C 1
ATOM 1180 O O . ILE A 1 165 ? 1.787 -5.619 24.578 1.00 32.02 165 ILE A O 1
ATOM 1185 N N . THR A 1 166 ? 2.876 -7.228 23.395 1.00 27.30 166 THR A N 1
ATOM 1186 C CA . THR A 1 166 ? 4.150 -7.218 24.121 1.00 25.92 166 THR A CA 1
ATOM 1187 C C . THR A 1 166 ? 5.281 -7.231 23.095 1.00 25.91 166 THR A C 1
ATOM 1188 O O . THR A 1 166 ? 5.370 -8.162 22.293 1.00 23.19 166 THR A O 1
ATOM 1192 N N . LEU A 1 167 ? 6.133 -6.195 23.124 1.00 20.99 167 LEU A N 1
ATOM 1193 C CA . LEU A 1 167 ? 7.276 -6.086 22.236 1.00 20.65 167 LEU A CA 1
ATOM 1194 C C . LEU A 1 167 ? 8.543 -6.332 23.025 1.00 25.35 167 LEU A C 1
ATOM 1195 O O . LEU A 1 167 ? 8.662 -5.884 24.169 1.00 25.80 167 LEU A O 1
ATOM 1200 N N . THR A 1 168 ? 9.498 -7.030 22.419 1.00 21.04 168 THR A N 1
ATOM 1201 C CA . THR A 1 168 ? 10.785 -7.290 23.049 1.00 20.45 168 THR A CA 1
ATOM 1202 C C . THR A 1 168 ? 11.822 -6.550 22.239 1.00 24.11 168 THR A C 1
ATOM 1203 O O . THR A 1 168 ? 11.860 -6.698 21.009 1.00 24.26 168 THR A O 1
ATOM 1207 N N . LEU A 1 169 ? 12.658 -5.752 22.918 1.00 19.42 169 LEU A N 1
ATOM 1208 C CA . LEU A 1 169 ? 13.738 -5.030 22.262 1.00 18.55 169 LEU A CA 1
ATOM 1209 C C . LEU A 1 169 ? 14.910 -5.988 22.100 1.00 21.02 169 LEU A C 1
ATOM 1210 O O . LEU A 1 169 ? 15.337 -6.613 23.068 1.00 20.64 169 LEU A O 1
ATOM 1215 N N . LEU A 1 170 ? 15.438 -6.087 20.884 1.00 17.21 170 LEU A N 1
ATOM 1216 C CA . LEU A 1 170 ? 16.606 -6.910 20.600 1.00 16.59 170 LEU A CA 1
ATOM 1217 C C . LEU A 1 170 ? 17.742 -5.944 20.249 1.00 21.24 170 LEU A C 1
ATOM 1218 O O . LEU A 1 170 ? 17.698 -5.301 19.197 1.00 21.81 170 LEU A O 1
ATOM 1223 N N . HIS A 1 171 ? 18.731 -5.808 21.147 1.00 16.51 171 HIS A N 1
ATOM 1224 C CA . HIS A 1 171 ? 19.882 -4.942 20.947 1.00 16.54 171 HIS A CA 1
ATOM 1225 C C . HIS A 1 171 ? 20.726 -5.465 19.778 1.00 21.79 171 HIS A C 1
ATOM 1226 O O . HIS A 1 171 ? 21.287 -6.568 19.853 1.00 22.26 171 HIS A O 1
ATOM 1233 N N . HIS A 1 172 ? 20.745 -4.698 18.666 1.00 17.70 172 HIS A N 1
ATOM 1234 C CA . HIS A 1 172 ? 21.485 -5.017 17.442 1.00 17.14 172 HIS A CA 1
ATOM 1235 C C . HIS A 1 172 ? 22.410 -3.840 17.067 1.00 23.85 172 HIS A C 1
ATOM 1236 O O . HIS A 1 172 ? 22.117 -3.124 16.097 1.00 24.97 172 HIS A O 1
ATOM 1243 N N . PRO A 1 173 ? 23.503 -3.578 17.844 1.00 20.41 173 PRO A N 1
ATOM 1244 C CA . PRO A 1 173 ? 24.344 -2.399 17.553 1.00 19.96 173 PRO A CA 1
ATOM 1245 C C . PRO A 1 173 ? 25.214 -2.486 16.297 1.00 22.72 173 PRO A C 1
ATOM 1246 O O . PRO A 1 173 ? 25.280 -3.518 15.644 1.00 23.09 173 PRO A O 1
ATOM 1250 N N . GLY A 1 174 ? 25.867 -1.383 15.975 1.00 17.63 174 GLY A N 1
ATOM 1251 C CA . GLY A 1 174 ? 26.755 -1.282 14.833 1.00 16.11 174 GLY A CA 1
ATOM 1252 C C . GLY A 1 174 ? 26.357 -0.124 13.959 1.00 18.36 174 GLY A C 1
ATOM 1253 O O . GLY A 1 174 ? 27.094 0.844 13.850 1.00 16.79 174 GLY A O 1
ATOM 1254 N N . HIS A 1 175 ? 25.184 -0.208 13.329 1.00 15.80 175 HIS A N 1
ATOM 1255 C CA . HIS A 1 175 ? 24.700 0.843 12.455 1.00 15.77 175 HIS A CA 1
ATOM 1256 C C . HIS A 1 175 ? 24.672 2.175 13.234 1.00 20.06 175 HIS A C 1
ATOM 1257 O O . HIS A 1 175 ? 25.051 3.224 12.708 1.00 20.67 175 HIS A O 1
ATOM 1264 N N . THR A 1 176 ? 24.227 2.107 14.485 1.00 16.22 176 THR A N 1
ATOM 1265 C CA . THR A 1 176 ? 24.244 3.145 15.511 1.00 15.78 176 THR A CA 1
ATOM 1266 C C . THR A 1 176 ? 24.639 2.341 16.767 1.00 21.03 176 THR A C 1
ATOM 1267 O O . THR A 1 176 ? 24.524 1.099 16.768 1.00 20.04 176 THR A O 1
ATOM 1271 N N . LYS A 1 177 ? 25.136 3.030 17.815 1.00 17.50 177 LYS A N 1
ATOM 1272 C CA . LYS A 1 177 ? 25.542 2.401 19.076 1.00 16.21 177 LYS A CA 1
ATOM 1273 C C . LYS A 1 177 ? 24.369 1.640 19.715 1.00 21.05 177 LYS A C 1
ATOM 1274 O O . LYS A 1 177 ? 24.575 0.588 20.308 1.00 22.71 177 LYS A O 1
ATOM 1280 N N . GLY A 1 178 ? 23.153 2.146 19.537 1.00 16.90 178 GLY A N 1
ATOM 1281 C CA . GLY A 1 178 ? 21.952 1.518 20.068 1.00 16.99 178 GLY A CA 1
ATOM 1282 C C . GLY A 1 178 ? 20.912 1.126 19.040 1.00 21.76 178 GLY A C 1
ATOM 1283 O O . GLY A 1 178 ? 19.714 1.218 19.316 1.00 20.98 178 GLY A O 1
ATOM 1284 N N . SER A 1 179 ? 21.343 0.696 17.835 1.00 18.91 179 SER A N 1
ATOM 1285 C CA . SER A 1 179 ? 20.374 0.225 16.850 1.00 18.55 179 SER A CA 1
ATOM 1286 C C . SER A 1 179 ? 19.754 -1.067 17.401 1.00 24.21 179 SER A C 1
ATOM 1287 O O . SER A 1 179 ? 20.393 -1.784 18.172 1.00 23.52 179 SER A O 1
ATOM 1290 N N . CYS A 1 180 ? 18.478 -1.284 17.130 1.00 22.24 180 CYS A N 1
ATOM 1291 C CA . CYS A 1 180 ? 17.785 -2.444 17.669 1.00 22.39 180 CYS A CA 1
ATOM 1292 C C . CYS A 1 180 ? 16.663 -2.914 16.779 1.00 22.20 180 CYS A C 1
ATOM 1293 O O . CYS A 1 180 ? 16.219 -2.196 15.882 1.00 21.57 180 CYS A O 1
ATOM 1296 N N . SER A 1 181 ? 16.185 -4.118 17.043 1.00 16.82 181 SER A N 1
ATOM 1297 C CA . SER A 1 181 ? 15.046 -4.681 16.332 1.00 15.90 181 SER A CA 1
ATOM 1298 C C . SER A 1 181 ? 13.999 -4.996 17.375 1.00 20.44 181 SER A C 1
ATOM 1299 O O . SER A 1 181 ? 14.300 -4.990 18.578 1.00 19.73 181 SER A O 1
ATOM 1302 N N . PHE A 1 182 ? 12.770 -5.256 16.930 1.00 17.65 182 PHE A N 1
ATOM 1303 C CA . PHE A 1 182 ? 11.677 -5.601 17.830 1.00 17.97 182 PHE A CA 1
ATOM 1304 C C . PHE A 1 182 ? 11.018 -6.885 17.395 1.00 23.52 182 PHE A C 1
ATOM 1305 O O . PHE A 1 182 ? 10.894 -7.156 16.202 1.00 22.64 182 PHE A O 1
ATOM 1313 N N . ILE A 1 183 ? 10.640 -7.701 18.372 1.00 21.24 183 ILE A N 1
ATOM 1314 C CA . ILE A 1 183 ? 9.991 -8.974 18.123 1.00 20.91 183 ILE A CA 1
ATOM 1315 C C . ILE A 1 183 ? 8.725 -9.061 18.958 1.00 23.21 183 ILE A C 1
ATOM 1316 O O . ILE A 1 183 ? 8.737 -8.771 20.160 1.00 22.58 183 ILE A O 1
ATOM 1321 N N . PHE A 1 184 ? 7.613 -9.373 18.294 1.00 19.50 184 PHE A N 1
ATOM 1322 C CA . PHE A 1 184 ? 6.310 -9.477 18.946 1.00 18.69 184 PHE A CA 1
ATOM 1323 C C . PHE A 1 184 ? 5.376 -10.399 18.186 1.00 22.65 184 PHE A C 1
ATOM 1324 O O . PHE A 1 184 ? 5.596 -10.700 17.013 1.00 21.64 184 PHE A O 1
ATOM 1332 N N . GLU A 1 185 ? 4.311 -10.815 18.854 1.00 21.05 185 GLU A N 1
ATOM 1333 C CA . GLU A 1 185 ? 3.269 -11.616 18.245 1.00 21.59 185 GLU A CA 1
ATOM 1334 C C . GLU A 1 185 ? 2.074 -10.707 18.007 1.00 25.21 185 GLU A C 1
ATOM 1335 O O . GLU A 1 185 ? 1.828 -9.780 18.776 1.00 25.52 185 GLU A O 1
ATOM 1341 N N . THR A 1 186 ? 1.358 -10.956 16.926 1.00 21.87 186 THR A N 1
ATOM 1342 C CA . THR A 1 186 ? 0.120 -10.268 16.555 1.00 21.27 186 THR A CA 1
ATOM 1343 C C . THR A 1 186 ? -0.811 -11.275 15.908 1.00 24.56 186 THR A C 1
ATOM 1344 O O . THR A 1 186 ? -0.350 -12.309 15.426 1.00 24.13 186 THR A O 1
ATOM 1348 N N . LYS A 1 187 ? -2.112 -11.004 15.917 1.00 20.82 187 LYS A N 1
ATOM 1349 C CA . LYS A 1 187 ? -3.049 -11.957 15.350 1.00 20.65 187 LYS A CA 1
ATOM 1350 C C . LYS A 1 187 ? -4.151 -11.356 14.515 1.00 24.84 187 LYS A C 1
ATOM 1351 O O . LYS A 1 187 ? -4.602 -10.224 14.747 1.00 23.81 187 LYS A O 1
ATOM 1357 N N . ASP A 1 188 ? -4.576 -12.123 13.521 1.00 22.72 188 ASP A N 1
ATOM 1358 C CA . ASP A 1 188 ? -5.730 -11.770 12.718 1.00 23.05 188 ASP A CA 1
ATOM 1359 C C . ASP A 1 188 ? -6.787 -12.837 13.026 1.00 29.87 188 ASP A C 1
ATOM 1360 O O . ASP A 1 188 ? -6.634 -13.598 13.985 1.00 30.47 188 ASP A O 1
ATOM 1365 N N . GLU A 1 189 ? -7.852 -12.878 12.243 1.00 28.65 189 GLU A N 1
ATOM 1366 C CA . GLU A 1 189 ? -8.966 -13.823 12.368 1.00 28.48 189 GLU A CA 1
ATOM 1367 C C . GLU A 1 189 ? -8.516 -15.270 12.115 1.00 30.82 189 GLU A C 1
ATOM 1368 O O . GLU A 1 189 ? -9.043 -16.189 12.733 1.00 30.80 189 GLU A O 1
ATOM 1374 N N . LYS A 1 190 ? -7.506 -15.438 11.242 1.00 25.91 190 LYS A N 1
ATOM 1375 C CA . LYS A 1 190 ? -6.896 -16.685 10.804 1.00 24.62 190 LYS A CA 1
ATOM 1376 C C . LYS A 1 190 ? -5.863 -17.293 11.792 1.00 28.47 190 LYS A C 1
ATOM 1377 O O . LYS A 1 190 ? -6.043 -18.439 12.219 1.00 30.02 190 LYS A O 1
ATOM 1383 N N . ARG A 1 191 ? -4.783 -16.558 12.126 1.00 22.75 191 ARG A N 1
ATOM 1384 C CA . ARG A 1 191 ? -3.667 -17.071 12.955 1.00 21.75 191 ARG A CA 1
ATOM 1385 C C . ARG A 1 191 ? -2.894 -16.007 13.745 1.00 28.39 191 ARG A C 1
ATOM 1386 O O . ARG A 1 191 ? -3.213 -14.819 13.686 1.00 29.37 191 ARG A O 1
ATOM 1394 N N . LYS A 1 192 ? -1.855 -16.454 14.471 1.00 26.43 192 LYS A N 1
ATOM 1395 C CA . LYS A 1 192 ? -0.893 -15.639 15.226 1.00 26.12 192 LYS A CA 1
ATOM 1396 C C . LYS A 1 192 ? 0.349 -15.521 14.329 1.00 31.77 192 LYS A C 1
ATOM 1397 O O . LYS A 1 192 ? 0.567 -16.382 13.468 1.00 32.34 192 LYS A O 1
ATOM 1403 N N . TYR A 1 193 ? 1.143 -14.451 14.503 1.00 28.26 193 TYR A N 1
ATOM 1404 C CA . TYR A 1 193 ? 2.355 -14.194 13.710 1.00 26.81 193 TYR A CA 1
ATOM 1405 C C . TYR A 1 193 ? 3.443 -13.629 14.589 1.00 26.63 193 TYR A C 1
ATOM 1406 O O . TYR A 1 193 ? 3.230 -12.594 15.215 1.00 25.81 193 TYR A O 1
ATOM 1415 N N . ARG A 1 194 ? 4.625 -14.257 14.591 1.00 21.33 194 ARG A N 1
ATOM 1416 C CA . ARG A 1 194 ? 5.779 -13.743 15.317 1.00 19.92 194 ARG A CA 1
ATOM 1417 C C . ARG A 1 194 ? 6.450 -12.783 14.334 1.00 21.98 194 ARG A C 1
ATOM 1418 O O . ARG A 1 194 ? 7.003 -13.205 13.316 1.00 20.00 194 ARG A O 1
ATOM 1426 N N . VAL A 1 195 ? 6.302 -11.480 14.601 1.00 18.69 195 VAL A N 1
ATOM 1427 C CA . VAL A 1 195 ? 6.805 -10.411 13.744 1.00 18.14 195 VAL A CA 1
ATOM 1428 C C . VAL A 1 195 ? 8.147 -9.864 14.224 1.00 20.92 195 VAL A C 1
ATOM 1429 O O . VAL A 1 195 ? 8.312 -9.576 15.410 1.00 21.24 195 VAL A O 1
ATOM 1433 N N . LEU A 1 196 ? 9.106 -9.739 13.293 1.00 15.43 196 LEU A N 1
ATOM 1434 C CA . LEU A 1 196 ? 10.415 -9.160 13.530 1.00 14.30 196 LEU A CA 1
ATOM 1435 C C . LEU A 1 196 ? 10.534 -7.873 12.730 1.00 21.02 196 LEU A C 1
ATOM 1436 O O . LEU A 1 196 ? 10.380 -7.900 11.504 1.00 21.73 196 LEU A O 1
ATOM 1441 N N . ILE A 1 197 ? 10.794 -6.746 13.417 1.00 17.98 197 ILE A N 1
ATOM 1442 C CA . ILE A 1 197 ? 11.031 -5.443 12.793 1.00 17.42 197 ILE A CA 1
ATOM 1443 C C . ILE A 1 197 ? 12.550 -5.271 12.900 1.00 21.92 197 ILE A C 1
ATOM 1444 O O . ILE A 1 197 ? 13.058 -4.926 13.951 1.00 23.33 197 ILE A O 1
ATOM 1449 N N . ALA A 1 198 ? 13.272 -5.607 11.840 1.00 17.54 198 ALA A N 1
ATOM 1450 C CA . ALA A 1 198 ? 14.722 -5.622 11.819 1.00 16.94 198 ALA A CA 1
ATOM 1451 C C . ALA A 1 198 ? 15.437 -4.327 11.460 1.00 22.48 198 ALA A C 1
ATOM 1452 O O . ALA A 1 198 ? 14.987 -3.585 10.599 1.00 23.36 198 ALA A O 1
ATOM 1454 N N . ASN A 1 199 ? 16.587 -4.085 12.089 1.00 19.06 199 ASN A N 1
ATOM 1455 C CA . ASN A 1 199 ? 17.457 -2.995 11.700 1.00 18.92 199 ASN A CA 1
ATOM 1456 C C . ASN A 1 199 ? 18.700 -3.704 11.144 1.00 21.83 199 ASN A C 1
ATOM 1457 O O . ASN A 1 199 ? 19.553 -4.170 11.899 1.00 20.62 199 ASN A O 1
ATOM 1462 N N . MET A 1 200 ? 18.731 -3.857 9.812 1.00 18.64 200 MET A N 1
ATOM 1463 C CA . MET A 1 200 ? 19.782 -4.532 9.056 1.00 19.66 200 MET A CA 1
ATOM 1464 C C . MET A 1 200 ? 21.178 -3.975 9.361 1.00 25.80 200 MET A C 1
ATOM 1465 O O . MET A 1 200 ? 21.367 -2.757 9.352 1.00 26.27 200 MET A O 1
ATOM 1470 N N . PRO A 1 201 ? 22.137 -4.856 9.723 1.00 22.37 201 PRO A N 1
ATOM 1471 C CA . PRO A 1 201 ? 23.454 -4.367 10.139 1.00 22.18 201 PRO A CA 1
ATOM 1472 C C . PRO A 1 201 ? 24.423 -3.961 9.023 1.00 26.23 201 PRO A C 1
ATOM 1473 O O . PRO A 1 201 ? 25.423 -4.633 8.770 1.00 27.19 201 PRO A O 1
ATOM 1477 N N . SER A 1 202 ? 24.137 -2.832 8.370 1.00 22.51 202 SER A N 1
ATOM 1478 C CA . SER A 1 202 ? 24.996 -2.247 7.328 1.00 21.49 202 SER A CA 1
ATOM 1479 C C . SER A 1 202 ? 26.102 -1.354 7.935 1.00 23.82 202 SER A C 1
ATOM 1480 O O . SER A 1 202 ? 25.969 -0.896 9.075 1.00 22.01 202 SER A O 1
ATOM 1483 N N . VAL A 1 203 ? 27.199 -1.137 7.179 1.00 21.62 203 VAL A N 1
ATOM 1484 C CA . VAL A 1 203 ? 28.350 -0.313 7.602 1.00 21.81 203 VAL A CA 1
ATOM 1485 C C . VAL A 1 203 ? 28.327 1.046 6.887 1.00 26.34 203 VAL A C 1
ATOM 1486 O O . VAL A 1 203 ? 28.421 1.085 5.663 1.00 24.61 203 VAL A O 1
ATOM 1490 N N . ILE A 1 204 ? 28.223 2.153 7.665 1.00 25.16 204 ILE A N 1
ATOM 1491 C CA . ILE A 1 204 ? 28.171 3.541 7.160 1.00 25.80 204 ILE A CA 1
ATOM 1492 C C . ILE A 1 204 ? 29.531 4.269 7.104 1.00 29.69 204 ILE A C 1
ATOM 1493 O O . ILE A 1 204 ? 29.638 5.318 6.450 1.00 31.31 204 ILE A O 1
ATOM 1498 N N . VAL A 1 205 ? 30.553 3.711 7.787 1.00 24.37 205 VAL A N 1
ATOM 1499 C CA . VAL A 1 205 ? 31.915 4.265 7.810 1.00 24.26 205 VAL A CA 1
ATOM 1500 C C . VAL A 1 205 ? 32.768 3.736 6.655 1.00 32.88 205 VAL A C 1
ATOM 1501 O O . VAL A 1 205 ? 32.805 2.530 6.389 1.00 33.74 205 VAL A O 1
ATOM 1505 N N . ASP A 1 206 ? 33.462 4.654 5.986 1.00 32.58 206 ASP A N 1
ATOM 1506 C CA . ASP A 1 206 ? 34.355 4.401 4.847 1.00 33.72 206 ASP A CA 1
ATOM 1507 C C . ASP A 1 206 ? 35.772 4.013 5.338 1.00 34.55 206 ASP A C 1
ATOM 1508 O O . ASP A 1 206 ? 36.459 3.242 4.671 1.00 34.14 206 ASP A O 1
ATOM 1513 N N . LYS A 1 207 ? 36.181 4.539 6.514 1.00 29.11 207 LYS A N 1
ATOM 1514 C CA . LYS A 1 207 ? 37.468 4.290 7.164 1.00 28.52 207 LYS A CA 1
ATOM 1515 C C . LYS A 1 207 ? 37.492 2.997 8.032 1.00 32.83 207 LYS A C 1
ATOM 1516 O O . LYS A 1 207 ? 36.436 2.462 8.375 1.00 33.47 207 LYS A O 1
ATOM 1522 N N . LYS A 1 208 ? 38.705 2.519 8.391 1.00 28.51 208 LYS A N 1
ATOM 1523 C CA . LYS A 1 208 ? 38.973 1.323 9.213 1.00 27.51 208 LYS A CA 1
ATOM 1524 C C . LYS A 1 208 ? 38.377 1.464 10.595 1.00 27.81 208 LYS A C 1
ATOM 1525 O O . LYS A 1 208 ? 38.492 2.533 11.184 1.00 26.23 208 LYS A O 1
ATOM 1531 N N . PHE A 1 209 ? 37.748 0.390 11.126 1.00 23.78 209 PHE A N 1
ATOM 1532 C CA . PHE A 1 209 ? 37.098 0.413 12.457 1.00 23.36 209 PHE A CA 1
ATOM 1533 C C . PHE A 1 209 ? 38.020 0.904 13.581 1.00 27.37 209 PHE A C 1
ATOM 1534 O O . PHE A 1 209 ? 37.559 1.529 14.544 1.00 26.99 209 PHE A O 1
ATOM 1542 N N . SER A 1 210 ? 39.327 0.649 13.422 1.00 23.49 210 SER A N 1
ATOM 1543 C CA . SER A 1 210 ? 40.379 1.052 14.354 1.00 23.46 210 SER A CA 1
ATOM 1544 C C . SER A 1 210 ? 40.533 2.581 14.385 1.00 28.35 210 SER A C 1
ATOM 1545 O O . SER A 1 210 ? 40.930 3.134 15.420 1.00 28.40 210 SER A O 1
ATOM 1548 N N . GLU A 1 211 ? 40.221 3.260 13.253 1.00 23.53 211 GLU A N 1
ATOM 1549 C CA . GLU A 1 211 ? 40.283 4.709 13.147 1.00 23.06 211 GLU A CA 1
ATOM 1550 C C . GLU A 1 211 ? 39.072 5.350 13.863 1.00 28.37 211 GLU A C 1
ATOM 1551 O O . GLU A 1 211 ? 39.168 6.489 14.317 1.00 29.66 211 GLU A O 1
ATOM 1557 N N . VAL A 1 212 ? 37.927 4.634 13.925 1.00 24.57 212 VAL A N 1
ATOM 1558 C CA . VAL A 1 212 ? 36.669 5.106 14.523 1.00 24.08 212 VAL A CA 1
ATOM 1559 C C . VAL A 1 212 ? 36.797 5.128 16.044 1.00 27.51 212 VAL A C 1
ATOM 1560 O O . VAL A 1 212 ? 36.231 4.279 16.742 1.00 27.67 212 VAL A O 1
ATOM 1564 N N . THR A 1 213 ? 37.561 6.109 16.550 1.00 23.40 213 THR A N 1
ATOM 1565 C CA . THR A 1 213 ? 37.827 6.293 17.982 1.00 23.02 213 THR A CA 1
ATOM 1566 C C . THR A 1 213 ? 36.597 6.835 18.744 1.00 25.89 213 THR A C 1
ATOM 1567 O O . THR A 1 213 ? 36.555 6.755 19.970 1.00 26.56 213 THR A O 1
ATOM 1571 N N . ALA A 1 214 ? 35.585 7.340 18.015 1.00 20.03 214 ALA A N 1
ATOM 1572 C CA . ALA A 1 214 ? 34.343 7.845 18.586 1.00 18.76 214 ALA A CA 1
ATOM 1573 C C . ALA A 1 214 ? 33.440 6.688 19.029 1.00 23.09 214 ALA A C 1
ATOM 1574 O O . ALA A 1 214 ? 32.617 6.857 19.939 1.00 21.84 214 ALA A O 1
ATOM 1576 N N . TYR A 1 215 ? 33.605 5.506 18.383 1.00 19.38 215 TYR A N 1
ATOM 1577 C CA . TYR A 1 215 ? 32.848 4.286 18.671 1.00 18.02 215 TYR A CA 1
ATOM 1578 C C . TYR A 1 215 ? 33.878 3.160 18.906 1.00 23.76 215 TYR A C 1
ATOM 1579 O O . TYR A 1 215 ? 34.235 2.425 17.968 1.00 24.10 215 TYR A O 1
ATOM 1588 N N . PRO A 1 216 ? 34.403 3.058 20.156 1.00 18.96 216 PRO A N 1
ATOM 1589 C CA . PRO A 1 216 ? 35.439 2.052 20.448 1.00 18.12 216 PRO A CA 1
ATOM 1590 C C . PRO A 1 216 ? 35.050 0.601 20.201 1.00 20.40 216 PRO A C 1
ATOM 1591 O O . PRO A 1 216 ? 35.872 -0.164 19.690 1.00 18.92 216 PRO A O 1
ATOM 1595 N N . ASN A 1 217 ? 33.793 0.235 20.518 1.00 16.96 217 ASN A N 1
ATOM 1596 C CA . ASN A 1 217 ? 33.287 -1.136 20.350 1.00 16.14 217 ASN A CA 1
ATOM 1597 C C . ASN A 1 217 ? 32.532 -1.415 19.027 1.00 18.40 217 ASN A C 1
ATOM 1598 O O . ASN A 1 217 ? 31.740 -2.347 18.981 1.00 18.38 217 ASN A O 1
ATOM 1603 N N . ILE A 1 218 ? 32.776 -0.634 17.951 1.00 15.52 218 ILE A N 1
ATOM 1604 C CA . ILE A 1 218 ? 32.104 -0.769 16.630 1.00 15.75 218 ILE A CA 1
ATOM 1605 C C . ILE A 1 218 ? 32.195 -2.170 15.995 1.00 21.28 218 ILE A C 1
ATOM 1606 O O . ILE A 1 218 ? 31.175 -2.732 15.569 1.00 21.53 218 ILE A O 1
ATOM 1611 N N . GLN A 1 219 ? 33.427 -2.690 15.902 1.00 17.41 219 GLN A N 1
ATOM 1612 C CA . GLN A 1 219 ? 33.749 -3.968 15.297 1.00 17.90 219 GLN A CA 1
ATOM 1613 C C . GLN A 1 219 ? 33.124 -5.119 16.056 1.00 19.72 219 GLN A C 1
ATOM 1614 O O . GLN A 1 219 ? 32.418 -5.940 15.443 1.00 18.87 219 GLN A O 1
ATOM 1620 N N . SER A 1 220 ? 33.371 -5.171 17.386 1.00 14.52 220 SER A N 1
ATOM 1621 C CA . SER A 1 220 ? 32.816 -6.200 18.271 1.00 13.96 220 SER A CA 1
ATOM 1622 C C . SER A 1 220 ? 31.285 -6.148 18.306 1.00 17.63 220 SER A C 1
ATOM 1623 O O . SER A 1 220 ? 30.649 -7.206 18.324 1.00 17.43 220 SER A O 1
ATOM 1626 N N . ASP A 1 221 ? 30.694 -4.921 18.276 1.00 13.10 221 ASP A N 1
ATOM 1627 C CA . ASP A 1 221 ? 29.240 -4.736 18.295 1.00 12.22 221 ASP A CA 1
ATOM 1628 C C . ASP A 1 221 ? 28.549 -5.426 17.129 1.00 14.99 221 ASP A C 1
ATOM 1629 O O . ASP A 1 221 ? 27.745 -6.312 17.383 1.00 13.99 221 ASP A O 1
ATOM 1634 N N . TYR A 1 222 ? 28.958 -5.106 15.864 1.00 12.00 222 TYR A N 1
ATOM 1635 C CA . TYR A 1 222 ? 28.533 -5.733 14.599 1.00 11.35 222 TYR A CA 1
ATOM 1636 C C . TYR A 1 222 ? 28.715 -7.274 14.660 1.00 15.95 222 TYR A C 1
ATOM 1637 O O . TYR A 1 222 ? 27.839 -8.033 14.203 1.00 14.44 222 TYR A O 1
ATOM 1646 N N . ALA A 1 223 ? 29.881 -7.720 15.201 1.00 12.61 223 ALA A N 1
ATOM 1647 C CA . ALA A 1 223 ? 30.202 -9.140 15.323 1.00 12.50 223 ALA A CA 1
ATOM 1648 C C . ALA A 1 223 ? 29.151 -9.869 16.175 1.00 16.30 223 ALA A C 1
ATOM 1649 O O . ALA A 1 223 ? 28.671 -10.932 15.768 1.00 15.95 223 ALA A O 1
ATOM 1651 N N . TYR A 1 224 ? 28.740 -9.257 17.303 1.00 12.45 224 TYR A N 1
ATOM 1652 C CA . TYR A 1 224 ? 27.707 -9.798 18.171 1.00 12.96 224 TYR A CA 1
ATOM 1653 C C . TYR A 1 224 ? 26.397 -9.844 17.356 1.00 18.78 224 TYR A C 1
ATOM 1654 O O . TYR A 1 224 ? 25.816 -10.921 17.200 1.00 18.00 224 TYR A O 1
ATOM 1663 N N . THR A 1 225 ? 25.984 -8.661 16.800 1.00 15.53 225 THR A N 1
ATOM 1664 C CA . THR A 1 225 ? 24.801 -8.415 15.976 1.00 14.22 225 THR A CA 1
ATOM 1665 C C . THR A 1 225 ? 24.581 -9.477 14.918 1.00 16.93 225 THR A C 1
ATOM 1666 O O . THR A 1 225 ? 23.458 -9.966 14.811 1.00 16.58 225 THR A O 1
ATOM 1670 N N . PHE A 1 226 ? 25.637 -9.862 14.167 1.00 12.77 226 PHE A N 1
ATOM 1671 C CA . PHE A 1 226 ? 25.517 -10.910 13.146 1.00 12.27 226 PHE A CA 1
ATOM 1672 C C . PHE A 1 226 ? 25.218 -12.266 13.779 1.00 18.08 226 PHE A C 1
ATOM 1673 O O . PHE A 1 226 ? 24.348 -12.995 13.285 1.00 18.68 226 PHE A O 1
ATOM 1681 N N . GLY A 1 227 ? 25.861 -12.545 14.911 1.00 15.61 227 GLY A N 1
ATOM 1682 C CA . GLY A 1 227 ? 25.640 -13.786 15.643 1.00 15.86 227 GLY A CA 1
ATOM 1683 C C . GLY A 1 227 ? 24.200 -13.941 16.097 1.00 21.02 227 GLY A C 1
ATOM 1684 O O . GLY A 1 227 ? 23.533 -14.911 15.743 1.00 20.63 227 GLY A O 1
ATOM 1685 N N . VAL A 1 228 ? 23.706 -12.966 16.852 1.00 19.01 228 VAL A N 1
ATOM 1686 C CA . VAL A 1 228 ? 22.360 -12.938 17.432 1.00 18.88 228 VAL A CA 1
ATOM 1687 C C . VAL A 1 228 ? 21.225 -12.878 16.363 1.00 19.91 228 VAL A C 1
ATOM 1688 O O . VAL A 1 228 ? 20.196 -13.541 16.519 1.00 17.33 228 VAL A O 1
ATOM 1692 N N . MET A 1 229 ? 21.453 -12.147 15.254 1.00 17.16 229 MET A N 1
ATOM 1693 C CA . MET A 1 229 ? 20.465 -12.013 14.178 1.00 16.80 229 MET A CA 1
ATOM 1694 C C . MET A 1 229 ? 20.229 -13.296 13.345 1.00 21.05 229 MET A C 1
ATOM 1695 O O . MET A 1 229 ? 19.123 -13.490 12.839 1.00 20.72 229 MET A O 1
ATOM 1700 N N . LYS A 1 230 ? 21.248 -14.155 13.205 1.00 17.89 230 LYS A N 1
ATOM 1701 C CA . LYS A 1 230 ? 21.167 -15.432 12.467 1.00 18.36 230 LYS A CA 1
ATOM 1702 C C . LYS A 1 230 ? 20.364 -16.496 13.230 1.00 22.92 230 LYS A C 1
ATOM 1703 O O . LYS A 1 230 ? 19.872 -17.444 12.614 1.00 21.96 230 LYS A O 1
ATOM 1709 N N . LYS A 1 231 ? 20.244 -16.342 14.570 1.00 21.05 231 LYS A N 1
ATOM 1710 C CA . LYS A 1 231 ? 19.551 -17.287 15.471 1.00 20.55 231 LYS A CA 1
ATOM 1711 C C . LYS A 1 231 ? 18.123 -16.876 15.856 1.00 25.26 231 LYS A C 1
ATOM 1712 O O . LYS A 1 231 ? 17.526 -17.506 16.737 1.00 26.27 231 LYS A O 1
ATOM 1718 N N . LEU A 1 232 ? 17.561 -15.855 15.186 1.00 21.08 232 LEU A N 1
ATOM 1719 C CA . LEU A 1 232 ? 16.206 -15.375 15.477 1.00 20.37 232 LEU A CA 1
ATOM 1720 C C . LEU A 1 232 ? 15.148 -16.261 14.830 1.00 24.11 232 LEU A C 1
ATOM 1721 O O . LEU A 1 232 ? 15.349 -16.769 13.711 1.00 22.74 232 LEU A O 1
ATOM 1726 N N . ASP A 1 233 ? 14.017 -16.444 15.550 1.00 21.28 233 ASP A N 1
ATOM 1727 C CA . ASP A 1 233 ? 12.839 -17.200 15.082 1.00 21.58 233 ASP A CA 1
ATOM 1728 C C . ASP A 1 233 ? 11.657 -16.235 14.958 1.00 23.33 233 ASP A C 1
ATOM 1729 O O . ASP A 1 233 ? 11.327 -15.516 15.911 1.00 23.97 233 ASP A O 1
ATOM 1734 N N . PHE A 1 234 ? 11.040 -16.196 13.774 1.00 16.59 234 PHE A N 1
ATOM 1735 C CA . PHE A 1 234 ? 9.944 -15.269 13.442 1.00 14.71 234 PHE A CA 1
ATOM 1736 C C . PHE A 1 234 ? 9.115 -15.841 12.296 1.00 16.96 234 PHE A C 1
ATOM 1737 O O . PHE A 1 234 ? 9.600 -16.700 11.560 1.00 15.24 234 PHE A O 1
ATOM 1745 N N . ASP A 1 235 ? 7.901 -15.323 12.100 1.00 14.44 235 ASP A N 1
ATOM 1746 C CA . ASP A 1 235 ? 7.043 -15.739 10.991 1.00 15.07 235 ASP A CA 1
ATOM 1747 C C . ASP A 1 235 ? 7.167 -14.710 9.899 1.00 22.84 235 ASP A C 1
ATOM 1748 O O . ASP A 1 235 ? 7.358 -15.061 8.736 1.00 23.08 235 ASP A O 1
ATOM 1753 N N . ILE A 1 236 ? 7.115 -13.424 10.296 1.00 22.29 236 ILE A N 1
ATOM 1754 C CA . ILE A 1 236 ? 7.186 -12.270 9.407 1.00 22.97 236 ILE A CA 1
ATOM 1755 C C . ILE A 1 236 ? 8.357 -11.368 9.743 1.00 26.67 236 ILE A C 1
ATOM 1756 O O . ILE A 1 236 ? 8.642 -11.155 10.921 1.00 26.30 236 ILE A O 1
ATOM 1761 N N . TRP A 1 237 ? 9.012 -10.815 8.703 1.00 22.67 237 TRP A N 1
ATOM 1762 C CA . TRP A 1 237 ? 10.098 -9.853 8.867 1.00 21.54 237 TRP A CA 1
ATOM 1763 C C . TRP A 1 237 ? 9.924 -8.632 7.959 1.00 25.86 237 TRP A C 1
ATOM 1764 O O . TRP A 1 237 ? 9.446 -8.747 6.831 1.00 26.64 237 TRP A O 1
ATOM 1775 N N . VAL A 1 238 ? 10.294 -7.463 8.477 1.00 21.27 238 VAL A N 1
ATOM 1776 C CA . VAL A 1 238 ? 10.298 -6.149 7.813 1.00 19.62 238 VAL A CA 1
ATOM 1777 C C . VAL A 1 238 ? 11.561 -5.433 8.296 1.00 22.82 238 VAL A C 1
ATOM 1778 O O . VAL A 1 238 ? 12.238 -5.967 9.180 1.00 22.75 238 VAL A O 1
ATOM 1782 N N . ALA A 1 239 ? 11.900 -4.258 7.723 1.00 18.05 239 ALA A N 1
ATOM 1783 C CA . ALA A 1 239 ? 13.112 -3.526 8.094 1.00 17.25 239 ALA A CA 1
ATOM 1784 C C . ALA A 1 239 ? 12.905 -1.984 8.130 1.00 23.24 239 ALA A C 1
ATOM 1785 O O . ALA A 1 239 ? 11.795 -1.525 7.840 1.00 23.08 239 ALA A O 1
ATOM 1787 N N . SER A 1 240 ? 13.963 -1.193 8.520 1.00 18.70 240 SER A N 1
ATOM 1788 C CA . SER A 1 240 ? 13.972 0.280 8.602 1.00 17.58 240 SER A CA 1
ATOM 1789 C C . SER A 1 240 ? 13.714 0.982 7.247 1.00 19.58 240 SER A C 1
ATOM 1790 O O . SER A 1 240 ? 13.171 2.091 7.204 1.00 19.59 240 SER A O 1
ATOM 1793 N N . HIS A 1 241 ? 14.129 0.344 6.157 1.00 14.44 241 HIS A N 1
ATOM 1794 C CA . HIS A 1 241 ? 13.969 0.823 4.785 1.00 13.48 241 HIS A CA 1
ATOM 1795 C C . HIS A 1 241 ? 13.186 -0.192 3.943 1.00 19.41 241 HIS A C 1
ATOM 1796 O O . HIS A 1 241 ? 13.432 -1.402 4.036 1.00 19.35 241 HIS A O 1
ATOM 1803 N N . ALA A 1 242 ? 12.226 0.307 3.136 1.00 16.67 242 ALA A N 1
ATOM 1804 C CA . ALA A 1 242 ? 11.358 -0.495 2.265 1.00 16.82 242 ALA A CA 1
ATOM 1805 C C . ALA A 1 242 ? 12.142 -1.400 1.292 1.00 21.50 242 ALA A C 1
ATOM 1806 O O . ALA A 1 242 ? 11.789 -2.572 1.099 1.00 21.10 242 ALA A O 1
ATOM 1808 N N . SER A 1 2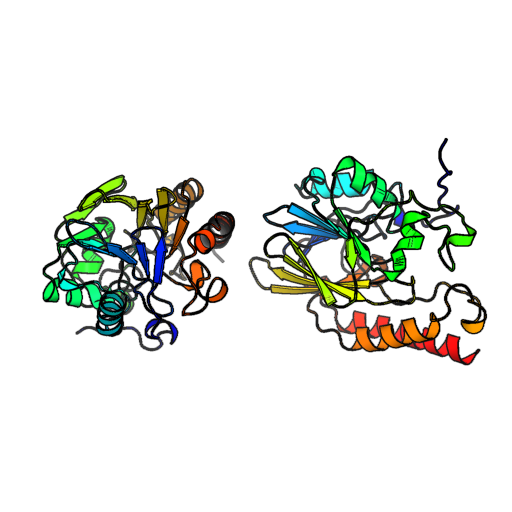43 ? 13.223 -0.850 0.704 1.00 17.30 243 SER A N 1
ATOM 1809 C CA . SER A 1 243 ? 14.096 -1.562 -0.229 1.00 16.44 243 SER A CA 1
ATOM 1810 C C . SER A 1 243 ? 14.734 -2.835 0.358 1.00 21.36 243 SER A C 1
ATOM 1811 O O . SER A 1 243 ? 15.017 -3.768 -0.400 1.00 22.68 243 SER A O 1
ATOM 1814 N N . GLN A 1 244 ? 14.980 -2.857 1.694 1.00 15.55 244 GLN A N 1
ATOM 1815 C CA . GLN A 1 244 ? 15.630 -3.962 2.412 1.00 13.87 244 GLN A CA 1
ATOM 1816 C C . GLN A 1 244 ? 14.802 -5.229 2.456 1.00 19.90 244 GLN A C 1
ATOM 1817 O O . GLN A 1 244 ? 15.364 -6.331 2.412 1.00 20.01 244 GLN A O 1
ATOM 1823 N N . PHE A 1 245 ? 13.470 -5.078 2.533 1.00 16.81 245 PHE A N 1
ATOM 1824 C CA . PHE A 1 245 ? 12.566 -6.216 2.511 1.00 16.62 245 PHE A CA 1
ATOM 1825 C C . PHE A 1 245 ? 11.809 -6.298 1.195 1.00 23.21 245 PHE A C 1
ATOM 1826 O O . PHE A 1 245 ? 10.838 -7.049 1.092 1.00 23.78 245 PHE A O 1
ATOM 1834 N N . ASP A 1 246 ? 12.312 -5.569 0.165 1.00 21.60 246 ASP A N 1
ATOM 1835 C CA . ASP A 1 246 ? 11.817 -5.522 -1.218 1.00 22.07 246 ASP A CA 1
ATOM 1836 C C . ASP A 1 246 ? 10.308 -5.306 -1.293 1.00 28.85 246 ASP A C 1
ATOM 1837 O O . ASP A 1 246 ? 9.605 -6.074 -1.949 1.00 28.30 246 ASP A O 1
ATOM 1842 N N . LEU A 1 247 ? 9.813 -4.272 -0.590 1.00 27.81 247 LEU A N 1
ATOM 1843 C CA . LEU A 1 247 ? 8.392 -3.946 -0.506 1.00 28.65 247 LEU A CA 1
ATOM 1844 C C . LEU A 1 247 ? 7.767 -3.682 -1.860 1.00 33.80 247 LEU A C 1
ATOM 1845 O O . LEU A 1 247 ? 6.695 -4.214 -2.141 1.00 32.88 247 LEU A O 1
ATOM 1850 N N . HIS A 1 248 ? 8.445 -2.870 -2.698 1.00 32.24 248 HIS A N 1
ATOM 1851 C CA . HIS A 1 248 ? 7.955 -2.457 -4.022 1.00 31.69 248 HIS A CA 1
ATOM 1852 C C . HIS A 1 248 ? 8.066 -3.499 -5.120 1.00 33.65 248 HIS A C 1
ATOM 1853 O O . HIS A 1 248 ? 7.449 -3.330 -6.171 1.00 35.66 248 HIS A O 1
ATOM 1860 N N . GLU A 1 249 ? 8.801 -4.592 -4.862 1.00 26.65 249 GLU A N 1
ATOM 1861 C CA . GLU A 1 249 ? 8.917 -5.736 -5.766 1.00 25.65 249 GLU A CA 1
ATOM 1862 C C . GLU A 1 249 ? 7.813 -6.745 -5.426 1.00 27.44 249 GLU A C 1
ATOM 1863 O O . GLU A 1 249 ? 7.267 -7.390 -6.317 1.00 26.27 249 GLU A O 1
ATOM 1869 N N . LYS A 1 250 ? 7.475 -6.842 -4.123 1.00 23.21 250 LYS A N 1
ATOM 1870 C CA . LYS A 1 250 ? 6.456 -7.712 -3.542 1.00 21.42 250 LYS A CA 1
ATOM 1871 C C . LYS A 1 250 ? 5.047 -7.213 -3.815 1.00 24.74 250 LYS A C 1
ATOM 1872 O O . LYS A 1 250 ? 4.158 -8.031 -4.069 1.00 25.19 250 LYS A O 1
ATOM 1878 N N . ARG A 1 251 ? 4.819 -5.888 -3.701 1.00 19.69 251 ARG A N 1
ATOM 1879 C CA . ARG A 1 251 ? 3.487 -5.313 -3.897 1.00 18.59 251 ARG A CA 1
ATOM 1880 C C . ARG A 1 251 ? 3.482 -3.933 -4.530 1.00 24.36 251 ARG A C 1
ATOM 1881 O O . ARG A 1 251 ? 4.495 -3.227 -4.540 1.00 22.37 251 ARG A O 1
ATOM 1889 N N . LYS A 1 252 ? 2.304 -3.563 -5.059 1.00 23.72 252 LYS A N 1
ATOM 1890 C CA . LYS A 1 252 ? 2.000 -2.249 -5.616 1.00 24.03 252 LYS A CA 1
ATOM 1891 C C . LYS A 1 252 ? 0.968 -1.639 -4.668 1.00 28.59 252 LYS A C 1
ATOM 1892 O O . LYS A 1 252 ? 0.317 -2.378 -3.935 1.00 28.65 252 LYS A O 1
ATOM 1898 N N . GLU A 1 253 ? 0.856 -0.320 -4.612 1.00 26.07 253 GLU A N 1
ATOM 1899 C CA . GLU A 1 253 ? -0.149 0.311 -3.750 1.00 26.66 253 GLU A CA 1
ATOM 1900 C C . GLU A 1 253 ? -1.557 -0.129 -4.157 1.00 32.64 253 GLU A C 1
ATOM 1901 O O . GLU A 1 253 ? -1.832 -0.346 -5.346 1.00 32.38 253 GLU A O 1
ATOM 1907 N N . GLY A 1 254 ? -2.406 -0.328 -3.159 1.00 29.90 254 GLY A N 1
ATOM 1908 C CA . GLY A 1 254 ? -3.770 -0.793 -3.375 1.00 29.46 254 GLY A CA 1
ATOM 1909 C C . GLY A 1 254 ? -3.942 -2.285 -3.173 1.00 34.04 254 GLY A C 1
ATOM 1910 O O . GLY A 1 254 ? -5.051 -2.715 -2.857 1.00 35.53 254 GLY A O 1
ATOM 1911 N N . ASP A 1 255 ? -2.851 -3.092 -3.333 1.00 29.13 255 ASP A N 1
ATOM 1912 C CA . ASP A 1 255 ? -2.864 -4.557 -3.201 1.00 28.97 255 ASP A CA 1
ATOM 1913 C C . ASP A 1 255 ? -3.506 -5.024 -1.896 1.00 33.28 255 ASP A C 1
ATOM 1914 O O . ASP A 1 255 ? -3.298 -4.382 -0.869 1.00 34.35 255 ASP A O 1
ATOM 1919 N N . PRO A 1 256 ? -4.345 -6.085 -1.909 1.00 28.57 256 PRO A N 1
ATOM 1920 C CA . PRO A 1 256 ? -5.043 -6.488 -0.672 1.00 27.37 256 PRO A CA 1
ATOM 1921 C C . PRO A 1 256 ? -4.155 -7.118 0.393 1.00 30.17 256 PRO A C 1
ATOM 1922 O O . PRO A 1 256 ? -3.021 -7.524 0.109 1.00 30.86 256 PRO A O 1
ATOM 1926 N N . TYR A 1 257 ? -4.700 -7.211 1.621 1.00 23.35 257 TYR A N 1
ATOM 1927 C CA . TYR A 1 257 ? -4.055 -7.809 2.786 1.00 21.52 257 TYR A CA 1
ATOM 1928 C C . TYR A 1 257 ? -3.453 -9.174 2.419 1.00 23.42 257 TYR A C 1
ATOM 1929 O O . TYR A 1 257 ? -4.168 -10.069 1.961 1.00 23.28 257 TYR A O 1
ATOM 1938 N N . ASN A 1 258 ? -2.125 -9.287 2.539 1.00 18.76 258 ASN A N 1
ATOM 1939 C CA . ASN A 1 258 ? -1.353 -10.486 2.174 1.00 17.28 258 ASN A CA 1
ATOM 1940 C C . ASN A 1 258 ? -0.073 -10.649 3.042 1.00 21.13 258 ASN A C 1
ATOM 1941 O O . ASN A 1 258 ? 1.043 -10.431 2.551 1.00 21.11 258 ASN A O 1
ATOM 1946 N N . PRO A 1 259 ? -0.212 -11.078 4.324 1.00 16.87 259 PRO A N 1
ATOM 1947 C CA . PRO A 1 259 ? 0.978 -11.279 5.180 1.00 15.70 259 PRO A CA 1
ATOM 1948 C C . PRO A 1 259 ? 2.085 -12.183 4.629 1.00 19.49 259 PRO A C 1
ATOM 1949 O O . PRO A 1 259 ? 3.240 -12.006 5.021 1.00 18.99 259 PRO A O 1
ATOM 1953 N N . GLN A 1 260 ? 1.744 -13.153 3.743 1.00 17.47 260 GLN A N 1
ATOM 1954 C CA . GLN A 1 260 ? 2.676 -14.133 3.127 1.00 16.96 260 GLN A CA 1
ATOM 1955 C C . GLN A 1 260 ? 3.754 -13.511 2.267 1.00 19.94 260 GLN A C 1
ATOM 1956 O O . GLN A 1 260 ? 4.729 -14.185 1.942 1.00 19.92 260 GLN A O 1
ATOM 1962 N N . LEU A 1 261 ? 3.585 -12.226 1.900 1.00 16.37 261 LEU A N 1
ATOM 1963 C CA . LEU A 1 261 ? 4.582 -11.471 1.148 1.00 16.48 261 LEU A CA 1
ATOM 1964 C C . LEU A 1 261 ? 5.802 -11.248 2.044 1.00 23.63 261 LEU A C 1
ATOM 1965 O O . LEU A 1 261 ? 6.925 -11.210 1.549 1.00 22.92 261 LEU A O 1
ATOM 1970 N N . PHE A 1 262 ? 5.568 -11.121 3.364 1.00 21.61 262 PHE A N 1
ATOM 1971 C CA . PHE A 1 262 ? 6.595 -10.837 4.357 1.00 22.39 262 PHE A CA 1
ATOM 1972 C C . PHE A 1 262 ? 7.051 -12.056 5.163 1.00 27.08 262 PHE A C 1
ATOM 1973 O O . PHE A 1 262 ? 7.655 -11.922 6.232 1.00 26.40 262 PHE A O 1
ATOM 1981 N N . MET A 1 263 ? 6.826 -13.247 4.592 1.00 24.71 263 MET A N 1
ATOM 1982 C CA . MET A 1 263 ? 7.188 -14.537 5.180 1.00 23.99 263 MET A CA 1
ATOM 1983 C C . MET A 1 263 ? 8.339 -15.173 4.407 1.00 28.17 263 MET A C 1
ATOM 1984 O O . MET A 1 263 ? 8.521 -16.391 4.452 1.00 29.43 263 MET A O 1
ATOM 1989 N N . ASP A 1 264 ? 9.127 -14.346 3.707 1.00 22.58 264 ASP A N 1
ATOM 1990 C CA . ASP A 1 264 ? 10.254 -14.818 2.928 1.00 21.40 264 ASP A CA 1
ATOM 1991 C C . ASP A 1 264 ? 11.484 -14.848 3.829 1.00 24.20 264 ASP A C 1
ATOM 1992 O O . ASP A 1 264 ? 12.400 -14.019 3.699 1.00 23.62 264 ASP A O 1
ATOM 1997 N N . LYS A 1 265 ? 11.467 -15.795 4.790 1.00 20.09 265 LYS A N 1
ATOM 1998 C CA . LYS A 1 265 ? 12.532 -16.013 5.774 1.00 20.33 265 LYS A CA 1
ATOM 1999 C C . LYS A 1 265 ? 13.905 -16.180 5.130 1.00 25.83 265 LYS A C 1
ATOM 2000 O O . LYS A 1 265 ? 14.858 -15.576 5.606 1.00 25.54 265 LYS A O 1
ATOM 2006 N N . GLN A 1 266 ? 14.011 -16.964 4.037 1.00 24.73 266 GLN A N 1
ATOM 2007 C CA . GLN A 1 266 ? 15.297 -17.180 3.368 1.00 25.20 266 GLN A CA 1
ATOM 2008 C C . GLN A 1 266 ? 15.954 -15.920 2.828 1.00 30.63 266 GLN A C 1
ATOM 2009 O O . GLN A 1 266 ? 17.182 -15.837 2.844 1.00 31.62 266 GLN A O 1
ATOM 2015 N N . SER A 1 267 ? 15.146 -14.911 2.438 1.00 26.55 267 SER A N 1
ATOM 2016 C CA . SER A 1 267 ? 15.641 -13.607 1.975 1.00 25.77 267 SER A CA 1
ATOM 2017 C C . SER A 1 267 ? 16.241 -12.794 3.135 1.00 28.78 267 SER A C 1
ATOM 2018 O O . SER A 1 267 ? 17.181 -12.028 2.915 1.00 29.77 267 SER A O 1
ATOM 2021 N N . TYR A 1 268 ? 15.704 -12.957 4.362 1.00 22.63 268 TYR A N 1
ATOM 2022 C CA . TYR A 1 268 ? 16.240 -12.290 5.548 1.00 20.87 268 TYR A CA 1
ATOM 2023 C C . TYR A 1 268 ? 17.642 -12.833 5.810 1.00 23.46 268 TYR A C 1
ATOM 2024 O O . TYR A 1 268 ? 18.547 -12.047 6.055 1.00 25.22 268 TYR A O 1
ATOM 2033 N N . PHE A 1 269 ? 17.824 -14.170 5.743 1.00 16.52 269 PHE A N 1
ATOM 2034 C CA . PHE A 1 269 ? 19.114 -14.809 5.976 1.00 13.48 269 PHE A CA 1
ATOM 2035 C C . PHE A 1 269 ? 20.129 -14.556 4.870 1.00 20.43 269 PHE A C 1
ATOM 2036 O O . PHE A 1 269 ? 21.317 -14.420 5.160 1.00 19.63 269 PHE A O 1
ATOM 2044 N N . GLN A 1 270 ? 19.667 -14.443 3.619 1.00 20.69 270 GLN A N 1
ATOM 2045 C CA . GLN A 1 270 ? 20.535 -14.148 2.474 1.00 22.00 270 GLN A CA 1
ATOM 2046 C C . GLN A 1 270 ? 21.098 -12.731 2.580 1.00 27.76 270 GLN A C 1
ATOM 2047 O O . GLN A 1 270 ? 22.307 -12.562 2.442 1.00 27.10 270 GLN A O 1
ATOM 2053 N N . ASN A 1 271 ? 20.239 -11.738 2.908 1.00 25.72 271 ASN A N 1
ATOM 2054 C CA . ASN A 1 271 ? 20.622 -10.338 3.100 1.00 26.22 271 ASN A CA 1
ATOM 2055 C C . ASN A 1 271 ? 21.528 -10.202 4.298 1.00 30.32 271 ASN A C 1
ATOM 2056 O O . ASN A 1 271 ? 22.481 -9.435 4.236 1.00 31.69 271 ASN A O 1
ATOM 2061 N N . LEU A 1 272 ? 21.245 -10.948 5.384 1.00 24.60 272 LEU A N 1
ATOM 2062 C CA . LEU A 1 272 ? 22.046 -10.930 6.604 1.00 23.33 272 LEU A CA 1
ATOM 2063 C C . LEU A 1 272 ? 23.453 -11.452 6.332 1.00 30.20 272 LEU A C 1
ATOM 2064 O O . LEU A 1 272 ? 24.421 -10.837 6.776 1.00 31.93 272 LEU A O 1
ATOM 2069 N N . ASN A 1 273 ? 23.564 -12.554 5.574 1.00 26.47 273 ASN A N 1
ATOM 2070 C CA . ASN A 1 273 ? 24.835 -13.175 5.205 1.00 26.40 273 ASN A CA 1
ATOM 2071 C C . ASN A 1 273 ? 25.634 -12.267 4.258 1.00 28.95 273 ASN A C 1
ATOM 2072 O O . ASN A 1 273 ? 26.857 -12.219 4.364 1.00 27.92 273 ASN A O 1
ATOM 2077 N N . ASP A 1 274 ? 24.945 -11.522 3.365 1.00 24.77 274 ASP A N 1
ATOM 2078 C CA . ASP A 1 274 ? 25.606 -10.589 2.454 1.00 24.00 274 ASP A CA 1
ATOM 2079 C C . ASP A 1 274 ? 26.188 -9.416 3.218 1.00 25.48 274 ASP A C 1
ATOM 2080 O O . ASP A 1 274 ? 27.241 -8.908 2.841 1.00 25.88 274 ASP A O 1
ATOM 2085 N N . LEU A 1 275 ? 25.533 -9.029 4.327 1.00 19.52 275 LEU A N 1
ATOM 2086 C CA . LEU A 1 275 ? 25.981 -7.962 5.207 1.00 17.81 275 LEU A CA 1
ATOM 2087 C C . LEU A 1 275 ? 27.185 -8.429 6.060 1.00 24.08 275 LEU A C 1
ATOM 2088 O O . LEU A 1 275 ? 28.100 -7.630 6.311 1.00 24.80 275 LEU A O 1
ATOM 2093 N N . GLU A 1 276 ? 27.218 -9.721 6.458 1.00 21.23 276 GLU A N 1
ATOM 2094 C CA . GLU A 1 276 ? 28.329 -10.304 7.228 1.00 21.47 276 GLU A CA 1
ATOM 2095 C C . GLU A 1 276 ? 29.529 -10.487 6.314 1.00 29.66 276 GLU A C 1
ATOM 2096 O O . GLU A 1 276 ? 30.643 -10.155 6.727 1.00 30.68 276 GLU A O 1
ATOM 2102 N N . LYS A 1 277 ? 29.300 -10.951 5.051 1.00 27.91 277 LYS A N 1
ATOM 2103 C CA . LYS A 1 277 ? 30.335 -11.132 4.010 1.00 27.94 277 LYS A CA 1
ATOM 2104 C C . LYS A 1 277 ? 31.095 -9.828 3.780 1.00 31.49 277 LYS A C 1
ATOM 2105 O O . LYS A 1 277 ? 32.324 -9.837 3.788 1.00 32.03 277 LYS A O 1
ATOM 2111 N N . SER A 1 278 ? 30.372 -8.704 3.624 1.00 28.63 278 SER A N 1
ATOM 2112 C CA . SER A 1 278 ? 31.032 -7.408 3.436 1.00 28.79 278 SER A CA 1
ATOM 2113 C C . SER A 1 278 ? 31.635 -6.886 4.747 1.00 34.19 278 SER A C 1
ATOM 2114 O O . SER A 1 278 ? 32.697 -6.265 4.707 1.00 35.24 278 SER A O 1
ATOM 2117 N N . TYR A 1 279 ? 31.013 -7.225 5.906 1.00 30.11 279 TYR A N 1
ATOM 2118 C CA . TYR A 1 279 ? 31.536 -6.827 7.216 1.00 30.20 279 TYR A CA 1
ATOM 2119 C C . TYR A 1 279 ? 32.923 -7.442 7.445 1.00 33.14 279 TYR A C 1
ATOM 2120 O O . TYR A 1 279 ? 33.853 -6.728 7.837 1.00 32.09 279 TYR A O 1
ATOM 2129 N N . LEU A 1 280 ? 33.050 -8.765 7.175 1.00 28.62 280 LEU A N 1
ATOM 2130 C CA . LEU A 1 280 ? 34.300 -9.501 7.317 1.00 27.74 280 LEU A CA 1
ATOM 2131 C C . LEU A 1 280 ? 35.311 -9.024 6.304 1.00 32.33 280 LEU A C 1
ATOM 2132 O O . LEU A 1 280 ? 36.483 -8.902 6.653 1.00 32.64 280 LEU A O 1
ATOM 2137 N N . ASN A 1 281 ? 34.868 -8.705 5.069 1.00 28.60 281 ASN A N 1
ATOM 2138 C CA . ASN A 1 281 ? 35.771 -8.209 4.035 1.00 28.40 281 ASN A CA 1
ATOM 2139 C C . ASN A 1 281 ? 36.367 -6.869 4.430 1.00 32.06 281 ASN A C 1
ATOM 2140 O O . ASN A 1 281 ? 37.518 -6.574 4.090 1.00 32.29 281 ASN A O 1
ATOM 2145 N N . LYS A 1 282 ? 35.602 -6.077 5.204 1.00 27.92 282 LYS A N 1
ATOM 2146 C CA . LYS A 1 282 ? 36.057 -4.783 5.719 1.00 27.35 282 LYS A CA 1
ATOM 2147 C C . LYS A 1 282 ? 37.122 -4.991 6.828 1.00 32.78 282 LYS A C 1
ATOM 2148 O O . LYS A 1 282 ? 38.174 -4.344 6.786 1.00 31.17 282 LYS A O 1
ATOM 2154 N N . ILE A 1 283 ? 36.854 -5.908 7.792 1.00 30.89 283 ILE A N 1
ATOM 2155 C CA . ILE A 1 283 ? 37.781 -6.188 8.892 1.00 31.88 283 ILE A CA 1
ATOM 2156 C C . ILE A 1 283 ? 39.120 -6.816 8.471 1.00 39.44 283 ILE A C 1
ATOM 2157 O O . ILE A 1 283 ? 40.114 -6.636 9.181 1.00 39.52 283 ILE A O 1
ATOM 2162 N N . LYS A 1 284 ? 39.174 -7.514 7.311 1.00 38.37 284 LYS A N 1
ATOM 2163 C CA . LYS A 1 284 ? 40.463 -8.068 6.871 1.00 39.08 284 LYS A CA 1
ATOM 2164 C C . LYS A 1 284 ? 41.515 -6.999 6.592 1.00 43.76 284 LYS A C 1
ATOM 2165 O O . LYS A 1 284 ? 42.692 -7.230 6.891 1.00 44.32 284 LYS A O 1
ATOM 2171 N N . LYS A 1 285 ? 41.066 -5.786 6.160 1.00 38.96 285 LYS A N 1
ATOM 2172 C CA . LYS A 1 285 ? 41.915 -4.607 5.926 1.00 38.28 285 LYS A CA 1
ATOM 2173 C C . LYS A 1 285 ? 42.593 -4.086 7.227 1.00 41.40 285 LYS A C 1
ATOM 2174 O O . LYS A 1 285 ? 43.550 -3.304 7.137 1.00 39.75 285 LYS A O 1
ATOM 2180 N N . ASP A 1 286 ? 42.074 -4.521 8.423 1.00 37.95 286 ASP A N 1
ATOM 2181 C CA . ASP A 1 286 ? 42.543 -4.208 9.786 1.00 53.15 286 ASP A CA 1
ATOM 2182 C C . ASP A 1 286 ? 42.749 -2.714 10.064 1.00 71.14 286 ASP A C 1
ATOM 2183 O O . ASP A 1 286 ? 41.881 -2.067 10.648 1.00 24.82 286 ASP A O 1
ATOM 2185 N N . VAL B 1 20 ? -31.367 -44.515 28.244 1.00 36.54 20 VAL B N 1
ATOM 2186 C CA . VAL B 1 20 ? -29.960 -44.527 28.652 1.00 35.91 20 VAL B CA 1
ATOM 2187 C C . VAL B 1 20 ? -29.239 -43.235 28.298 1.00 38.37 20 VAL B C 1
ATOM 2188 O O . VAL B 1 20 ? -29.405 -42.716 27.202 1.00 38.72 20 VAL B O 1
ATOM 2190 N N . VAL B 1 21 ? -28.451 -42.719 29.244 1.00 33.48 21 VAL B N 1
ATOM 2191 C CA . VAL B 1 21 ? -27.657 -41.495 29.129 1.00 32.89 21 VAL B CA 1
ATOM 2192 C C . VAL B 1 21 ? -26.249 -41.867 28.647 1.00 37.30 21 VAL B C 1
ATOM 2193 O O . VAL B 1 21 ? -25.639 -42.776 29.212 1.00 37.55 21 VAL B O 1
ATOM 2197 N N . LYS B 1 22 ? -25.732 -41.167 27.618 1.00 33.36 22 LYS B N 1
ATOM 2198 C CA . LYS B 1 22 ? -24.374 -41.389 27.107 1.00 32.99 22 LYS B CA 1
ATOM 2199 C C . LYS B 1 22 ? -23.750 -40.095 26.581 1.00 36.89 22 LYS B C 1
ATOM 2200 O O . LYS B 1 22 ? -24.170 -39.567 25.542 1.00 36.68 22 LYS B O 1
ATOM 2206 N N . GLU B 1 23 ? -22.746 -39.588 27.309 1.00 32.48 23 GLU B N 1
ATOM 2207 C CA . GLU B 1 23 ? -22.027 -38.373 26.938 1.00 32.48 23 GLU B CA 1
ATOM 2208 C C . GLU B 1 23 ? -21.129 -38.663 25.729 1.00 38.53 23 GLU B C 1
ATOM 2209 O O . GLU B 1 23 ? -20.664 -39.798 25.604 1.00 37.89 23 GLU B O 1
ATOM 2215 N N . PRO B 1 24 ? -20.828 -37.674 24.851 1.00 36.97 24 PRO B N 1
ATOM 2216 C CA . PRO B 1 24 ? -19.937 -37.961 23.714 1.00 38.05 24 PRO B CA 1
ATOM 2217 C C . PRO B 1 24 ? -18.596 -38.540 24.149 1.00 47.12 24 PRO B C 1
ATOM 2218 O O . PRO B 1 24 ? -18.097 -38.237 25.242 1.00 47.46 24 PRO B O 1
ATOM 2222 N N . GLU B 1 25 ? -18.025 -39.397 23.288 1.00 46.50 25 GLU B N 1
ATOM 2223 C CA . GLU B 1 25 ? -16.761 -40.117 23.516 1.00 47.29 25 GLU B CA 1
ATOM 2224 C C . GLU B 1 25 ? -15.444 -39.365 23.857 1.00 50.99 25 GLU B C 1
ATOM 2225 O O . GLU B 1 25 ? -14.841 -39.685 24.891 1.00 49.61 25 GLU B O 1
ATOM 2231 N N . ASN B 1 26 ? -14.973 -38.439 23.003 1.00 48.55 26 ASN B N 1
ATOM 2232 C CA . ASN B 1 26 ? -13.701 -37.729 23.188 1.00 49.00 26 ASN B CA 1
ATOM 2233 C C . ASN B 1 26 ? -13.823 -36.339 23.847 1.00 53.47 26 ASN B C 1
ATOM 2234 O O . ASN B 1 26 ? -13.543 -35.324 23.201 1.00 54.69 26 ASN B O 1
ATOM 2239 N N . MET B 1 27 ? -14.215 -36.298 25.141 1.00 47.50 27 MET B N 1
ATOM 2240 C CA . MET B 1 27 ? -14.367 -35.067 25.912 1.00 46.41 27 MET B CA 1
ATOM 2241 C C . MET B 1 27 ? -12.998 -34.502 26.286 1.00 48.51 27 MET B C 1
ATOM 2242 O O . MET B 1 27 ? -12.092 -35.292 26.541 1.00 49.91 27 MET B O 1
ATOM 2247 N N . PRO B 1 28 ? -12.834 -33.168 26.426 1.00 41.92 28 PRO B N 1
ATOM 2248 C CA . PRO B 1 28 ? -11.534 -32.629 26.846 1.00 40.98 28 PRO B CA 1
ATOM 2249 C C . PRO B 1 28 ? -11.226 -32.941 28.302 1.00 44.54 28 PRO B C 1
ATOM 2250 O O . PRO B 1 28 ? -12.130 -32.986 29.138 1.00 44.08 28 PRO B O 1
ATOM 2254 N N . LYS B 1 29 ? -9.936 -33.164 28.586 1.00 40.99 29 LYS B N 1
ATOM 2255 C CA . LYS B 1 29 ? -9.395 -33.517 29.898 1.00 40.57 29 LYS B CA 1
ATOM 2256 C C . LYS B 1 29 ? -9.798 -32.514 30.988 1.00 42.33 29 LYS B C 1
ATOM 2257 O O . LYS B 1 29 ? -10.214 -32.921 32.074 1.00 41.15 29 LYS B O 1
ATOM 2263 N N . GLU B 1 30 ? -9.685 -31.208 30.674 1.00 38.41 30 GLU B N 1
ATOM 2264 C CA . GLU B 1 30 ? -9.959 -30.078 31.569 1.00 37.45 30 GLU B CA 1
ATOM 2265 C C . GLU B 1 30 ? -11.405 -30.010 32.080 1.00 39.38 30 GLU B C 1
ATOM 2266 O O . GLU B 1 30 ? -11.664 -29.340 33.082 1.00 39.66 30 GLU B O 1
ATOM 2272 N N . TRP B 1 31 ? -12.337 -30.685 31.395 1.00 33.48 31 TRP B N 1
ATOM 2273 C CA . TRP B 1 31 ? -13.752 -30.671 31.757 1.00 33.12 31 TRP B CA 1
ATOM 2274 C C . TRP B 1 31 ? -14.074 -31.399 33.054 1.00 38.18 31 TRP B C 1
ATOM 2275 O O . TRP B 1 31 ? -14.929 -30.941 33.822 1.00 36.89 31 TRP B O 1
ATOM 2286 N N . ASN B 1 32 ? -13.408 -32.549 33.277 1.00 36.12 32 ASN B N 1
ATOM 2287 C CA . ASN B 1 32 ? -13.606 -33.406 34.450 1.00 35.77 32 ASN B CA 1
ATOM 2288 C C . ASN B 1 32 ? -12.462 -33.279 35.445 1.00 38.06 32 ASN B C 1
ATOM 2289 O O . ASN B 1 32 ? -12.473 -33.935 36.487 1.00 37.73 32 ASN B O 1
ATOM 2294 N N . GLN B 1 33 ? -11.490 -32.414 35.126 1.00 33.76 33 GLN B N 1
ATOM 2295 C CA . GLN B 1 33 ? -10.308 -32.140 35.938 1.00 33.36 33 GLN B CA 1
ATOM 2296 C C . GLN B 1 33 ? -10.697 -31.227 37.113 1.00 38.41 33 GLN B C 1
ATOM 2297 O O . GLN B 1 33 ? -11.377 -30.216 36.908 1.00 39.81 33 GLN B O 1
ATOM 2303 N N . ALA B 1 34 ? -10.274 -31.584 38.338 1.00 32.98 34 ALA B N 1
ATOM 2304 C CA . ALA B 1 34 ? -10.593 -30.822 39.554 1.00 31.34 34 ALA B CA 1
ATOM 2305 C C . ALA B 1 34 ? -9.923 -29.466 39.600 1.00 32.98 34 ALA B C 1
ATOM 2306 O O . ALA B 1 34 ? -8.819 -29.301 39.082 1.00 33.09 34 ALA B O 1
ATOM 2308 N N . TYR B 1 35 ? -10.598 -28.498 40.230 1.00 27.83 35 TYR B N 1
ATOM 2309 C CA . TYR B 1 35 ? -10.099 -27.143 40.447 1.00 26.51 35 TYR B CA 1
ATOM 2310 C C . TYR B 1 35 ? -10.540 -26.698 41.841 1.00 32.60 35 TYR B C 1
ATOM 2311 O O . TYR B 1 35 ? -11.695 -26.884 42.214 1.00 34.44 35 TYR B O 1
ATOM 2320 N N . GLU B 1 36 ? -9.623 -26.127 42.604 1.00 29.30 36 GLU B N 1
ATOM 2321 C CA . GLU B 1 36 ? -9.856 -25.683 43.970 1.00 29.89 36 GLU B CA 1
ATOM 2322 C C . GLU B 1 36 ? -10.798 -24.467 43.987 1.00 33.85 36 GLU B C 1
ATOM 2323 O O . GLU B 1 36 ? -10.538 -23.472 43.301 1.00 34.13 36 GLU B O 1
ATOM 2329 N N . PRO B 1 37 ? -11.911 -24.537 44.747 1.00 29.52 37 PRO B N 1
ATOM 2330 C CA . PRO B 1 37 ? -12.868 -23.416 44.768 1.00 28.99 37 PRO B CA 1
ATOM 2331 C C . PRO B 1 37 ? -12.313 -22.119 45.361 1.00 31.86 37 PRO B C 1
ATOM 2332 O O . PRO B 1 37 ? -11.405 -22.165 46.199 1.00 31.39 37 PRO B O 1
ATOM 2336 N N . PHE B 1 38 ? -12.857 -20.960 44.915 1.00 27.04 38 PHE B N 1
ATOM 2337 C CA . PHE B 1 38 ? -12.433 -19.630 45.388 1.00 25.26 38 PHE B CA 1
ATOM 2338 C C . PHE B 1 38 ? -13.572 -18.610 45.380 1.00 29.52 38 PHE B C 1
ATOM 2339 O O . PHE B 1 38 ? -14.604 -18.826 44.737 1.00 30.05 38 PHE B O 1
ATOM 2347 N N . ARG B 1 39 ? -13.367 -17.493 46.084 1.00 24.74 39 ARG B N 1
ATOM 2348 C CA . ARG B 1 39 ? -14.318 -16.389 46.158 1.00 23.83 39 ARG B CA 1
ATOM 2349 C C . ARG B 1 39 ? -14.053 -15.440 44.997 1.00 27.58 39 ARG B C 1
ATOM 2350 O O . ARG B 1 39 ? -12.938 -14.915 44.879 1.00 28.23 39 ARG B O 1
ATOM 2358 N N . ILE B 1 40 ? -15.054 -15.233 44.129 1.00 23.05 40 ILE B N 1
ATOM 2359 C CA . ILE B 1 40 ? -14.892 -14.320 42.997 1.00 22.38 40 ILE B CA 1
ATOM 2360 C C . ILE B 1 40 ? -15.026 -12.873 43.502 1.00 28.24 40 ILE B C 1
ATOM 2361 O O . ILE B 1 40 ? -14.040 -12.126 43.515 1.00 26.70 40 ILE B O 1
ATOM 2366 N N . ALA B 1 41 ? -16.241 -12.508 43.961 1.00 26.89 41 ALA B N 1
ATOM 2367 C CA . ALA B 1 41 ? -16.578 -11.183 44.474 1.00 27.73 41 ALA B CA 1
ATOM 2368 C C . ALA B 1 41 ? -17.780 -11.285 45.389 1.00 32.27 41 ALA B C 1
ATOM 2369 O O . ALA B 1 41 ? -18.775 -11.896 45.008 1.00 32.83 41 ALA B O 1
ATOM 2371 N N . GLY B 1 42 ? -17.691 -10.658 46.560 1.00 28.25 42 GLY B N 1
ATOM 2372 C CA . GLY B 1 42 ? -18.762 -10.650 47.548 1.00 27.45 42 GLY B CA 1
ATOM 2373 C C . GLY B 1 42 ? -19.225 -12.043 47.919 1.00 28.74 42 GLY B C 1
ATOM 2374 O O . GLY B 1 42 ? -18.458 -12.826 48.486 1.00 27.80 42 GLY B O 1
ATOM 2375 N N . ASN B 1 43 ? -20.463 -12.374 47.542 1.00 23.15 43 ASN B N 1
ATOM 2376 C CA . ASN B 1 43 ? -21.058 -13.672 47.850 1.00 22.80 43 ASN B CA 1
ATOM 2377 C C . ASN B 1 43 ? -21.089 -14.656 46.680 1.00 24.04 43 ASN B C 1
ATOM 2378 O O . ASN B 1 43 ? -21.789 -15.669 46.746 1.00 23.34 43 ASN B O 1
ATOM 2383 N N . LEU B 1 44 ? -20.284 -14.372 45.637 1.00 19.01 44 LEU B N 1
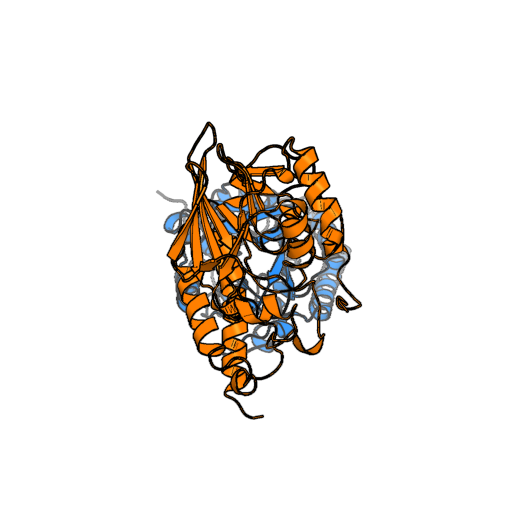ATOM 2384 C CA . LEU B 1 44 ? -20.126 -15.195 44.446 1.00 18.68 44 LEU B CA 1
ATOM 2385 C C . LEU B 1 44 ? -18.842 -16.003 44.543 1.00 24.58 44 LEU B C 1
ATOM 2386 O O . LEU B 1 44 ? -17.772 -15.451 44.778 1.00 25.08 44 LEU B O 1
ATOM 2391 N N . TYR B 1 45 ? -18.966 -17.318 44.378 1.00 22.16 45 TYR B N 1
ATOM 2392 C CA . TYR B 1 45 ? -17.867 -18.266 44.485 1.00 21.78 45 TYR B CA 1
ATOM 2393 C C . TYR B 1 45 ? -17.819 -19.154 43.252 1.00 23.84 45 TYR B C 1
ATOM 2394 O O . TYR B 1 45 ? -18.872 -19.487 42.691 1.00 24.71 45 TYR B O 1
ATOM 2403 N N . TYR B 1 46 ? -16.607 -19.564 42.857 1.00 17.99 46 TYR B N 1
ATOM 2404 C CA . TYR B 1 46 ? -16.395 -20.488 41.750 1.00 18.08 46 TYR B CA 1
ATOM 2405 C C . TYR B 1 46 ? -16.302 -21.881 42.370 1.00 24.31 46 TYR B C 1
ATOM 2406 O O . TYR B 1 46 ? -15.433 -22.119 43.216 1.00 27.05 46 TYR B O 1
ATOM 2415 N N . VAL B 1 47 ? -17.209 -22.790 41.985 1.00 19.52 47 VAL B N 1
ATOM 2416 C CA . VAL B 1 47 ? -17.251 -24.166 42.519 1.00 18.30 47 VAL B CA 1
ATOM 2417 C C . VAL B 1 47 ? -17.153 -25.223 41.394 1.00 21.48 47 VAL B C 1
ATOM 2418 O O . VAL B 1 47 ? -17.279 -26.425 41.646 1.00 19.98 47 VAL B O 1
ATOM 2422 N N . GLY B 1 48 ? -16.894 -24.749 40.174 1.00 18.50 48 GLY B N 1
ATOM 2423 C CA . GLY B 1 48 ? -16.765 -25.581 38.983 1.00 18.31 48 GLY B CA 1
ATOM 2424 C C . GLY B 1 48 ? -15.497 -26.397 38.903 1.00 22.46 48 GLY B C 1
ATOM 2425 O O . GLY B 1 48 ? -14.711 -26.434 39.852 1.00 24.37 48 GLY B O 1
ATOM 2426 N N . THR B 1 49 ? -15.313 -27.087 37.772 1.00 17.82 49 THR B N 1
ATOM 2427 C CA . THR B 1 49 ? -14.135 -27.907 37.492 1.00 17.52 49 THR B CA 1
ATOM 2428 C C . THR B 1 49 ? -13.073 -27.005 36.856 1.00 24.12 49 THR B C 1
ATOM 2429 O O . THR B 1 49 ? -13.272 -25.787 36.776 1.00 22.75 49 THR B O 1
ATOM 2433 N N . TYR B 1 50 ? -11.968 -27.605 36.366 1.00 24.06 50 TYR B N 1
ATOM 2434 C CA . TYR B 1 50 ? -10.892 -26.854 35.720 1.00 25.27 50 TYR B CA 1
ATOM 2435 C C . TYR B 1 50 ? -11.404 -25.948 34.597 1.00 27.46 50 TYR B C 1
ATOM 2436 O O . TYR B 1 50 ? -11.047 -24.773 34.581 1.00 26.65 50 TYR B O 1
ATOM 2445 N N . ASP B 1 51 ? -12.288 -26.462 33.719 1.00 22.92 51 ASP B N 1
ATOM 2446 C CA . ASP B 1 51 ? -12.858 -25.648 32.641 1.00 22.40 51 ASP B CA 1
ATOM 2447 C C . ASP B 1 51 ? -14.360 -25.392 32.744 1.00 24.80 51 ASP B C 1
ATOM 2448 O O . ASP B 1 51 ? -14.834 -24.365 32.267 1.00 24.94 51 ASP B O 1
ATOM 2453 N N . LEU B 1 52 ? -15.106 -26.306 33.352 1.00 20.38 52 LEU B N 1
ATOM 2454 C CA . LEU B 1 52 ? -16.556 -26.145 33.437 1.00 19.73 52 LEU B CA 1
ATOM 2455 C C . LEU B 1 52 ? -16.986 -25.343 34.633 1.00 24.84 52 LEU B C 1
ATOM 2456 O O . LEU B 1 52 ? -17.070 -25.858 35.755 1.00 25.20 52 LEU B O 1
ATOM 2461 N N . ALA B 1 53 ? -17.240 -24.058 34.384 1.00 20.56 53 ALA B N 1
ATOM 2462 C CA . ALA B 1 53 ? -17.649 -23.110 35.407 1.00 20.09 53 ALA B CA 1
ATOM 2463 C C . ALA B 1 53 ? -18.997 -23.412 36.027 1.00 24.51 53 ALA B C 1
ATOM 2464 O O . ALA B 1 53 ? -19.982 -23.645 35.319 1.00 27.07 53 ALA B O 1
ATOM 2466 N N . SER B 1 54 ? -19.017 -23.434 37.354 1.00 19.06 54 SER B N 1
ATOM 2467 C CA . SER B 1 54 ? -20.195 -23.619 38.186 1.00 18.50 54 SER B CA 1
ATOM 2468 C C . SER B 1 54 ? -20.110 -22.537 39.257 1.00 23.76 54 SER B C 1
ATOM 2469 O O . SER B 1 54 ? -19.090 -22.424 39.947 1.00 23.31 54 SER B O 1
ATOM 2472 N N . TYR B 1 55 ? -21.157 -21.705 39.348 1.00 20.25 55 TYR B N 1
ATOM 2473 C CA . TYR B 1 55 ? -21.194 -20.569 40.265 1.00 19.80 55 TYR B CA 1
ATOM 2474 C C . TYR B 1 55 ? -22.114 -20.766 41.454 1.00 22.25 55 TYR B C 1
ATOM 2475 O O . TYR B 1 55 ? -23.235 -21.241 41.303 1.00 20.87 55 TYR B O 1
ATOM 2484 N N . LEU B 1 56 ? -21.621 -20.406 42.637 1.00 19.31 56 LEU B N 1
ATOM 2485 C CA . LEU B 1 56 ? -22.379 -20.499 43.867 1.00 19.42 56 LEU B CA 1
ATOM 2486 C C . LEU B 1 56 ? -22.594 -19.113 44.480 1.00 26.30 56 LEU B C 1
ATOM 2487 O O . LEU B 1 56 ? -21.633 -18.371 44.712 1.00 26.49 56 LEU B O 1
ATOM 2492 N N . ILE B 1 57 ? -23.870 -18.762 44.704 1.00 23.87 57 ILE B N 1
ATOM 2493 C CA . ILE B 1 57 ? -24.264 -17.503 45.330 1.00 23.89 57 ILE B CA 1
ATOM 2494 C C . ILE B 1 57 ? -24.836 -17.859 46.696 1.00 29.19 57 ILE B C 1
ATOM 2495 O O . ILE B 1 57 ? -25.858 -18.538 46.793 1.00 27.71 57 ILE B O 1
ATOM 2500 N N . VAL B 1 58 ? -24.135 -17.436 47.744 1.00 27.44 58 VAL B N 1
ATOM 2501 C CA . VAL B 1 58 ? -24.492 -17.725 49.118 1.00 27.72 58 VAL B CA 1
ATOM 2502 C C . VAL B 1 58 ? -25.355 -16.611 49.672 1.00 31.18 58 VAL B C 1
ATOM 2503 O O . VAL B 1 58 ? -24.928 -15.457 49.657 1.00 31.04 58 VAL B O 1
ATOM 2507 N N . THR B 1 59 ? -26.567 -16.944 50.154 1.00 27.49 59 THR B N 1
ATOM 2508 C CA . THR B 1 59 ? -27.436 -15.934 50.782 1.00 27.67 59 THR B CA 1
ATOM 2509 C C . THR B 1 59 ? -27.816 -16.333 52.217 1.00 32.55 59 THR B C 1
ATOM 2510 O O . THR B 1 59 ? -27.541 -17.449 52.668 1.00 32.06 59 THR B O 1
ATOM 2514 N N . ASP B 1 60 ? -28.453 -15.391 52.918 1.00 29.97 60 ASP B N 1
ATOM 2515 C CA . ASP B 1 60 ? -28.984 -15.521 54.267 1.00 30.06 60 ASP B CA 1
ATOM 2516 C C . ASP B 1 60 ? -30.209 -16.418 54.297 1.00 30.57 60 ASP B C 1
ATOM 2517 O O . ASP B 1 60 ? -30.576 -16.919 55.358 1.00 30.25 60 ASP B O 1
ATOM 2522 N N . LYS B 1 61 ? -30.825 -16.638 53.130 1.00 24.25 61 LYS B N 1
ATOM 2523 C CA . LYS B 1 61 ? -32.026 -17.449 52.974 1.00 22.82 61 LYS B CA 1
ATOM 2524 C C . LYS B 1 61 ? -31.765 -18.753 52.199 1.00 24.17 61 LYS B C 1
ATOM 2525 O O . LYS B 1 61 ? -32.711 -19.470 51.847 1.00 23.94 61 LYS B O 1
ATOM 2531 N N . GLY B 1 62 ? -30.496 -19.058 51.960 1.00 18.69 62 GLY B N 1
ATOM 2532 C CA . GLY B 1 62 ? -30.105 -20.227 51.181 1.00 18.51 62 GLY B CA 1
ATOM 2533 C C . GLY B 1 62 ? -29.160 -19.923 50.031 1.00 21.87 62 GLY B C 1
ATOM 2534 O O . GLY B 1 62 ? -28.695 -18.790 49.882 1.00 20.70 62 GLY B O 1
ATOM 2535 N N . ASN B 1 63 ? -28.861 -20.938 49.207 1.00 18.73 63 ASN B N 1
ATOM 2536 C CA . ASN B 1 63 ? -27.904 -20.820 48.103 1.00 18.36 63 ASN B CA 1
ATOM 2537 C C . ASN B 1 63 ? -28.479 -21.017 46.713 1.00 23.53 63 ASN B C 1
ATOM 2538 O O . ASN B 1 63 ? -29.495 -21.696 46.532 1.00 25.78 63 ASN B O 1
ATOM 2543 N N . ILE B 1 64 ? -27.789 -20.438 45.725 1.00 16.82 64 ILE B N 1
ATOM 2544 C CA . ILE B 1 64 ? -28.128 -20.533 44.318 1.00 15.75 64 ILE B CA 1
ATOM 2545 C C . ILE B 1 64 ? -26.932 -21.154 43.612 1.00 19.47 64 ILE B C 1
ATOM 2546 O O . ILE B 1 64 ? -25.786 -20.780 43.884 1.00 19.31 64 ILE B O 1
ATOM 2551 N N . LEU B 1 65 ? -27.195 -22.107 42.713 1.00 14.51 65 LEU B N 1
ATOM 2552 C CA . LEU B 1 65 ? -26.140 -22.707 41.924 1.00 13.46 65 LEU B CA 1
ATOM 2553 C C . LEU B 1 65 ? -26.435 -22.504 40.432 1.00 18.49 65 LEU B C 1
ATOM 2554 O O . LEU B 1 65 ? -27.492 -22.919 39.955 1.00 18.44 65 LEU B O 1
ATOM 2559 N N . ILE B 1 66 ? -25.522 -21.804 39.719 1.00 15.14 66 ILE B N 1
ATOM 2560 C CA . ILE B 1 66 ? -25.620 -21.596 38.277 1.00 15.04 66 ILE B CA 1
ATOM 2561 C C . ILE B 1 66 ? -24.620 -22.523 37.633 1.00 17.88 66 ILE B C 1
ATOM 2562 O O . ILE B 1 66 ? -23.420 -22.474 37.949 1.00 16.50 66 ILE B O 1
ATOM 2567 N N . ASN B 1 67 ? -25.142 -23.399 36.769 1.00 14.12 67 ASN B N 1
ATOM 2568 C CA . ASN B 1 67 ? -24.390 -24.403 36.027 1.00 14.45 67 ASN B CA 1
ATOM 2569 C C . ASN B 1 67 ? -23.805 -25.527 36.873 1.00 18.12 67 ASN B C 1
ATOM 2570 O O . ASN B 1 67 ? -23.720 -25.463 38.103 1.00 17.59 67 ASN B O 1
ATOM 2575 N N . THR B 1 68 ? -23.519 -26.610 36.193 1.00 14.28 68 THR B N 1
ATOM 2576 C CA . THR B 1 68 ? -22.839 -27.768 36.716 1.00 15.03 68 THR B CA 1
ATOM 2577 C C . THR B 1 68 ? -21.896 -28.022 35.571 1.00 23.26 68 THR B C 1
ATOM 2578 O O . THR B 1 68 ? -21.764 -27.169 34.684 1.00 24.49 68 THR B O 1
ATOM 2582 N N . GLY B 1 69 ? -21.247 -29.163 35.586 1.00 20.86 69 GLY B N 1
ATOM 2583 C CA . GLY B 1 69 ? -20.404 -29.583 34.482 1.00 20.96 69 GLY B CA 1
ATOM 2584 C C . GLY B 1 69 ? -21.058 -30.821 33.913 1.00 24.72 69 GLY B C 1
ATOM 2585 O O . GLY B 1 69 ? -22.294 -30.903 33.860 1.00 24.73 69 GLY B O 1
ATOM 2586 N N . THR B 1 70 ? -20.245 -31.818 33.569 1.00 19.76 70 THR B N 1
ATOM 2587 C CA . THR B 1 70 ? -20.725 -33.099 33.066 1.00 19.80 70 THR B CA 1
ATOM 2588 C C . THR B 1 70 ? -21.279 -33.930 34.241 1.00 26.56 70 THR B C 1
ATOM 2589 O O . THR B 1 70 ? -21.370 -33.412 35.362 1.00 26.50 70 THR B O 1
ATOM 2593 N N . ALA B 1 71 ? -21.656 -35.211 33.984 1.00 24.07 71 ALA B N 1
ATOM 2594 C CA . ALA B 1 71 ? -22.182 -36.119 35.012 1.00 24.59 71 ALA B CA 1
ATOM 2595 C C . ALA B 1 71 ? -21.176 -36.317 36.144 1.00 30.47 71 ALA B C 1
ATOM 2596 O O . ALA B 1 71 ? -21.546 -36.241 37.320 1.00 31.38 71 ALA B O 1
ATOM 2598 N N . GLU B 1 72 ? -19.892 -36.513 35.783 1.00 26.76 72 GLU B N 1
ATOM 2599 C CA . GLU B 1 72 ? -18.799 -36.729 36.730 1.00 25.85 72 GLU B CA 1
ATOM 2600 C C . GLU B 1 72 ? -18.350 -35.470 37.512 1.00 28.41 72 GLU B C 1
ATOM 2601 O O . GLU B 1 72 ? -17.487 -35.568 38.394 1.00 28.36 72 GLU B O 1
ATOM 2607 N N . SER B 1 73 ? -18.970 -34.311 37.227 1.00 22.52 73 SER B N 1
ATOM 2608 C CA . SER B 1 73 ? -18.696 -33.061 37.931 1.00 21.54 73 SER B CA 1
ATOM 2609 C C . SER B 1 73 ? -19.476 -32.986 39.274 1.00 26.27 73 SER B C 1
ATOM 2610 O O . SER B 1 73 ? -19.163 -32.144 40.125 1.00 26.62 73 SER B O 1
ATOM 2613 N N . PHE B 1 74 ? -20.488 -33.862 39.445 1.00 21.83 74 PHE B N 1
ATOM 2614 C CA . PHE B 1 74 ? -21.327 -33.952 40.649 1.00 20.91 74 PHE B CA 1
ATOM 2615 C C . PHE B 1 74 ? -20.540 -34.136 41.948 1.00 23.77 74 PHE B C 1
ATOM 2616 O O . PHE B 1 74 ? -20.714 -33.289 42.833 1.00 23.82 74 PHE B O 1
ATOM 2624 N N . PRO B 1 75 ? -19.654 -35.168 42.096 1.00 20.08 75 PRO B N 1
ATOM 2625 C CA . PRO B 1 75 ? -18.876 -35.278 43.344 1.00 19.57 75 PRO B CA 1
ATOM 2626 C C . PRO B 1 75 ? -17.945 -34.086 43.567 1.00 23.41 75 PRO B C 1
ATOM 2627 O O . PRO B 1 75 ? -17.828 -33.638 44.704 1.00 23.12 75 PRO B O 1
ATOM 2631 N N . ILE B 1 76 ? -17.334 -33.551 42.472 1.00 19.56 76 ILE B N 1
ATOM 2632 C CA . ILE B 1 76 ? -16.417 -32.402 42.457 1.00 18.48 76 ILE B CA 1
ATOM 2633 C C . ILE B 1 76 ? -17.080 -31.137 42.985 1.00 20.45 76 ILE B C 1
ATOM 2634 O O . ILE B 1 76 ? -16.520 -30.500 43.870 1.00 19.47 76 ILE B O 1
ATOM 2639 N N . ILE B 1 77 ? -18.244 -30.753 42.426 1.00 17.79 77 ILE B N 1
ATOM 2640 C CA . ILE B 1 77 ? -18.964 -29.539 42.840 1.00 18.11 77 ILE B CA 1
ATOM 2641 C C . ILE B 1 77 ? -19.385 -29.642 44.300 1.00 25.92 77 ILE B C 1
ATOM 2642 O O . ILE B 1 77 ? -19.175 -28.701 45.063 1.00 24.87 77 ILE B O 1
ATOM 2647 N N . LYS B 1 78 ? -19.895 -30.819 44.696 1.00 24.78 78 LYS B N 1
ATOM 2648 C CA . LYS B 1 78 ? -20.301 -31.104 46.067 1.00 24.33 78 LYS B CA 1
ATOM 2649 C C . LYS B 1 78 ? -19.124 -30.925 47.027 1.00 29.90 78 LYS B C 1
ATOM 2650 O O . LYS B 1 78 ? -19.261 -30.268 48.064 1.00 30.87 78 LYS B O 1
ATOM 2656 N N . ALA B 1 79 ? -17.945 -31.433 46.631 1.00 26.49 79 ALA B N 1
ATOM 2657 C CA . ALA B 1 79 ? -16.698 -31.359 47.404 1.00 25.03 79 ALA B CA 1
ATOM 2658 C C . ALA B 1 79 ? -16.193 -29.927 47.505 1.00 28.70 79 ALA B C 1
ATOM 2659 O O . ALA B 1 79 ? -15.744 -29.515 48.579 1.00 30.01 79 ALA B O 1
ATOM 2661 N N . ASN B 1 80 ? -16.267 -29.177 46.388 1.00 23.06 80 ASN B N 1
ATOM 2662 C CA . ASN B 1 80 ? -15.859 -27.773 46.289 1.00 22.28 80 ASN B CA 1
ATOM 2663 C C . ASN B 1 80 ? -16.728 -26.893 47.199 1.00 24.83 80 ASN B C 1
ATOM 2664 O O . ASN B 1 80 ? -16.200 -26.035 47.906 1.00 23.44 80 ASN B O 1
ATOM 2669 N N . ILE B 1 81 ? -18.059 -27.135 47.204 1.00 22.90 81 ILE B N 1
ATOM 2670 C CA . ILE B 1 81 ? -19.000 -26.403 48.057 1.00 22.87 81 ILE B CA 1
ATOM 2671 C C . ILE B 1 81 ? -18.611 -26.597 49.543 1.00 28.06 81 ILE B C 1
ATOM 2672 O O . ILE B 1 81 ? -18.487 -25.601 50.261 1.00 27.17 81 ILE B O 1
ATOM 2677 N N . GLN B 1 82 ? -18.333 -27.860 49.956 1.00 26.05 82 GLN B N 1
ATOM 2678 C CA . GLN B 1 82 ? -17.886 -28.220 51.310 1.00 26.98 82 GLN B CA 1
ATOM 2679 C C . GLN B 1 82 ? -16.561 -27.510 51.683 1.00 30.38 82 GLN B C 1
ATOM 2680 O O . GLN B 1 82 ? -16.485 -26.898 52.752 1.00 30.18 82 GLN B O 1
ATOM 2686 N N . LYS B 1 83 ? -15.558 -27.542 50.775 1.00 25.08 83 LYS B N 1
ATOM 2687 C CA . LYS B 1 83 ? -14.241 -26.910 50.927 1.00 24.23 83 LYS B CA 1
ATOM 2688 C C . LYS B 1 83 ? -14.316 -25.412 51.303 1.00 29.69 83 LYS B C 1
ATOM 2689 O O . LYS B 1 83 ? -13.487 -24.925 52.087 1.00 30.90 83 LYS B O 1
ATOM 2695 N N . LEU B 1 84 ? -15.304 -24.683 50.761 1.00 24.44 84 LEU B N 1
ATOM 2696 C CA . LEU B 1 84 ? -15.463 -23.268 51.090 1.00 23.99 84 LEU B CA 1
ATOM 2697 C C . LEU B 1 84 ? -16.188 -23.032 52.437 1.00 27.53 84 LEU B C 1
ATOM 2698 O O . LEU B 1 84 ? -16.305 -21.878 52.878 1.00 26.55 84 LEU B O 1
ATOM 2703 N N . GLY B 1 85 ? -16.680 -24.116 53.051 1.00 23.96 85 GLY B N 1
ATOM 2704 C CA . GLY B 1 85 ? -17.420 -24.084 54.308 1.00 23.50 85 GLY B CA 1
ATOM 2705 C C . GLY B 1 85 ? -18.922 -23.943 54.126 1.00 28.71 85 GLY B C 1
ATOM 2706 O O . GLY B 1 85 ? -19.614 -23.518 55.057 1.00 28.03 85 GLY B O 1
ATOM 2707 N N . PHE B 1 86 ? -19.452 -24.295 52.925 1.00 25.15 86 PHE B N 1
ATOM 2708 C CA . PHE B 1 86 ? -20.894 -24.209 52.654 1.00 24.96 86 PHE B CA 1
ATOM 2709 C C . PHE B 1 86 ? -21.541 -25.571 52.465 1.00 29.82 86 PHE B C 1
ATOM 2710 O O . PHE B 1 86 ? -20.855 -26.555 52.175 1.00 29.44 86 PHE B O 1
ATOM 2718 N N . ASN B 1 87 ? -22.863 -25.630 52.634 1.00 27.72 87 ASN B N 1
ATOM 2719 C CA . ASN B 1 87 ? -23.618 -26.876 52.502 1.00 27.89 87 ASN B CA 1
ATOM 2720 C C . ASN B 1 87 ? -24.425 -26.881 51.196 1.00 29.88 87 ASN B C 1
ATOM 2721 O O . ASN B 1 87 ? -25.272 -26.010 50.990 1.00 28.12 87 ASN B O 1
ATOM 2726 N N . TYR B 1 88 ? -24.167 -27.878 50.326 1.00 25.85 88 TYR B N 1
ATOM 2727 C CA . TYR B 1 88 ? -24.895 -28.045 49.061 1.00 25.43 88 TYR B CA 1
ATOM 2728 C C . TYR B 1 88 ? -26.395 -28.347 49.311 1.00 28.41 88 TYR B C 1
ATOM 2729 O O . TYR B 1 88 ? -27.226 -28.071 48.451 1.00 26.42 88 TYR B O 1
ATOM 2738 N N . LYS B 1 89 ? -26.738 -28.875 50.506 1.00 25.87 89 LYS B N 1
ATOM 2739 C CA . LYS B 1 89 ? -28.125 -29.186 50.899 1.00 25.51 89 LYS B CA 1
ATOM 2740 C C . LYS B 1 89 ? -28.955 -27.902 51.105 1.00 30.20 89 LYS B C 1
ATOM 2741 O O . LYS B 1 89 ? -30.183 -27.960 51.255 1.00 31.36 89 LYS B O 1
ATOM 2747 N N . ASP B 1 90 ? -28.270 -26.748 51.093 1.00 25.67 90 ASP B N 1
ATOM 2748 C CA . ASP B 1 90 ? -28.846 -25.419 51.247 1.00 25.38 90 ASP B CA 1
ATOM 2749 C C . ASP B 1 90 ? -29.024 -24.702 49.912 1.00 27.47 90 ASP B C 1
ATOM 2750 O O . ASP B 1 90 ? -29.403 -23.529 49.897 1.00 26.52 90 ASP B O 1
ATOM 2755 N N . ILE B 1 91 ? -28.767 -25.406 48.784 1.00 22.62 91 ILE B N 1
ATOM 2756 C CA . ILE B 1 91 ? -29.016 -24.854 47.457 1.00 21.21 91 ILE B CA 1
ATOM 2757 C C . ILE B 1 91 ? -30.544 -24.841 47.318 1.00 24.69 91 ILE B C 1
ATOM 2758 O O . ILE B 1 91 ? -31.193 -25.892 47.382 1.00 24.20 91 ILE B O 1
ATOM 2763 N N . LYS B 1 92 ? -31.110 -23.638 47.225 1.00 20.07 92 LYS B N 1
ATOM 2764 C CA . LYS B 1 92 ? -32.542 -23.445 47.103 1.00 18.24 92 LYS B CA 1
ATOM 2765 C C . LYS B 1 92 ? -32.984 -23.313 45.655 1.00 19.00 92 LYS B C 1
ATOM 2766 O O . LYS B 1 92 ? -34.125 -23.650 45.354 1.00 17.13 92 LYS B O 1
ATOM 2772 N N . ILE B 1 93 ? -32.094 -22.809 44.763 1.00 15.89 93 ILE B N 1
ATOM 2773 C CA . ILE B 1 93 ? -32.366 -22.576 43.333 1.00 15.52 93 ILE B CA 1
ATOM 2774 C C . ILE B 1 93 ? -31.238 -23.054 42.424 1.00 18.83 93 ILE B C 1
ATOM 2775 O O . ILE B 1 93 ? -30.072 -22.784 42.679 1.00 17.51 93 ILE B O 1
ATOM 2780 N N . LEU B 1 94 ? -31.606 -23.730 41.330 1.00 16.94 94 LEU B N 1
ATOM 2781 C CA . LEU B 1 94 ? -30.669 -24.192 40.306 1.00 16.34 94 LEU B CA 1
ATOM 2782 C C . LEU B 1 94 ? -30.911 -23.398 39.020 1.00 22.56 94 LEU B C 1
ATOM 2783 O O . LEU B 1 94 ? -32.067 -23.286 38.591 1.00 24.48 94 LEU B O 1
ATOM 2788 N N . LEU B 1 95 ? -29.848 -22.794 38.444 1.00 18.60 95 LEU B N 1
ATOM 2789 C CA . LEU B 1 95 ? -29.931 -21.988 37.211 1.00 19.30 95 LEU B CA 1
ATOM 2790 C C . LEU B 1 95 ? -28.969 -22.464 36.115 1.00 25.39 95 LEU B C 1
ATOM 2791 O O . LEU B 1 95 ? -28.010 -23.182 36.402 1.00 25.84 95 LEU B O 1
ATOM 2796 N N . LEU B 1 96 ? -29.250 -22.085 34.852 1.00 22.82 96 LEU B N 1
ATOM 2797 C CA . LEU B 1 96 ? -28.521 -22.522 33.652 1.00 22.64 96 LEU B CA 1
ATOM 2798 C C . LEU B 1 96 ? -28.205 -21.401 32.695 1.00 27.34 96 LEU B C 1
ATOM 2799 O O . LEU B 1 96 ? -29.059 -20.550 32.457 1.00 28.98 96 LEU B O 1
ATOM 2804 N N . THR B 1 97 ? -27.043 -21.462 32.043 1.00 22.40 97 THR B N 1
ATOM 2805 C CA . THR B 1 97 ? -26.696 -20.470 31.024 1.00 21.42 97 THR B CA 1
ATOM 2806 C C . TH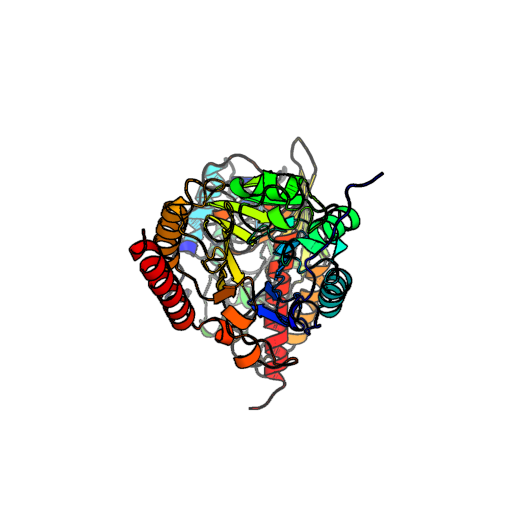R B 1 97 ? -26.934 -21.025 29.614 1.00 24.26 97 THR B C 1
ATOM 2807 O O . THR B 1 97 ? -27.040 -20.251 28.669 1.00 24.21 97 THR B O 1
ATOM 2811 N N . GLN B 1 98 ? -27.001 -22.358 29.473 1.00 19.67 98 GLN B N 1
ATOM 2812 C CA . GLN B 1 98 ? -27.201 -23.075 28.206 1.00 19.31 98 GLN B CA 1
ATOM 2813 C C . GLN B 1 98 ? -27.553 -24.545 28.496 1.00 24.96 98 GLN B C 1
ATOM 2814 O O . GLN B 1 98 ? -27.031 -25.117 29.456 1.00 26.24 98 GLN B O 1
ATOM 2820 N N . ALA B 1 99 ? -28.422 -25.147 27.671 1.00 20.51 99 ALA B N 1
ATOM 2821 C CA . ALA B 1 99 ? -28.872 -26.529 27.838 1.00 19.74 99 ALA B CA 1
ATOM 2822 C C . ALA B 1 99 ? -28.036 -27.570 27.061 1.00 23.79 99 ALA B C 1
ATOM 2823 O O . ALA B 1 99 ? -28.547 -28.285 26.188 1.00 23.82 99 ALA B O 1
ATOM 2825 N N . HIS B 1 100 ? -26.740 -27.650 27.407 1.00 19.56 100 HIS B N 1
ATOM 2826 C CA . HIS B 1 100 ? -25.772 -28.614 26.877 1.00 18.69 100 HIS B CA 1
ATOM 2827 C C . HIS B 1 100 ? -25.231 -29.421 28.062 1.00 22.42 100 HIS B C 1
ATOM 2828 O O . HIS B 1 100 ? -25.057 -28.865 29.158 1.00 20.63 100 HIS B O 1
ATOM 2835 N N . TYR B 1 101 ? -24.991 -30.737 27.844 1.00 18.76 101 TYR B N 1
ATOM 2836 C CA . TYR B 1 101 ? -24.513 -31.700 28.854 1.00 18.63 101 TYR B CA 1
ATOM 2837 C C . TYR B 1 101 ? -23.347 -31.240 29.716 1.00 22.81 101 TYR B C 1
ATOM 2838 O O . TYR B 1 101 ? -23.249 -31.664 30.874 1.00 23.38 101 TYR B O 1
ATOM 2847 N N . ASP B 1 102 ? -22.452 -30.394 29.151 1.00 17.40 102 ASP B N 1
ATOM 2848 C CA . ASP B 1 102 ? -21.289 -29.883 29.874 1.00 15.49 102 ASP B CA 1
ATOM 2849 C C . ASP B 1 102 ? -21.633 -28.803 30.884 1.00 13.67 102 ASP B C 1
ATOM 2850 O O . ASP B 1 102 ? -20.746 -28.332 31.582 1.00 11.45 102 ASP B O 1
ATOM 2855 N N . HIS B 1 103 ? -22.930 -28.448 30.981 1.00 8.95 103 HIS B N 1
ATOM 2856 C CA . HIS B 1 103 ? -23.475 -27.471 31.913 1.00 9.05 103 HIS B CA 1
ATOM 2857 C C . HIS B 1 103 ? -24.720 -27.990 32.646 1.00 14.24 103 HIS B C 1
ATOM 2858 O O . HIS B 1 103 ? -25.161 -27.375 33.623 1.00 15.43 103 HIS B O 1
ATOM 2865 N N . THR B 1 104 ? -25.275 -29.118 32.193 1.00 10.56 104 THR B N 1
ATOM 2866 C CA . THR B 1 104 ? -26.498 -29.707 32.743 1.00 10.84 104 THR B CA 1
ATOM 2867 C C . THR B 1 104 ? -26.295 -31.113 33.294 1.00 18.38 104 THR B C 1
ATOM 2868 O O . THR B 1 104 ? -27.266 -31.701 33.800 1.00 18.74 104 THR B O 1
ATOM 2872 N N . GLY B 1 105 ? -25.072 -31.661 33.121 1.00 15.54 105 GLY B N 1
ATOM 2873 C CA . GLY B 1 105 ? -24.696 -33.026 33.481 1.00 15.12 105 GLY B CA 1
ATOM 2874 C C . GLY B 1 105 ? -25.061 -33.511 34.869 1.00 21.47 105 GLY B C 1
ATOM 2875 O O . GLY B 1 105 ? -25.425 -34.677 35.033 1.00 21.99 105 GLY B O 1
ATOM 2876 N N . ALA B 1 106 ? -24.969 -32.625 35.874 1.00 19.51 106 ALA B N 1
ATOM 2877 C CA . ALA B 1 106 ? -25.250 -32.950 37.265 1.00 20.62 106 ALA B CA 1
ATOM 2878 C C . ALA B 1 106 ? -26.529 -32.339 37.812 1.00 29.01 106 ALA B C 1
ATOM 2879 O O . ALA B 1 106 ? -26.804 -32.479 39.006 1.00 30.30 106 ALA B O 1
ATOM 2881 N N . LEU B 1 107 ? -27.324 -31.689 36.938 1.00 27.11 107 LEU B N 1
ATOM 2882 C CA . LEU B 1 107 ? -28.578 -31.004 37.275 1.00 26.86 107 LEU B CA 1
ATOM 2883 C C . LEU B 1 107 ? -29.626 -31.862 37.955 1.00 27.55 107 LEU B C 1
ATOM 2884 O O . LEU B 1 107 ? -30.243 -31.401 38.918 1.00 26.02 107 LEU B O 1
ATOM 2889 N N . GLN B 1 108 ? -29.864 -33.090 37.431 1.00 23.02 108 GLN B N 1
ATOM 2890 C CA . GLN B 1 108 ? -30.841 -34.008 38.019 1.00 22.08 108 GLN B CA 1
ATOM 2891 C C . GLN B 1 108 ? -30.324 -34.518 39.350 1.00 26.46 108 GLN B C 1
ATOM 2892 O O . GLN B 1 108 ? -31.086 -34.579 40.314 1.00 26.73 108 GLN B O 1
ATOM 2898 N N . ASP B 1 109 ? -29.017 -34.845 39.405 1.00 22.86 109 ASP B N 1
ATOM 2899 C CA . ASP B 1 109 ? -28.320 -35.333 40.589 1.00 22.82 109 ASP B CA 1
ATOM 2900 C C . ASP B 1 109 ? -28.505 -34.324 41.724 1.00 25.48 109 ASP B C 1
ATOM 2901 O O . ASP B 1 109 ? -28.852 -34.723 42.839 1.00 24.87 109 ASP B O 1
ATOM 2906 N N . PHE B 1 110 ? -28.355 -33.015 41.407 1.00 20.89 110 PHE B N 1
ATOM 2907 C CA . PHE B 1 110 ? -28.561 -31.919 42.354 1.00 19.88 110 PHE B CA 1
ATOM 2908 C C . PHE B 1 110 ? -30.024 -31.774 42.763 1.00 23.13 110 PHE B C 1
ATOM 2909 O O . PHE B 1 110 ? -30.312 -31.706 43.963 1.00 21.53 110 PHE B O 1
ATOM 2917 N N . LYS B 1 111 ? -30.945 -31.761 41.774 1.00 19.63 111 LYS B N 1
ATOM 2918 C CA . LYS B 1 111 ? -32.380 -31.614 42.040 1.00 19.75 111 LYS B CA 1
ATOM 2919 C C . LYS B 1 111 ? -32.944 -32.689 42.986 1.00 26.28 111 LYS B C 1
ATOM 2920 O O . LYS B 1 111 ? -33.714 -32.342 43.887 1.00 25.87 111 LYS B O 1
ATOM 2926 N N . THR B 1 112 ? -32.537 -33.970 42.805 1.00 24.05 112 THR B N 1
ATOM 2927 C CA . THR B 1 112 ? -33.000 -35.076 43.652 1.00 25.44 112 THR B CA 1
ATOM 2928 C C . THR B 1 112 ? -32.383 -35.053 45.058 1.00 33.80 112 THR B C 1
ATOM 2929 O O . THR B 1 112 ? -33.108 -35.211 46.039 1.00 34.33 112 THR B O 1
ATOM 2933 N N . GLU B 1 113 ? -31.061 -34.849 45.153 1.00 32.78 113 GLU B N 1
ATOM 2934 C CA . GLU B 1 113 ? -30.335 -34.852 46.422 1.00 34.04 113 GLU B CA 1
ATOM 2935 C C . GLU B 1 113 ? -30.565 -33.646 47.326 1.00 41.98 113 GLU B C 1
ATOM 2936 O O . GLU B 1 113 ? -30.302 -33.743 48.525 1.00 43.00 113 GLU B O 1
ATOM 2942 N N . THR B 1 114 ? -31.033 -32.515 46.773 1.00 40.39 114 THR B N 1
ATOM 2943 C CA . THR B 1 114 ? -31.227 -31.277 47.543 1.00 40.72 114 THR B CA 1
ATOM 2944 C C . THR B 1 114 ? -32.660 -30.772 47.606 1.00 46.53 114 THR B C 1
ATOM 2945 O O . THR B 1 114 ? -32.937 -29.892 48.431 1.00 47.48 114 THR B O 1
ATOM 2949 N N . ALA B 1 115 ? -33.554 -31.257 46.713 1.00 42.95 115 ALA B N 1
ATOM 2950 C CA . ALA B 1 115 ? -34.946 -30.773 46.599 1.00 42.90 115 ALA B CA 1
ATOM 2951 C C . ALA B 1 115 ? -34.996 -29.222 46.403 1.00 44.16 115 ALA B C 1
ATOM 2952 O O . ALA B 1 115 ? -35.787 -28.497 47.022 1.00 44.36 115 ALA B O 1
ATOM 2954 N N . ALA B 1 116 ? -34.079 -28.735 45.553 1.00 37.19 116 ALA B N 1
ATOM 2955 C CA . ALA B 1 116 ? -33.960 -27.347 45.147 1.00 34.48 116 ALA B CA 1
ATOM 2956 C C . ALA B 1 116 ? -34.922 -27.175 43.991 1.00 34.78 116 ALA B C 1
ATOM 2957 O O . ALA B 1 116 ? -35.286 -28.162 43.350 1.00 35.89 116 ALA B O 1
ATOM 2959 N N . LYS B 1 117 ? -35.330 -25.936 43.714 1.00 26.70 117 LYS B N 1
ATOM 2960 C CA . LYS B 1 117 ? -36.203 -25.647 42.595 1.00 24.63 117 LYS B CA 1
ATOM 2961 C C . LYS B 1 117 ? -35.332 -25.311 41.384 1.00 25.88 117 LYS B C 1
ATOM 2962 O O . LYS B 1 117 ? -34.250 -24.734 41.538 1.00 25.40 117 LYS B O 1
ATOM 2968 N N . PHE B 1 118 ? -35.752 -25.760 40.201 1.00 20.50 118 PHE B N 1
ATOM 2969 C CA . PHE B 1 118 ? -35.019 -25.525 38.967 1.00 19.76 118 PHE B CA 1
ATOM 2970 C C . PHE B 1 118 ? -35.780 -24.555 38.071 1.00 24.40 118 PHE B C 1
ATOM 2971 O O . PHE B 1 118 ? -36.906 -24.831 37.683 1.00 22.34 118 PHE B O 1
ATOM 2979 N N . TYR B 1 119 ? -35.174 -23.388 37.795 1.00 24.09 119 TYR B N 1
ATOM 2980 C CA . TYR B 1 119 ? -35.746 -22.337 36.954 1.00 24.22 119 TYR B CA 1
ATOM 2981 C C . TYR B 1 119 ? -34.889 -22.232 35.688 1.00 28.50 119 TYR B C 1
ATOM 2982 O O . TYR B 1 119 ? -33.667 -22.182 35.782 1.00 29.02 119 TYR B O 1
ATOM 2991 N N . VAL B 1 120 ? -35.522 -22.217 34.514 1.00 24.61 120 VAL B N 1
ATOM 2992 C CA . VAL B 1 120 ? -34.817 -22.167 33.233 1.00 24.00 120 VAL B CA 1
ATOM 2993 C C . VAL B 1 120 ? -35.511 -21.278 32.195 1.00 27.50 120 VAL B C 1
ATOM 2994 O O . VAL B 1 120 ? -36.711 -21.023 32.298 1.00 28.13 120 VAL B O 1
ATOM 2998 N N . ASP B 1 121 ? -34.751 -20.839 31.179 1.00 22.77 121 ASP B N 1
ATOM 2999 C CA . ASP B 1 121 ? -35.222 -20.045 30.045 1.00 21.55 121 ASP B CA 1
ATOM 3000 C C . ASP B 1 121 ? -36.278 -20.875 29.346 1.00 25.61 121 ASP B C 1
ATOM 3001 O O . ASP B 1 121 ? -36.047 -22.066 29.094 1.00 24.84 121 ASP B O 1
ATOM 3006 N N . LYS B 1 122 ? -37.451 -20.271 29.076 1.00 22.55 122 LYS B N 1
ATOM 3007 C CA . LYS B 1 122 ? -38.571 -20.972 28.451 1.00 22.91 122 LYS B CA 1
ATOM 3008 C C . LYS B 1 122 ? -38.175 -21.722 27.182 1.00 25.88 122 LYS B C 1
ATOM 3009 O O . LYS B 1 122 ? -38.562 -22.880 27.015 1.00 25.97 122 LYS B O 1
ATOM 3015 N N . ALA B 1 123 ? -37.356 -21.091 26.325 1.00 20.73 123 ALA B N 1
ATOM 3016 C CA . ALA B 1 123 ? -36.913 -21.667 25.054 1.00 19.71 123 ALA B CA 1
ATOM 3017 C C . ALA B 1 123 ? -36.129 -22.988 25.132 1.00 25.92 123 ALA B C 1
ATOM 3018 O O . ALA B 1 123 ? -36.047 -23.688 24.127 1.00 26.76 123 ALA B O 1
ATOM 3020 N N . ASP B 1 124 ? -35.542 -23.327 26.293 1.00 22.77 124 ASP B N 1
ATOM 3021 C CA . ASP B 1 124 ? -34.747 -24.545 26.444 1.00 22.52 124 ASP B CA 1
ATOM 3022 C C . ASP B 1 124 ? -35.445 -25.720 27.140 1.00 26.69 124 ASP B C 1
ATOM 3023 O O . ASP B 1 124 ? -34.841 -26.784 27.291 1.00 26.69 124 ASP B O 1
ATOM 3028 N N . VAL B 1 125 ? -36.717 -25.544 27.514 1.00 23.48 125 VAL B N 1
ATOM 3029 C CA . VAL B 1 125 ? -37.556 -26.526 28.200 1.00 23.15 125 VAL B CA 1
ATOM 3030 C C . VAL B 1 125 ? -37.534 -27.937 27.603 1.00 26.71 125 VAL B C 1
ATOM 3031 O O . VAL B 1 125 ? -37.201 -28.875 28.334 1.00 26.54 125 VAL B O 1
ATOM 3035 N N . ASP B 1 126 ? -37.860 -28.086 26.290 1.00 22.27 126 ASP B N 1
ATOM 3036 C CA . ASP B 1 126 ? -37.880 -29.386 25.612 1.00 20.67 126 ASP B CA 1
ATOM 3037 C C . ASP B 1 126 ? -36.535 -30.100 25.622 1.00 20.80 126 ASP B C 1
ATOM 3038 O O . ASP B 1 126 ? -36.498 -31.283 25.926 1.00 19.41 126 ASP B O 1
ATOM 3043 N N . VAL B 1 127 ? -35.435 -29.377 25.397 1.00 16.94 127 VAL B N 1
ATOM 3044 C CA . VAL B 1 127 ? -34.074 -29.940 25.457 1.00 17.17 127 VAL B CA 1
ATOM 3045 C C . VAL B 1 127 ? -33.796 -30.571 26.846 1.00 19.78 127 VAL B C 1
ATOM 3046 O O . VAL B 1 127 ? -33.210 -31.661 26.931 1.00 18.60 127 VAL B O 1
ATOM 3050 N N . LEU B 1 128 ? -34.273 -29.907 27.916 1.00 14.48 128 LEU B N 1
ATOM 3051 C CA . LEU B 1 128 ? -34.084 -30.378 29.281 1.00 12.94 128 LEU B CA 1
ATOM 3052 C C . LEU B 1 128 ? -34.931 -31.579 29.658 1.00 17.48 128 LEU B C 1
ATOM 3053 O O . LEU B 1 128 ? -34.441 -32.492 30.316 1.00 14.94 128 LEU B O 1
ATOM 3058 N N . ARG B 1 129 ? -36.182 -31.606 29.195 1.00 16.75 129 ARG B N 1
ATOM 3059 C CA . ARG B 1 129 ? -37.123 -32.692 29.460 1.00 16.50 129 ARG B CA 1
ATOM 3060 C C . ARG B 1 129 ? -36.763 -33.962 28.667 1.00 20.74 129 ARG B C 1
ATOM 3061 O O . ARG B 1 129 ? -37.116 -35.060 29.103 1.00 21.77 129 ARG B O 1
ATOM 3069 N N . THR B 1 130 ? -36.069 -33.807 27.511 1.00 15.38 130 THR B N 1
ATOM 3070 C CA . THR B 1 130 ? -35.646 -34.905 26.642 1.00 14.96 130 THR B CA 1
ATOM 3071 C C . THR B 1 130 ? -34.178 -35.272 26.796 1.00 20.88 130 THR B C 1
ATOM 3072 O O . THR B 1 130 ? -33.670 -36.086 26.010 1.00 21.45 130 THR B O 1
ATOM 3076 N N . GLY B 1 131 ? -33.505 -34.659 27.774 1.00 17.18 131 GLY B N 1
ATOM 3077 C CA . GLY B 1 131 ? -32.095 -34.896 28.064 1.00 16.30 131 GLY B CA 1
ATOM 3078 C C . GLY B 1 131 ? -31.169 -34.706 26.881 1.00 21.53 131 GLY B C 1
ATOM 3079 O O . GLY B 1 131 ? -30.172 -35.412 26.745 1.00 20.68 131 GLY B O 1
ATOM 3080 N N . GLY B 1 132 ? -31.506 -33.756 26.020 1.00 21.74 132 GLY B N 1
ATOM 3081 C CA . GLY B 1 132 ? -30.699 -33.424 24.848 1.00 22.56 132 GLY B CA 1
ATOM 3082 C C . GLY B 1 132 ? -31.234 -33.858 23.499 1.00 25.91 132 GLY B C 1
ATOM 3083 O O . GLY B 1 132 ? -30.791 -33.330 22.477 1.00 26.47 132 GLY B O 1
ATOM 3084 N N . LYS B 1 133 ? -32.186 -34.808 23.477 1.00 21.00 133 LYS B N 1
ATOM 3085 C CA . LYS B 1 133 ? -32.750 -35.339 22.230 1.00 20.21 133 LYS B CA 1
ATOM 3086 C C . LYS B 1 133 ? -33.322 -34.277 21.292 1.00 23.16 133 LYS B C 1
ATOM 3087 O O . LYS B 1 133 ? -33.150 -34.404 20.085 1.00 23.99 133 LYS B O 1
ATOM 3093 N N . SER B 1 134 ? -33.983 -33.238 21.828 1.00 18.01 134 SER B N 1
ATOM 3094 C CA . SER B 1 134 ? -34.566 -32.187 20.980 1.00 17.05 134 SER B CA 1
ATOM 3095 C C . SER B 1 134 ? -33.594 -31.077 20.548 1.00 20.58 134 SER B C 1
ATOM 3096 O O . SER B 1 134 ? -34.010 -30.183 19.812 1.00 19.71 134 SER B O 1
ATOM 3099 N N . ASP B 1 135 ? -32.315 -31.124 20.976 1.00 17.62 135 ASP B N 1
ATOM 3100 C CA . ASP B 1 135 ? -31.350 -30.084 20.605 1.00 17.78 135 ASP B CA 1
ATOM 3101 C C . ASP B 1 135 ? -31.087 -30.085 19.093 1.00 23.79 135 ASP B C 1
ATOM 3102 O O . ASP B 1 135 ? -30.754 -31.143 18.536 1.00 24.46 135 ASP B O 1
ATOM 3107 N N . TYR B 1 136 ? -31.251 -28.891 18.436 1.00 19.14 136 TYR B N 1
ATOM 3108 C CA . TYR B 1 136 ? -31.057 -28.633 17.002 1.00 17.67 136 TYR B CA 1
ATOM 3109 C C . TYR B 1 136 ? -29.666 -29.109 16.519 1.00 22.26 136 TYR B C 1
ATOM 3110 O O . TYR B 1 136 ? -29.484 -29.339 15.317 1.00 21.08 136 TYR B O 1
ATOM 3119 N N . GLU B 1 137 ? -28.694 -29.256 17.447 1.00 19.60 137 GLU B N 1
ATOM 3120 C CA . GLU B 1 137 ? -27.374 -29.754 17.093 1.00 20.42 137 GLU B CA 1
ATOM 3121 C C . GLU B 1 137 ? -26.955 -30.962 17.940 1.00 25.73 137 GLU B C 1
ATOM 3122 O O . GLU B 1 137 ? -26.498 -31.954 17.387 1.00 26.07 137 GLU B O 1
ATOM 3128 N N . MET B 1 138 ? -27.122 -30.889 19.265 1.00 22.72 138 MET B N 1
ATOM 3129 C CA . MET B 1 138 ? -26.727 -31.952 20.206 1.00 22.48 138 MET B CA 1
ATOM 3130 C C . MET B 1 138 ? -27.621 -33.196 20.250 1.00 24.12 138 MET B C 1
ATOM 3131 O O . MET B 1 138 ? -27.238 -34.206 20.876 1.00 22.17 138 MET B O 1
ATOM 3136 N N . GLY B 1 139 ? -28.784 -33.107 19.585 1.00 20.20 139 GLY B N 1
ATOM 3137 C CA . GLY B 1 139 ? -29.766 -34.180 19.466 1.00 19.90 139 GLY B CA 1
ATOM 3138 C C . GLY B 1 139 ? -29.232 -35.388 18.727 1.00 25.66 139 GLY B C 1
ATOM 3139 O O . GLY B 1 139 ? -29.621 -36.515 19.039 1.00 27.30 139 GLY B O 1
ATOM 3140 N N . LYS B 1 140 ? -28.298 -35.172 17.767 1.00 21.91 140 LYS B N 1
ATOM 3141 C CA . LYS B 1 140 ? -27.645 -36.239 16.994 1.00 21.42 140 LYS B CA 1
ATOM 3142 C C . LYS B 1 140 ? -26.926 -37.266 17.901 1.00 27.63 140 LYS B C 1
ATOM 3143 O O . LYS B 1 140 ? -26.703 -38.399 17.474 1.00 28.50 140 LYS B O 1
ATOM 3149 N N . TYR B 1 141 ? -26.585 -36.862 19.142 1.00 24.46 141 TYR B N 1
ATOM 3150 C CA . TYR B 1 141 ? -25.938 -37.693 20.160 1.00 24.92 141 TYR B CA 1
ATOM 3151 C C . TYR B 1 141 ? -26.946 -38.395 21.090 1.00 25.70 141 TYR B C 1
ATOM 3152 O O . TYR B 1 141 ? -26.533 -39.126 21.988 1.00 25.96 141 TYR B O 1
ATOM 3161 N N . GLY B 1 142 ? -28.237 -38.152 20.886 1.00 20.07 142 GLY B N 1
ATOM 3162 C CA . GLY B 1 142 ? -29.298 -38.748 21.692 1.00 19.34 142 GLY B CA 1
ATOM 3163 C C . GLY B 1 142 ? -29.461 -38.109 23.052 1.00 22.82 142 GLY B C 1
ATOM 3164 O O . GLY B 1 142 ? -29.676 -36.897 23.131 1.00 23.51 142 GLY B O 1
ATOM 3165 N N . VAL B 1 143 ? -29.387 -38.927 24.133 1.00 17.12 143 VAL B N 1
ATOM 3166 C CA . VAL B 1 143 ? -29.502 -38.465 25.519 1.00 15.93 143 VAL B CA 1
ATOM 3167 C C . VAL B 1 143 ? -28.089 -38.300 26.066 1.00 20.08 143 VAL B C 1
ATOM 3168 O O . VAL B 1 143 ? -27.424 -39.294 26.381 1.00 18.85 143 VAL B O 1
ATOM 3172 N N . THR B 1 144 ? -27.626 -37.037 26.153 1.00 17.11 144 THR B N 1
ATOM 3173 C CA . THR B 1 144 ? -26.283 -36.683 26.624 1.00 16.67 144 THR B CA 1
ATOM 3174 C C . THR B 1 144 ? -26.248 -36.363 28.105 1.00 21.20 144 THR B C 1
ATOM 3175 O O . THR B 1 144 ? -25.165 -36.295 28.682 1.00 22.22 144 THR B O 1
ATOM 3179 N N . PHE B 1 145 ? -27.420 -36.167 28.725 1.00 16.99 145 PHE B N 1
ATOM 3180 C CA . PHE B 1 145 ? -27.528 -35.852 30.147 1.00 16.23 145 PHE B CA 1
ATOM 3181 C C . PHE B 1 145 ? -28.874 -36.298 30.691 1.00 19.98 145 PHE B C 1
ATOM 3182 O O . PHE B 1 145 ? -29.834 -36.362 29.933 1.00 18.59 145 PHE B O 1
ATOM 3190 N N . LYS B 1 146 ? -28.950 -36.578 32.014 1.00 18.18 146 LYS B N 1
ATOM 3191 C CA . LYS B 1 146 ? -30.179 -37.013 32.700 1.00 17.21 146 LYS B CA 1
ATOM 3192 C C . LYS B 1 146 ? -31.233 -35.952 32.529 1.00 21.35 146 LYS B C 1
ATOM 3193 O O . LYS B 1 146 ? -31.037 -34.838 33.018 1.00 21.25 146 LYS B O 1
ATOM 3199 N N . PRO B 1 147 ? -32.346 -36.253 31.829 1.00 18.57 147 PRO B N 1
ATOM 3200 C CA . PRO B 1 147 ? -33.403 -35.244 31.668 1.00 18.90 147 PRO B CA 1
ATOM 3201 C C . PRO B 1 147 ? -33.926 -34.682 32.993 1.00 24.44 147 PRO B C 1
ATOM 3202 O O . PRO B 1 147 ? -33.986 -35.410 33.988 1.00 25.24 147 PRO B O 1
ATOM 3206 N N . VAL B 1 148 ? -34.265 -33.373 33.000 1.00 20.13 148 VAL B N 1
ATOM 3207 C CA . VAL B 1 148 ? -34.766 -32.630 34.164 1.00 19.95 148 VAL B CA 1
ATOM 3208 C C . VAL B 1 148 ? -36.025 -31.810 33.806 1.00 24.75 148 VAL B C 1
ATOM 3209 O O . VAL B 1 148 ? -36.152 -31.345 32.677 1.00 22.39 148 VAL B O 1
ATOM 3213 N N . THR B 1 149 ? -36.965 -31.687 34.765 1.00 24.48 149 THR B N 1
ATOM 3214 C CA . THR B 1 149 ? -38.218 -30.962 34.617 1.00 25.25 149 THR B CA 1
ATOM 3215 C C . THR B 1 149 ? -38.208 -29.642 35.405 1.00 31.58 149 THR B C 1
ATOM 3216 O O . THR B 1 149 ? -38.198 -29.670 36.641 1.00 32.17 149 THR B O 1
ATOM 3220 N N . PRO B 1 150 ? -38.199 -28.475 34.712 1.00 28.13 150 PRO B N 1
ATOM 3221 C CA . PRO B 1 150 ? -38.162 -27.198 35.448 1.00 27.57 150 PRO B CA 1
ATOM 3222 C C . PRO B 1 150 ? -39.425 -26.918 36.240 1.00 30.73 150 PRO B C 1
ATOM 3223 O O . PRO B 1 150 ? -40.529 -27.224 35.786 1.00 30.20 150 PRO B O 1
ATOM 3227 N N . ASP B 1 151 ? -39.239 -26.356 37.440 1.00 27.27 151 ASP B N 1
ATOM 3228 C CA . ASP B 1 151 ? -40.299 -25.955 38.361 1.00 27.18 151 ASP B CA 1
ATOM 3229 C C . ASP B 1 151 ? -40.904 -24.614 37.919 1.00 31.02 151 ASP B C 1
ATOM 3230 O O . ASP B 1 151 ? -42.050 -24.312 38.257 1.00 32.56 151 ASP B O 1
ATOM 3235 N N . LYS B 1 152 ? -40.132 -23.816 37.184 1.00 25.10 152 LYS B N 1
ATOM 3236 C CA . LYS B 1 152 ? -40.547 -22.518 36.669 1.00 25.08 152 LYS B CA 1
ATOM 3237 C C . LYS B 1 152 ? -39.830 -22.245 35.351 1.00 29.80 152 LYS B C 1
ATOM 3238 O O . LYS B 1 152 ? -38.732 -22.761 35.113 1.00 29.65 152 LYS B O 1
ATOM 3244 N N . THR B 1 153 ? -40.447 -21.428 34.505 1.00 26.76 153 THR B N 1
ATOM 3245 C CA . THR B 1 153 ? -39.890 -21.006 33.220 1.00 26.82 153 THR B CA 1
ATOM 3246 C C . THR B 1 153 ? -39.669 -19.488 33.243 1.00 32.46 153 THR B C 1
ATOM 3247 O O . THR B 1 153 ? -40.482 -18.732 33.795 1.00 33.09 153 THR B O 1
ATOM 3251 N N . LEU B 1 154 ? -38.537 -19.050 32.688 1.00 27.57 154 LEU B N 1
ATOM 3252 C CA . LEU B 1 154 ? -38.193 -17.646 32.692 1.00 25.88 154 LEU B CA 1
ATOM 3253 C C . LEU B 1 154 ? -38.069 -17.055 31.299 1.00 28.92 154 LEU B C 1
ATOM 3254 O O . LEU B 1 154 ? -37.684 -17.731 30.331 1.00 28.65 154 LEU B O 1
ATOM 3259 N N . LYS B 1 155 ? -38.470 -15.787 31.209 1.00 24.27 155 LYS B N 1
ATOM 3260 C CA . LYS B 1 155 ? -38.425 -14.971 30.005 1.00 23.33 155 LYS B CA 1
ATOM 3261 C C . LYS B 1 155 ? -37.396 -13.872 30.252 1.00 25.34 155 LYS B C 1
ATOM 3262 O O . LYS B 1 155 ? -36.964 -13.686 31.386 1.00 23.24 155 LYS B O 1
ATOM 3268 N N . ASP B 1 156 ? -36.990 -13.160 29.201 1.00 22.62 156 ASP B N 1
ATOM 3269 C CA . ASP B 1 156 ? -36.031 -12.077 29.320 1.00 22.00 156 ASP B CA 1
ATOM 3270 C C . ASP B 1 156 ? -36.503 -11.071 30.376 1.00 25.85 156 ASP B C 1
ATOM 3271 O O . ASP B 1 156 ? -37.710 -10.767 30.468 1.00 25.66 156 ASP B O 1
ATOM 3276 N N . GLN B 1 157 ? -35.539 -10.591 31.185 1.00 21.16 157 GLN B N 1
ATOM 3277 C CA . GLN B 1 157 ? -35.696 -9.582 32.238 1.00 20.41 157 GLN B CA 1
ATOM 3278 C C . GLN B 1 157 ? -36.399 -10.056 33.499 1.00 22.58 157 GLN B C 1
ATOM 3279 O O . GLN B 1 157 ? -36.654 -9.242 34.390 1.00 21.32 157 GLN B O 1
ATOM 3285 N N . ASP B 1 158 ? -36.709 -11.357 33.587 1.00 20.78 158 ASP B N 1
ATOM 3286 C CA . ASP B 1 158 ? -37.345 -11.937 34.772 1.00 21.73 158 ASP B CA 1
ATOM 3287 C C . ASP B 1 158 ? -36.365 -11.915 35.929 1.00 25.77 158 ASP B C 1
ATOM 3288 O O . ASP B 1 158 ? -35.177 -12.185 35.738 1.00 25.21 158 ASP B O 1
ATOM 3293 N N . LYS B 1 159 ? -36.864 -11.546 37.111 1.00 22.79 159 LYS B N 1
ATOM 3294 C CA . LYS B 1 159 ? -36.099 -11.448 38.351 1.00 22.67 159 LYS B CA 1
ATOM 3295 C C . LYS B 1 159 ? -36.222 -12.719 39.205 1.00 29.19 159 LYS B C 1
ATOM 3296 O O . LYS B 1 159 ? -37.333 -13.223 39.395 1.00 30.12 159 LYS B O 1
ATOM 3302 N N . ILE B 1 160 ? -35.069 -13.245 39.693 1.00 25.54 160 ILE B N 1
ATOM 3303 C CA . ILE B 1 160 ? -34.973 -14.420 40.583 1.00 24.84 160 ILE B CA 1
ATOM 3304 C C . ILE B 1 160 ? -34.485 -13.856 41.905 1.00 29.49 160 ILE B C 1
ATOM 3305 O O . ILE B 1 160 ? -33.443 -13.192 41.944 1.00 28.90 160 ILE B O 1
ATOM 3310 N N . LYS B 1 161 ? -35.251 -14.078 42.980 1.00 26.56 161 LYS B N 1
ATOM 3311 C CA . LYS B 1 161 ? -34.920 -13.511 44.286 1.00 25.67 161 LYS B CA 1
ATOM 3312 C C . LYS B 1 161 ? -34.771 -14.559 45.374 1.00 27.87 161 LYS B C 1
ATOM 3313 O O . LYS B 1 161 ? -35.546 -15.508 45.436 1.00 27.89 161 LYS B O 1
ATOM 3319 N N . LEU B 1 162 ? -33.745 -14.396 46.216 1.00 23.53 162 LEU B N 1
ATOM 3320 C CA . LEU B 1 162 ? -33.405 -15.268 47.350 1.00 22.60 162 LEU B CA 1
ATOM 3321 C C . LEU B 1 162 ? -32.585 -14.393 48.271 1.00 29.18 162 LEU B C 1
ATOM 3322 O O . LEU B 1 162 ? -31.535 -13.907 47.867 1.00 29.76 162 LEU B O 1
ATOM 3327 N N . GLY B 1 163 ? -33.123 -14.096 49.446 1.00 27.92 163 GLY B N 1
ATOM 3328 C CA . GLY B 1 163 ? -32.502 -13.156 50.368 1.00 28.62 163 GLY B CA 1
ATOM 3329 C C . GLY B 1 163 ? -32.536 -11.768 49.755 1.00 35.13 163 GLY B C 1
ATOM 3330 O O . GLY B 1 163 ? -33.499 -11.416 49.060 1.00 35.34 163 GLY B O 1
ATOM 3331 N N . ASN B 1 164 ? -31.460 -10.992 49.9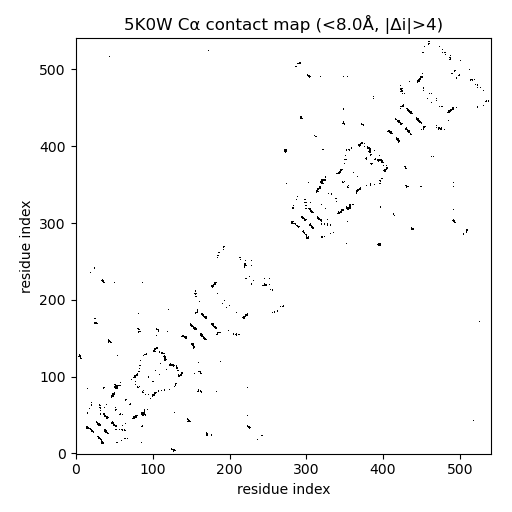58 1.00 33.64 164 ASN B N 1
ATOM 3332 C CA . ASN B 1 164 ? -31.319 -9.637 49.412 1.00 33.54 164 ASN B CA 1
ATOM 3333 C C . ASN B 1 164 ? -30.828 -9.666 47.957 1.00 39.05 164 ASN B C 1
ATOM 3334 O O . ASN B 1 164 ? -31.005 -8.679 47.235 1.00 40.08 164 ASN B O 1
ATOM 3339 N N . ILE B 1 165 ? -30.249 -10.813 47.528 1.00 34.83 165 ILE B N 1
ATOM 3340 C CA . ILE B 1 165 ? -29.757 -11.090 46.174 1.00 33.88 165 ILE B CA 1
ATOM 3341 C C . ILE B 1 165 ? -30.926 -11.145 45.174 1.00 34.50 165 ILE B C 1
ATOM 3342 O O . ILE B 1 165 ? -31.935 -11.796 45.436 1.00 32.66 165 ILE B O 1
ATOM 3347 N N . THR B 1 166 ? -30.770 -10.442 44.036 1.00 30.43 166 THR B N 1
ATOM 3348 C CA . THR B 1 166 ? -31.713 -10.398 42.914 1.00 28.82 166 THR B CA 1
ATOM 3349 C C . THR B 1 166 ? -30.934 -10.603 41.614 1.00 28.21 166 THR B C 1
ATOM 3350 O O . THR B 1 166 ? -30.030 -9.828 41.301 1.00 26.54 166 THR B O 1
ATOM 3354 N N . LEU B 1 167 ? -31.278 -11.658 40.877 1.00 23.37 167 LEU B N 1
ATOM 3355 C CA . LEU B 1 167 ? -30.655 -11.974 39.597 1.00 22.99 167 LEU B CA 1
ATOM 3356 C C . LEU B 1 167 ? -31.630 -11.668 38.481 1.00 28.12 167 LEU B C 1
ATOM 3357 O O . LEU B 1 167 ? -32.833 -11.932 38.615 1.00 28.27 167 LEU B O 1
ATOM 3362 N N . THR B 1 168 ? -31.120 -11.120 37.373 1.00 24.09 168 THR B N 1
ATOM 3363 C CA . THR B 1 168 ? -31.942 -10.824 36.205 1.00 22.92 168 THR B CA 1
ATOM 3364 C C . THR B 1 168 ? -31.480 -11.745 35.100 1.00 27.17 168 THR B C 1
ATOM 3365 O O . THR B 1 168 ? -30.278 -11.817 34.820 1.00 27.05 168 THR B O 1
ATOM 3369 N N . LEU B 1 169 ? -32.437 -12.465 34.481 1.00 23.55 169 LEU B N 1
ATOM 3370 C CA . LEU B 1 169 ? -32.131 -13.331 33.359 1.00 22.46 169 LEU B CA 1
ATOM 3371 C C . LEU B 1 169 ? -32.059 -12.474 32.102 1.00 23.93 169 LEU B C 1
ATOM 3372 O O . LEU B 1 169 ? -32.994 -11.719 31.819 1.00 23.09 169 LEU B O 1
ATOM 3377 N N . LEU B 1 170 ? -30.960 -12.607 31.345 1.00 18.64 170 LEU B N 1
ATOM 3378 C CA . LEU B 1 170 ? -30.783 -11.901 30.076 1.00 17.30 170 LEU B CA 1
ATOM 3379 C C . LEU B 1 170 ? -30.818 -12.955 28.983 1.00 21.59 170 LEU B C 1
ATOM 3380 O O . LEU B 1 170 ? -29.891 -13.758 28.876 1.00 22.33 170 LEU B O 1
ATOM 3385 N N . HIS B 1 171 ? -31.907 -12.987 28.202 1.00 15.99 171 HIS B N 1
ATOM 3386 C CA . HIS B 1 171 ? -32.083 -13.924 27.104 1.00 14.09 171 HIS B CA 1
ATOM 3387 C C . HIS B 1 171 ? -31.040 -13.648 26.010 1.00 19.02 171 HIS B C 1
ATOM 3388 O O . HIS B 1 171 ? -31.050 -12.591 25.388 1.00 17.68 171 HIS B O 1
ATOM 3395 N N . HIS B 1 172 ? -30.102 -14.589 25.838 1.00 18.16 172 HIS B N 1
ATOM 3396 C CA . HIS B 1 172 ? -29.011 -14.517 24.866 1.00 19.20 172 HIS B CA 1
ATOM 3397 C C . HIS B 1 172 ? -29.034 -15.780 23.986 1.00 22.94 172 HIS B C 1
ATOM 3398 O O . HIS B 1 172 ? -28.142 -16.632 24.126 1.00 22.11 172 HIS B O 1
ATOM 3405 N N . PRO B 1 173 ? -30.066 -15.930 23.095 1.00 19.88 173 PRO B N 1
ATOM 3406 C CA . PRO B 1 173 ? -30.169 -17.152 22.276 1.00 19.31 173 PRO B CA 1
ATOM 3407 C C . PRO B 1 173 ? -29.126 -17.312 21.166 1.00 22.14 173 PRO B C 1
ATOM 3408 O O . PRO B 1 173 ? -28.325 -16.407 20.908 1.00 22.01 173 PRO B O 1
ATOM 3412 N N . GLY B 1 174 ? -29.180 -18.462 20.496 1.00 16.99 174 GLY B N 1
ATOM 3413 C CA . GLY B 1 174 ? -28.275 -18.811 19.411 1.00 16.17 174 GLY B CA 1
ATOM 3414 C C . GLY B 1 174 ? -27.582 -20.123 19.717 1.00 19.83 174 GLY B C 1
ATOM 3415 O O . GLY B 1 174 ? -27.975 -21.172 19.189 1.00 18.79 174 GLY B O 1
ATOM 3416 N N . HIS B 1 175 ? -26.596 -20.082 20.633 1.00 16.30 175 HIS B N 1
ATOM 3417 C CA . HIS B 1 175 ? -25.831 -21.239 21.086 1.00 15.50 175 HIS B CA 1
ATOM 3418 C C . HIS B 1 175 ? -26.760 -22.416 21.392 1.00 20.31 175 HIS B C 1
ATOM 3419 O O . HIS B 1 175 ? -26.533 -23.549 20.944 1.00 19.65 175 HIS B O 1
ATOM 3426 N N . THR B 1 176 ? -27.829 -22.111 22.150 1.00 16.59 176 THR B N 1
ATOM 3427 C CA . THR B 1 176 ? -28.981 -22.947 22.416 1.00 15.50 176 THR B CA 1
ATOM 3428 C C . THR B 1 176 ? -30.161 -21.968 22.204 1.00 18.93 176 THR B C 1
ATOM 3429 O O . THR B 1 176 ? -29.940 -20.751 22.215 1.00 18.35 176 THR B O 1
ATOM 3433 N N . LYS B 1 177 ? -31.381 -22.490 21.961 1.00 14.91 177 LYS B N 1
ATOM 3434 C CA . LYS B 1 177 ? -32.576 -21.671 21.767 1.00 14.65 177 LYS B CA 1
ATOM 3435 C C . LYS B 1 177 ? -32.836 -20.773 22.994 1.00 21.95 177 LYS B C 1
ATOM 3436 O O . LYS B 1 177 ? -33.290 -19.640 22.835 1.00 22.51 177 LYS B O 1
ATOM 3442 N N . GLY B 1 178 ? -32.485 -21.258 24.185 1.00 19.16 178 GLY B N 1
ATOM 3443 C CA . GLY B 1 178 ? -32.664 -20.500 25.413 1.00 19.45 178 GLY B CA 1
ATOM 3444 C C . GLY B 1 178 ? -31.401 -20.237 26.202 1.00 24.81 178 GLY B C 1
ATOM 3445 O O . GLY B 1 178 ? -31.442 -20.221 27.440 1.00 25.23 178 GLY B O 1
ATOM 3446 N N . SER B 1 179 ? -30.256 -20.037 25.517 1.00 21.20 179 SER B N 1
ATOM 3447 C CA . SER B 1 179 ? -29.033 -19.700 26.249 1.00 20.40 179 SER B CA 1
ATOM 3448 C C . SER B 1 179 ? -29.242 -18.323 26.862 1.00 27.54 179 SER B C 1
ATOM 3449 O O . SER B 1 179 ? -30.007 -17.515 26.325 1.00 27.95 179 SER B O 1
ATOM 3452 N N . CYS B 1 180 ? -28.685 -18.097 28.044 1.00 25.85 180 CYS B N 1
ATOM 3453 C CA . CYS B 1 180 ? -28.888 -16.833 28.739 1.00 26.07 180 CYS B CA 1
ATOM 3454 C C . CYS B 1 180 ? -27.726 -16.467 29.630 1.00 26.86 180 CYS B C 1
ATOM 3455 O O . CYS B 1 180 ? -26.890 -17.300 29.941 1.00 26.61 180 CYS B O 1
ATOM 3458 N N . SER B 1 181 ? -27.685 -15.215 30.054 1.00 22.40 181 SER B N 1
ATOM 3459 C CA . SER B 1 181 ? -26.682 -14.731 30.990 1.00 21.25 181 SER B CA 1
ATOM 3460 C C . SER B 1 181 ? -27.437 -14.195 32.182 1.00 25.63 181 SER B C 1
ATOM 3461 O O . SER B 1 181 ? -28.665 -14.009 32.112 1.00 26.16 181 SER B O 1
ATOM 3464 N N . PHE B 1 182 ? -26.718 -13.957 33.283 1.00 21.50 182 PHE B N 1
ATOM 3465 C CA . PHE B 1 182 ? -27.324 -13.406 34.495 1.00 19.98 182 PHE B CA 1
ATOM 3466 C C . PHE B 1 182 ? -26.569 -12.189 34.946 1.00 23.13 182 PHE B C 1
ATOM 3467 O O . PHE B 1 182 ? -25.347 -12.126 34.829 1.00 21.16 182 PHE B O 1
ATOM 3475 N N . ILE B 1 183 ? -27.315 -11.205 35.424 1.00 22.33 183 ILE B N 1
ATOM 3476 C CA . ILE B 1 183 ? -26.743 -9.966 35.915 1.00 23.48 183 ILE B CA 1
ATOM 3477 C C . ILE B 1 183 ? -27.298 -9.680 37.312 1.00 28.33 183 ILE B C 1
ATOM 3478 O O . ILE B 1 183 ? -28.512 -9.778 37.549 1.00 26.67 183 ILE B O 1
ATOM 3483 N N . PHE B 1 184 ? -26.387 -9.425 38.251 1.00 26.32 184 PHE B N 1
ATOM 3484 C CA . PHE B 1 184 ? -26.752 -9.145 39.631 1.00 26.88 184 PHE B CA 1
ATOM 3485 C C . PHE B 1 184 ? -25.688 -8.316 40.334 1.00 33.17 184 PHE B C 1
ATOM 3486 O O . PHE B 1 184 ? -24.547 -8.225 39.877 1.00 31.86 184 PHE B O 1
ATOM 3494 N N . GLU B 1 185 ? -26.069 -7.736 41.472 1.00 31.60 185 GLU B N 1
ATOM 3495 C CA . GLU B 1 185 ? -25.160 -6.991 42.306 1.00 31.89 185 GLU B CA 1
ATOM 3496 C C . GLU B 1 185 ? -24.845 -7.864 43.515 1.00 36.26 185 GLU B C 1
ATOM 3497 O O . GLU B 1 185 ? -25.691 -8.636 43.975 1.00 35.59 185 GLU B O 1
ATOM 3503 N N . THR B 1 186 ? -23.620 -7.764 44.000 1.00 33.87 186 THR B N 1
ATOM 3504 C CA . THR B 1 186 ? -23.138 -8.432 45.207 1.00 34.15 186 THR B CA 1
ATOM 3505 C C . THR B 1 186 ? -22.193 -7.489 45.932 1.00 39.32 186 THR B C 1
ATOM 3506 O O . THR B 1 186 ? -21.647 -6.575 45.306 1.00 39.76 186 THR B O 1
ATOM 3510 N N . LYS B 1 187 ? -22.006 -7.684 47.235 1.00 35.47 187 LYS B N 1
ATOM 3511 C CA . LYS B 1 187 ? -21.135 -6.789 47.975 1.00 35.56 187 LYS B CA 1
ATOM 3512 C C . LYS B 1 187 ? -20.214 -7.460 48.961 1.00 41.67 187 LYS B C 1
ATOM 3513 O O . LYS B 1 187 ? -20.535 -8.509 49.524 1.00 43.12 187 LYS B O 1
ATOM 3519 N N . ASP B 1 188 ? -19.056 -6.852 49.162 1.00 38.43 188 ASP B N 1
ATOM 3520 C CA . ASP B 1 188 ? -18.129 -7.274 50.197 1.00 37.98 188 ASP B CA 1
ATOM 3521 C C . ASP B 1 188 ? -18.089 -6.105 51.197 1.00 44.93 188 ASP B C 1
ATOM 3522 O O . ASP B 1 188 ? -18.931 -5.197 51.119 1.00 44.43 188 ASP B O 1
ATOM 3527 N N . GLU B 1 189 ? -17.142 -6.130 52.130 1.00 43.59 189 GLU B N 1
ATOM 3528 C CA . GLU B 1 189 ? -16.960 -5.091 53.148 1.00 44.13 189 GLU B CA 1
ATOM 3529 C C . GLU B 1 189 ? -16.548 -3.745 52.541 1.00 46.91 189 GLU B C 1
ATOM 3530 O O . GLU B 1 189 ? -16.919 -2.688 53.064 1.00 46.66 189 GLU B O 1
ATOM 3536 N N . LYS B 1 190 ? -15.814 -3.803 51.413 1.00 42.77 190 LYS B N 1
ATOM 3537 C CA . LYS B 1 190 ? -15.302 -2.672 50.641 1.00 41.97 190 LYS B CA 1
ATOM 3538 C C . LYS B 1 190 ? -16.343 -1.963 49.722 1.00 46.25 190 LYS B C 1
ATOM 3539 O O . LYS B 1 190 ? -16.524 -0.753 49.860 1.00 46.23 190 LYS B O 1
ATOM 3545 N N . ARG B 1 191 ? -16.984 -2.696 48.771 1.00 42.23 191 ARG B N 1
ATOM 3546 C CA . ARG B 1 191 ? -17.898 -2.112 47.769 1.00 41.27 191 ARG B CA 1
ATOM 3547 C C . ARG B 1 191 ? -18.977 -3.074 47.228 1.00 41.34 191 ARG B C 1
ATOM 3548 O O . ARG B 1 191 ? -19.038 -4.237 47.627 1.00 40.32 191 ARG B O 1
ATOM 3556 N N . LYS B 1 192 ? -19.806 -2.564 46.293 1.00 35.23 192 LYS B N 1
ATOM 3557 C CA . LYS B 1 192 ? -20.835 -3.291 45.538 1.00 33.86 192 LYS B CA 1
ATOM 3558 C C . LYS B 1 192 ? -20.210 -3.628 44.177 1.00 37.37 192 LYS B C 1
ATOM 3559 O O . LYS B 1 192 ? -19.282 -2.933 43.745 1.00 36.32 192 LYS B O 1
ATOM 3565 N N . TYR B 1 193 ? -20.694 -4.700 43.514 1.00 34.66 193 TYR B N 1
ATOM 3566 C CA . TYR B 1 193 ? -20.191 -5.151 42.208 1.00 34.17 193 TYR B CA 1
ATOM 3567 C C . TYR B 1 193 ? -21.338 -5.618 41.333 1.00 33.62 193 TYR B C 1
ATOM 3568 O O . TYR B 1 193 ? -22.059 -6.527 41.736 1.00 33.14 193 TYR B O 1
ATOM 3577 N N . ARG B 1 194 ? -21.462 -5.066 40.117 1.00 27.60 194 ARG B N 1
ATOM 3578 C CA . ARG B 1 194 ? -22.461 -5.517 39.153 1.00 26.95 194 ARG B CA 1
ATOM 3579 C C . ARG B 1 194 ? -21.786 -6.667 38.402 1.00 29.62 194 ARG B C 1
ATOM 3580 O O . ARG B 1 194 ? -20.835 -6.458 37.649 1.00 29.56 194 ARG B O 1
ATOM 3588 N N . VAL B 1 195 ? -22.222 -7.888 38.697 1.00 24.93 195 VAL B N 1
ATOM 3589 C CA . VAL B 1 195 ? -21.651 -9.107 38.136 1.00 24.31 195 VAL B CA 1
ATOM 3590 C C . VAL B 1 195 ? -22.460 -9.638 36.947 1.00 27.87 195 VAL B C 1
ATOM 3591 O O . VAL B 1 195 ? -23.684 -9.731 37.019 1.00 27.62 195 VAL B O 1
ATOM 3595 N N . LEU B 1 196 ? -21.757 -9.963 35.855 1.00 24.54 196 LEU B N 1
ATOM 3596 C CA . LEU B 1 196 ? -22.329 -10.567 34.661 1.00 24.57 196 LEU B CA 1
ATOM 3597 C C . LEU B 1 196 ? -21.782 -11.984 34.511 1.00 28.37 196 LEU B C 1
ATOM 3598 O O . LEU B 1 196 ? -20.564 -12.164 34.447 1.00 29.05 196 LEU B O 1
ATOM 3603 N N . ILE B 1 197 ? -22.680 -12.980 34.458 1.00 23.24 197 ILE B N 1
ATOM 3604 C CA . ILE B 1 197 ? -22.329 -14.388 34.219 1.00 22.09 197 ILE B CA 1
ATOM 3605 C C . ILE B 1 197 ? -22.757 -14.612 32.769 1.00 24.47 197 ILE B C 1
ATOM 3606 O O . ILE B 1 197 ? -23.938 -14.779 32.488 1.00 24.39 197 ILE B O 1
ATOM 3611 N N . ALA B 1 198 ? -21.809 -14.506 31.846 1.00 19.99 198 ALA B N 1
ATOM 3612 C CA . ALA B 1 198 ? -22.072 -14.576 30.412 1.00 19.02 198 ALA B CA 1
ATOM 3613 C C . ALA B 1 198 ? -22.062 -15.944 29.759 1.00 22.11 198 ALA B C 1
ATOM 3614 O O . ALA B 1 198 ? -21.250 -16.799 30.102 1.00 22.98 198 ALA B O 1
ATOM 3616 N N . ASN B 1 199 ? -22.944 -16.133 28.772 1.00 17.26 199 ASN B N 1
ATOM 3617 C CA . ASN B 1 199 ? -22.924 -17.310 27.930 1.00 16.34 199 ASN B CA 1
ATOM 3618 C C . ASN B 1 199 ? -22.491 -16.798 26.552 1.00 22.40 199 ASN B C 1
ATOM 3619 O O . ASN B 1 199 ? -23.315 -16.235 25.801 1.00 20.65 199 ASN B O 1
ATOM 3624 N N . MET B 1 200 ? -21.172 -16.913 26.274 1.00 21.27 200 MET B N 1
ATOM 3625 C CA . MET B 1 200 ? -20.537 -16.429 25.040 1.00 22.58 200 MET B CA 1
ATOM 3626 C C . MET B 1 200 ? -21.197 -17.008 23.774 1.00 29.12 200 MET B C 1
ATOM 3627 O O . MET B 1 200 ? -21.429 -18.215 23.688 1.00 28.91 200 MET B O 1
ATOM 3632 N N . PRO B 1 201 ? -21.594 -16.140 22.823 1.00 26.92 201 PRO B N 1
ATOM 3633 C CA . PRO B 1 201 ? -22.343 -16.629 21.654 1.00 26.41 201 PRO B CA 1
ATOM 3634 C C . PRO B 1 201 ? -21.535 -17.288 20.527 1.00 29.25 201 PRO B C 1
ATOM 3635 O O . PRO B 1 201 ? -21.358 -16.719 19.435 1.00 28.68 201 PRO B O 1
ATOM 3639 N N . SER B 1 202 ? -21.087 -18.524 20.769 1.00 24.37 202 SER B N 1
ATOM 3640 C CA . SER B 1 202 ? -20.375 -19.257 19.723 1.00 23.24 202 SER B CA 1
ATOM 3641 C C . SER B 1 202 ? -21.336 -20.051 18.813 1.00 25.04 202 SER B C 1
ATOM 3642 O O . SER B 1 202 ? -22.455 -20.391 19.216 1.00 21.78 202 SER B O 1
ATOM 3645 N N . VAL B 1 203 ? -20.905 -20.271 17.563 1.00 23.05 203 VAL B N 1
ATOM 3646 C CA . VAL B 1 203 ? -21.665 -21.003 16.556 1.00 23.64 203 VAL B CA 1
ATOM 3647 C C . VAL B 1 203 ? -21.139 -22.432 16.483 1.00 28.81 203 VAL B C 1
ATOM 3648 O O . VAL B 1 203 ? -19.975 -22.668 16.149 1.00 27.02 203 VAL B O 1
ATOM 3652 N N . ILE B 1 204 ? -22.019 -23.369 16.819 1.00 27.76 204 ILE B N 1
ATOM 3653 C CA . ILE B 1 204 ? -21.735 -24.799 16.869 1.00 28.55 204 ILE B CA 1
ATOM 3654 C C . ILE B 1 204 ? -22.109 -25.546 15.579 1.00 35.32 204 ILE B C 1
ATOM 3655 O O . ILE B 1 204 ? -21.651 -26.680 15.404 1.00 34.81 204 ILE B O 1
ATOM 3660 N N . VAL B 1 205 ? -22.943 -24.927 14.687 1.00 32.31 205 VAL B N 1
ATOM 3661 C CA . VAL B 1 205 ? -23.346 -25.520 13.402 1.00 31.90 205 VAL B CA 1
ATOM 3662 C C . VAL B 1 205 ? -22.350 -25.247 12.276 1.00 35.87 205 VAL B C 1
ATOM 3663 O O . VAL B 1 205 ? -21.930 -24.102 12.077 1.00 34.80 205 VAL B O 1
ATOM 3667 N N . ASP B 1 206 ? -22.002 -26.312 11.535 1.00 33.27 206 ASP B N 1
ATOM 3668 C CA . ASP B 1 206 ? -21.063 -26.300 10.410 1.00 34.06 206 ASP B CA 1
ATOM 3669 C C . ASP B 1 206 ? -21.772 -25.903 9.102 1.00 38.13 206 ASP B C 1
ATOM 3670 O O . ASP B 1 206 ? -21.159 -25.281 8.228 1.00 37.92 206 ASP B O 1
ATOM 3675 N N . LYS B 1 207 ? -23.063 -26.264 8.987 1.00 34.14 207 LYS B N 1
ATOM 3676 C CA . LYS B 1 207 ? -23.931 -26.002 7.839 1.00 33.75 207 LYS B CA 1
ATOM 3677 C C . LYS B 1 207 ? -24.569 -24.592 7.862 1.00 37.75 207 LYS B C 1
ATOM 3678 O O . LYS B 1 207 ? -24.608 -23.951 8.917 1.00 38.25 207 LYS B O 1
ATOM 3684 N N . LYS B 1 208 ? -25.094 -24.142 6.690 1.00 32.84 208 LYS B N 1
ATOM 3685 C CA . LYS B 1 208 ? -25.754 -22.849 6.473 1.00 31.46 208 LYS B CA 1
ATOM 3686 C C . LYS B 1 208 ? -26.963 -22.693 7.380 1.00 34.92 208 LYS B C 1
ATOM 3687 O O . LYS B 1 208 ? -27.743 -23.631 7.502 1.00 35.08 208 LYS B O 1
ATOM 3693 N N . PHE B 1 209 ? -27.102 -21.531 8.043 1.00 31.16 209 PHE B N 1
ATOM 3694 C CA . PHE B 1 209 ? -28.216 -21.257 8.958 1.00 31.05 209 PHE B CA 1
ATOM 3695 C C . PHE B 1 209 ? -29.606 -21.551 8.354 1.00 34.89 209 PHE B C 1
ATOM 3696 O O . PHE B 1 209 ? -30.521 -21.938 9.087 1.00 34.13 209 PHE B O 1
ATOM 3704 N N . SER B 1 210 ? -29.732 -21.408 7.012 1.00 31.01 210 SER B N 1
ATOM 3705 C CA . SER B 1 210 ? -30.935 -21.683 6.226 1.00 30.17 210 SER B CA 1
ATOM 3706 C C . SER B 1 210 ? -31.258 -23.183 6.207 1.00 35.17 210 SER B C 1
ATOM 3707 O O . SER B 1 210 ? -32.436 -23.544 6.100 1.00 36.94 210 SER B O 1
ATOM 3710 N N . GLU B 1 211 ? -30.218 -24.054 6.326 1.00 29.61 211 GLU B N 1
ATOM 3711 C CA . GLU B 1 211 ? -30.374 -25.510 6.363 1.00 28.56 211 GLU B CA 1
ATOM 3712 C C . GLU B 1 211 ? -30.901 -25.959 7.737 1.00 32.43 211 GLU B C 1
ATOM 3713 O O . GLU B 1 211 ? -31.530 -27.022 7.827 1.00 32.75 211 GLU B O 1
ATOM 3719 N N . VAL B 1 212 ? -30.603 -25.180 8.809 1.00 27.35 212 VAL B N 1
ATOM 3720 C CA . VAL B 1 212 ? -30.990 -25.481 10.199 1.00 25.52 212 VAL B CA 1
ATOM 3721 C C . VAL B 1 212 ? -32.501 -25.262 10.368 1.00 28.50 212 VAL B C 1
ATOM 3722 O O . VAL B 1 212 ? -32.940 -24.280 10.983 1.00 27.93 212 VAL B O 1
ATOM 3726 N N . THR B 1 213 ? -33.289 -26.198 9.809 1.00 23.76 213 THR B N 1
ATOM 3727 C CA . THR B 1 213 ? -34.749 -26.162 9.838 1.00 23.34 213 THR B CA 1
ATOM 3728 C C . THR B 1 213 ? -35.319 -26.486 11.226 1.00 27.14 213 THR B C 1
ATOM 3729 O O . THR B 1 213 ? -36.492 -26.182 11.490 1.00 28.01 213 THR B O 1
ATOM 3733 N N . ALA B 1 214 ? -34.477 -27.054 12.121 1.00 21.89 214 ALA B N 1
ATOM 3734 C CA . ALA B 1 214 ? -34.839 -27.400 13.498 1.00 21.15 214 ALA B CA 1
ATOM 3735 C C . ALA B 1 214 ? -34.931 -26.144 14.351 1.00 26.50 214 ALA B C 1
ATOM 3736 O O . ALA B 1 214 ? -35.686 -26.124 15.326 1.00 28.15 214 ALA B O 1
ATOM 3738 N N . TYR B 1 215 ? -34.178 -25.085 13.967 1.00 20.85 215 TYR B N 1
ATOM 3739 C CA . TYR B 1 215 ? -34.107 -23.805 14.674 1.00 19.03 215 TYR B CA 1
ATOM 3740 C C . TYR B 1 215 ? -34.359 -22.708 13.625 1.00 26.21 215 TYR B C 1
ATOM 3741 O O . TYR B 1 215 ? -33.410 -22.160 13.047 1.00 25.82 215 TYR B O 1
ATOM 3750 N N . PRO B 1 216 ? -35.654 -22.416 13.344 1.00 24.38 216 PRO B N 1
ATOM 3751 C CA . PRO B 1 216 ? -35.984 -21.425 12.298 1.00 24.31 216 PRO B CA 1
ATOM 3752 C C . PRO B 1 216 ? -35.458 -20.019 12.537 1.00 31.42 216 PRO B C 1
ATOM 3753 O O . PRO B 1 216 ? -35.014 -19.377 11.580 1.00 31.90 216 PRO B O 1
ATOM 3757 N N . ASN B 1 217 ? -35.471 -19.548 13.803 1.00 28.23 217 ASN B N 1
ATOM 3758 C CA . ASN B 1 217 ? -35.011 -18.197 14.151 1.00 27.19 217 ASN B CA 1
ATOM 3759 C C . ASN B 1 217 ? -33.556 -18.106 14.623 1.00 29.84 217 ASN B C 1
ATOM 3760 O O . ASN B 1 217 ? -33.204 -17.171 15.338 1.00 30.75 217 ASN B O 1
ATOM 3765 N N . ILE B 1 218 ? -32.704 -19.015 14.147 1.00 24.86 218 ILE B N 1
ATOM 3766 C CA . ILE B 1 218 ? -31.282 -19.063 14.492 1.00 23.69 218 ILE B CA 1
ATOM 3767 C C . ILE B 1 218 ? -30.522 -17.789 14.139 1.00 28.49 218 ILE B C 1
ATOM 3768 O O . ILE B 1 218 ? -29.826 -17.256 15.014 1.00 28.13 218 ILE B O 1
ATOM 3773 N N . GLN B 1 219 ? -30.704 -17.271 12.891 1.00 25.24 219 GLN B N 1
ATOM 3774 C CA . GLN B 1 219 ? -30.016 -16.066 12.398 1.00 24.85 219 GLN B CA 1
ATOM 3775 C C . GLN B 1 219 ? -30.455 -14.790 13.087 1.00 29.42 219 GLN B C 1
ATOM 3776 O O . GLN B 1 219 ? -29.606 -13.948 13.410 1.00 29.63 219 GLN B O 1
ATOM 3782 N N . SER B 1 220 ? -31.773 -14.628 13.288 1.00 25.31 220 SER B N 1
ATOM 3783 C CA . SER B 1 220 ? -32.322 -13.450 13.964 1.00 24.73 220 SER B CA 1
ATOM 3784 C C . SER B 1 220 ? -31.888 -13.478 15.445 1.00 26.03 220 SER B C 1
ATOM 3785 O O . SER B 1 220 ? -31.442 -12.454 15.961 1.00 25.91 220 SER B O 1
ATOM 3788 N N . ASP B 1 221 ? -31.957 -14.666 16.085 1.00 19.71 221 ASP B N 1
ATOM 3789 C CA . ASP B 1 221 ? -31.558 -14.873 17.474 1.00 18.71 221 ASP B CA 1
ATOM 3790 C C . ASP B 1 221 ? -30.095 -14.475 17.711 1.00 22.27 221 ASP B C 1
ATOM 3791 O O . ASP B 1 221 ? -29.832 -13.704 18.630 1.00 21.08 221 ASP B O 1
ATOM 3796 N N . TYR B 1 222 ? -29.163 -14.925 16.832 1.00 19.72 222 TYR B N 1
ATOM 3797 C CA . TYR B 1 222 ? -27.731 -14.581 16.890 1.00 19.05 222 TYR B CA 1
ATOM 3798 C C . TYR B 1 222 ? -27.501 -13.075 16.728 1.00 22.78 222 TYR B C 1
ATOM 3799 O O . TYR B 1 222 ? -26.753 -12.477 17.507 1.00 23.80 222 TYR B O 1
ATOM 3808 N N . ALA B 1 223 ? -28.223 -12.450 15.783 1.00 18.24 223 ALA B N 1
ATOM 3809 C CA . ALA B 1 223 ? -28.197 -11.009 15.532 1.00 16.99 223 ALA B CA 1
ATOM 3810 C C . ALA B 1 223 ? -28.691 -10.214 16.780 1.00 17.12 223 ALA B C 1
ATOM 3811 O O . ALA B 1 223 ? -28.083 -9.191 17.135 1.00 15.82 223 ALA B O 1
ATOM 3813 N N . TYR B 1 224 ? -29.737 -10.733 17.475 1.00 11.48 224 TYR B N 1
ATOM 3814 C CA . TYR B 1 224 ? -30.259 -10.139 18.713 1.00 11.13 224 TYR B CA 1
ATOM 3815 C C . TYR B 1 224 ? -29.230 -10.190 19.827 1.00 15.95 224 TYR B C 1
ATOM 3816 O O . TYR B 1 224 ? -28.978 -9.158 20.457 1.00 15.44 224 TYR B O 1
ATOM 3825 N N . THR B 1 225 ? -28.628 -11.381 20.056 1.00 13.60 225 THR B N 1
ATOM 3826 C CA . THR B 1 225 ? -27.598 -11.602 21.067 1.00 13.48 225 THR B CA 1
ATOM 3827 C C . THR B 1 225 ? -26.369 -10.741 20.829 1.00 20.24 225 THR B C 1
ATOM 3828 O O . THR B 1 225 ? -25.918 -10.069 21.760 1.00 19.46 225 THR B O 1
ATOM 3832 N N . PHE B 1 226 ? -25.863 -10.694 19.589 1.00 18.85 226 PHE B N 1
ATOM 3833 C CA . PHE B 1 226 ? -24.685 -9.856 19.320 1.00 19.14 226 PHE B CA 1
ATOM 3834 C C . PHE B 1 226 ? -24.867 -8.359 19.591 1.00 25.48 226 PHE B C 1
ATOM 3835 O O . PHE B 1 226 ? -23.926 -7.699 20.046 1.00 25.87 226 PHE B O 1
ATOM 3843 N N . GLY B 1 227 ? -26.086 -7.869 19.386 1.00 21.91 227 GLY B N 1
ATOM 3844 C CA . GLY B 1 227 ? -26.455 -6.487 19.645 1.00 21.41 227 GLY B CA 1
ATOM 3845 C C . GLY B 1 227 ? -26.606 -6.208 21.129 1.00 24.67 227 GLY B C 1
ATOM 3846 O O . GLY B 1 227 ? -25.983 -5.286 21.659 1.00 24.25 227 GLY B O 1
ATOM 3847 N N . VAL B 1 228 ? -27.413 -7.025 21.808 1.00 21.27 228 VAL B N 1
ATOM 3848 C CA . VAL B 1 228 ? -27.738 -6.870 23.226 1.00 21.02 228 VAL B CA 1
ATOM 3849 C C . VAL B 1 228 ? -26.552 -7.075 24.195 1.00 26.41 228 VAL B C 1
ATOM 3850 O O . VAL B 1 228 ? -26.468 -6.387 25.220 1.00 26.95 228 VAL B O 1
ATOM 3854 N N . MET B 1 229 ? -25.605 -7.968 23.837 1.00 23.04 229 MET B N 1
ATOM 3855 C CA . MET B 1 229 ? -24.409 -8.254 24.642 1.00 22.10 229 MET B CA 1
ATOM 3856 C C . MET B 1 229 ? -23.334 -7.150 24.608 1.00 28.72 229 MET B C 1
ATOM 3857 O O . MET B 1 229 ? -22.612 -6.992 25.596 1.00 30.41 229 MET B O 1
ATOM 3862 N N . LYS B 1 230 ? -23.229 -6.391 23.496 1.00 25.39 230 LYS B N 1
ATOM 3863 C CA . LYS B 1 230 ? -22.270 -5.273 23.336 1.00 25.79 230 LYS B CA 1
ATOM 3864 C C . LYS B 1 230 ? -22.660 -4.053 24.184 1.00 29.44 230 LYS B C 1
ATOM 3865 O O . LYS B 1 230 ? -21.808 -3.210 24.460 1.00 28.54 230 LYS B O 1
ATOM 3871 N N . LYS B 1 231 ? -23.956 -3.933 24.547 1.00 26.69 231 LYS B N 1
ATOM 3872 C CA . LYS B 1 231 ? -24.481 -2.788 25.300 1.00 27.18 231 LYS B CA 1
ATOM 3873 C C . LYS B 1 231 ? -24.707 -3.043 26.803 1.00 33.18 231 LYS B C 1
ATOM 3874 O O . LYS B 1 231 ? -25.351 -2.230 27.490 1.00 34.31 231 LYS B O 1
ATOM 3880 N N . LEU B 1 232 ? -24.144 -4.145 27.319 1.00 28.26 232 LEU B N 1
ATOM 3881 C CA . LEU B 1 232 ? -24.273 -4.477 28.741 1.00 27.24 232 LEU B CA 1
ATOM 3882 C C . LEU B 1 232 ? -23.302 -3.660 29.609 1.00 31.75 232 LEU B C 1
ATOM 3883 O O . LEU B 1 232 ? -22.172 -3.374 29.183 1.00 30.54 232 LEU B O 1
ATOM 3888 N N . ASP B 1 233 ? -23.766 -3.290 30.825 1.00 29.18 233 ASP B N 1
ATOM 3889 C CA . ASP B 1 233 ? -22.997 -2.582 31.851 1.00 29.16 233 ASP B CA 1
ATOM 3890 C C . ASP B 1 233 ? -22.838 -3.488 33.067 1.00 30.74 233 ASP B C 1
ATOM 3891 O O . ASP B 1 233 ? -23.831 -3.966 33.615 1.00 30.23 233 ASP B O 1
ATOM 3896 N N . PHE B 1 234 ? -21.578 -3.701 33.481 1.00 25.14 234 PHE B N 1
ATOM 3897 C CA . PHE B 1 234 ? -21.190 -4.582 34.585 1.00 23.40 234 PHE B CA 1
ATOM 3898 C C . PHE B 1 234 ? -19.843 -4.150 35.146 1.00 26.35 234 PHE B C 1
ATOM 3899 O O . PHE B 1 234 ? -19.095 -3.454 34.464 1.00 25.71 234 PHE B O 1
ATOM 3907 N N . ASP B 1 235 ? -19.506 -4.608 36.352 1.00 22.52 235 ASP B N 1
ATOM 3908 C CA . ASP B 1 235 ? -18.209 -4.338 36.962 1.00 22.28 235 ASP B CA 1
ATOM 3909 C C . ASP B 1 235 ? -17.333 -5.541 36.734 1.00 26.08 235 ASP B C 1
ATOM 3910 O O . ASP B 1 235 ? -16.190 -5.399 36.313 1.00 25.45 235 ASP B O 1
ATOM 3915 N N . ILE B 1 236 ? -17.897 -6.735 36.967 1.00 24.30 236 ILE B N 1
ATOM 3916 C CA . ILE B 1 236 ? -17.226 -8.021 36.844 1.00 24.46 236 ILE B CA 1
ATOM 3917 C C . ILE B 1 236 ? -17.915 -8.925 35.835 1.00 27.34 236 ILE B C 1
ATOM 3918 O O . ILE B 1 236 ? -19.143 -8.959 35.784 1.00 28.00 236 ILE B O 1
ATOM 3923 N N . TRP B 1 237 ? -17.121 -9.679 35.065 1.00 22.72 237 TRP B N 1
ATOM 3924 C CA . TRP B 1 237 ? -17.633 -10.649 34.109 1.00 22.95 237 TRP B CA 1
ATOM 3925 C C . TRP B 1 237 ? -16.911 -11.983 34.215 1.00 25.18 237 TRP B C 1
ATOM 3926 O O . TRP B 1 237 ? -15.702 -12.026 34.470 1.00 25.45 237 TRP B O 1
ATOM 3937 N N . VAL B 1 238 ? -17.676 -13.072 34.037 1.00 19.21 238 VAL B N 1
ATOM 3938 C CA . VAL B 1 238 ? -17.232 -14.467 34.015 1.00 18.07 238 VAL B CA 1
ATOM 3939 C C . VAL B 1 238 ? -18.051 -15.155 32.912 1.00 23.48 238 VAL B C 1
ATOM 3940 O O . VAL B 1 238 ? -18.962 -14.531 32.356 1.00 22.34 238 VAL B O 1
ATOM 3944 N N . ALA B 1 239 ? -17.731 -16.411 32.578 1.00 21.87 239 ALA B N 1
ATOM 3945 C CA . ALA B 1 239 ? -18.425 -17.134 31.506 1.00 21.93 239 ALA B CA 1
ATOM 3946 C C . ALA B 1 239 ? -18.645 -18.621 31.837 1.00 25.31 239 ALA B C 1
ATOM 3947 O O . ALA B 1 239 ? -18.241 -19.065 32.914 1.00 24.71 239 ALA B O 1
ATOM 3949 N N . SER B 1 240 ? -19.315 -19.372 30.934 1.00 22.14 240 SER B N 1
ATOM 3950 C CA . SER B 1 240 ? -19.642 -20.809 31.114 1.00 22.07 240 SER B CA 1
ATOM 3951 C C . SER B 1 240 ? -18.408 -21.701 31.191 1.00 27.03 240 SER B C 1
ATOM 3952 O O . SER B 1 240 ? -18.486 -22.774 31.793 1.00 26.20 240 SER B O 1
ATOM 3955 N N . HIS B 1 241 ? -17.306 -21.281 30.515 1.00 25.84 241 HIS B N 1
ATOM 3956 C CA . HIS B 1 241 ? -16.005 -21.953 30.451 1.00 26.47 241 HIS B CA 1
ATOM 3957 C C . HIS B 1 241 ? -14.890 -21.059 30.989 1.00 30.69 241 HIS B C 1
ATOM 3958 O O . HIS B 1 241 ? -14.849 -19.870 30.658 1.00 29.92 241 HIS B O 1
ATOM 3965 N N . ALA B 1 242 ? -13.991 -21.632 31.824 1.00 27.31 242 ALA B N 1
ATOM 3966 C CA . ALA B 1 242 ? -12.849 -20.945 32.465 1.00 26.09 242 ALA B CA 1
ATOM 3967 C C . ALA B 1 242 ? -11.917 -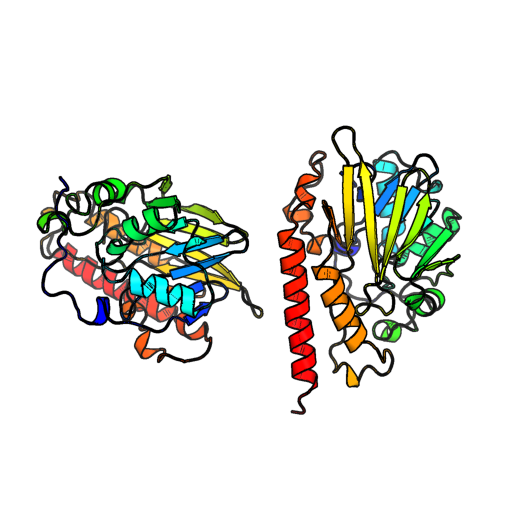20.268 31.462 1.00 28.63 242 ALA B C 1
ATOM 3968 O O . ALA B 1 242 ? -11.486 -19.133 31.682 1.00 28.87 242 ALA B O 1
ATOM 3970 N N . SER B 1 243 ? -11.637 -20.952 30.343 1.00 24.08 243 SER B N 1
ATOM 3971 C CA . SER B 1 243 ? -10.780 -20.463 29.267 1.00 23.79 243 SER B CA 1
ATOM 3972 C C . SER B 1 243 ? -11.268 -19.148 28.631 1.00 28.91 243 SER B C 1
ATOM 3973 O O . SER B 1 243 ? -10.445 -18.372 28.138 1.00 29.23 243 SER B O 1
ATOM 3976 N N . GLN B 1 244 ? -12.598 -18.920 28.619 1.00 25.70 244 GLN B N 1
ATOM 3977 C CA . GLN B 1 244 ? -13.247 -17.751 28.020 1.00 25.61 244 GLN B CA 1
ATOM 3978 C C . GLN B 1 244 ? -12.944 -16.471 28.760 1.00 29.06 244 GLN B C 1
ATOM 3979 O O . GLN B 1 244 ? -12.842 -15.436 28.127 1.00 28.02 244 GLN B O 1
ATOM 3985 N N . PHE B 1 245 ? -12.796 -16.532 30.087 1.00 26.35 245 PHE B N 1
ATOM 3986 C CA . PHE B 1 245 ? -12.445 -15.367 30.872 1.00 26.55 245 PHE B CA 1
ATOM 3987 C C . PHE B 1 245 ? -11.009 -15.456 31.381 1.00 33.85 245 PHE B C 1
ATOM 3988 O O . PHE B 1 245 ? -10.615 -14.682 32.257 1.00 33.79 245 PHE B O 1
ATOM 3996 N N . ASP B 1 246 ? -10.212 -16.375 30.773 1.00 32.04 246 ASP B N 1
ATOM 3997 C CA . ASP B 1 246 ? -8.786 -16.617 31.022 1.00 33.59 246 ASP B CA 1
ATOM 3998 C C . ASP B 1 246 ? -8.469 -16.754 32.508 1.00 41.44 246 ASP B C 1
ATOM 3999 O O . ASP B 1 246 ? -7.586 -16.064 33.025 1.00 41.76 246 ASP B O 1
ATOM 4004 N N . LEU B 1 247 ? -9.214 -17.629 33.196 1.00 39.99 247 LEU B N 1
ATOM 4005 C CA . LEU B 1 247 ? -9.083 -17.853 34.631 1.00 40.49 247 LEU B CA 1
ATOM 4006 C C . LEU B 1 247 ? -7.685 -18.292 35.037 1.00 46.13 247 LEU B C 1
ATOM 4007 O O . LEU B 1 247 ? -7.135 -17.752 35.996 1.00 46.45 247 LEU B O 1
ATOM 4012 N N . HIS B 1 248 ? -7.115 -19.264 34.301 1.00 43.41 248 HIS B N 1
ATOM 4013 C CA . HIS B 1 248 ? -5.807 -19.857 34.596 1.00 43.01 248 HIS B CA 1
ATOM 4014 C C . HIS B 1 248 ? -4.598 -19.009 34.214 1.00 47.48 248 HIS B C 1
ATOM 4015 O O . HIS B 1 248 ? -3.485 -19.312 34.648 1.00 48.60 248 HIS B O 1
ATOM 4022 N N . GLU B 1 249 ? -4.818 -17.930 33.445 1.00 42.30 249 GLU B N 1
ATOM 4023 C CA . GLU B 1 249 ? -3.788 -16.965 33.078 1.00 41.34 249 GLU B CA 1
ATOM 4024 C C . GLU B 1 249 ? -3.778 -15.851 34.136 1.00 45.79 249 GLU B C 1
ATOM 4025 O O . GLU B 1 249 ? -2.717 -15.315 34.468 1.00 46.00 249 GLU B O 1
ATOM 4031 N N . LYS B 1 250 ? -4.974 -15.529 34.679 1.00 41.20 250 LYS B N 1
ATOM 4032 C CA . LYS B 1 250 ? -5.216 -14.515 35.707 1.00 39.59 250 LYS B CA 1
ATOM 4033 C C . LYS B 1 250 ? -4.770 -14.968 37.086 1.00 44.25 250 LYS B C 1
ATOM 4034 O O . LYS B 1 250 ? -4.260 -14.146 37.853 1.00 44.55 250 LYS B O 1
ATOM 4040 N N . ARG B 1 251 ? -5.024 -16.251 37.436 1.00 39.98 251 ARG B N 1
ATOM 4041 C CA . ARG B 1 251 ? -4.678 -16.779 38.755 1.00 39.20 251 ARG B CA 1
ATOM 4042 C C . ARG B 1 251 ? -4.267 -18.242 38.758 1.00 44.27 251 ARG B C 1
ATOM 4043 O O . ARG B 1 251 ? -4.557 -18.997 37.820 1.00 43.32 251 ARG B O 1
ATOM 4051 N N . LYS B 1 252 ? -3.585 -18.624 39.843 1.00 42.10 252 LYS B N 1
ATOM 4052 C CA . LYS B 1 252 ? -3.163 -19.982 40.152 1.00 41.81 252 LYS B CA 1
ATOM 4053 C C . LYS B 1 252 ? -3.956 -20.382 41.403 1.00 46.51 252 LYS B C 1
ATOM 4054 O O . LYS B 1 252 ? -4.464 -19.501 42.105 1.00 46.63 252 LYS B O 1
ATOM 4060 N N . GLU B 1 253 ? -4.075 -21.689 41.678 1.00 42.83 253 GLU B N 1
ATOM 4061 C CA . GLU B 1 253 ? -4.801 -22.151 42.864 1.00 42.61 253 GLU B CA 1
ATOM 4062 C C . GLU B 1 253 ? -4.109 -21.663 44.133 1.00 46.82 253 GLU B C 1
ATOM 4063 O O . GLU B 1 253 ? -2.876 -21.674 44.203 1.00 46.32 253 GLU B O 1
ATOM 4069 N N . GLY B 1 254 ? -4.910 -21.211 45.095 1.00 43.69 254 GLY B N 1
ATOM 4070 C CA . GLY B 1 254 ? -4.419 -20.693 46.363 1.00 43.53 254 GLY B CA 1
ATOM 4071 C C . GLY B 1 254 ? -4.356 -19.180 46.425 1.00 49.09 254 GLY B C 1
ATOM 4072 O O . GLY B 1 254 ? -4.371 -18.624 47.528 1.00 50.02 254 GLY B O 1
ATOM 4073 N N . ASP B 1 255 ? -4.300 -18.495 45.249 1.00 45.19 255 ASP B N 1
ATOM 4074 C CA . ASP B 1 255 ? -4.225 -17.027 45.150 1.00 44.70 255 ASP B CA 1
ATOM 4075 C C . ASP B 1 255 ? -5.305 -16.315 45.982 1.00 48.65 255 ASP B C 1
ATOM 4076 O O . ASP B 1 255 ? -6.432 -16.807 46.050 1.00 48.78 255 ASP B O 1
ATOM 4081 N N . PRO B 1 256 ? -4.967 -15.204 46.679 1.00 45.29 256 PRO B N 1
ATOM 4082 C CA . PRO B 1 256 ? -5.955 -14.555 47.558 1.00 44.62 256 PRO B CA 1
ATOM 4083 C C . PRO B 1 256 ? -7.098 -13.848 46.851 1.00 45.89 256 PRO B C 1
ATOM 4084 O O . PRO B 1 256 ? -7.019 -13.589 45.648 1.00 46.07 256 PRO B O 1
ATOM 4088 N N . TYR B 1 257 ? -8.143 -13.497 47.627 1.00 39.95 257 TYR B N 1
ATOM 4089 C CA . TYR B 1 257 ? -9.337 -12.792 47.155 1.00 38.61 257 TYR B CA 1
ATOM 4090 C C . TYR B 1 257 ? -8.929 -11.547 46.376 1.00 43.73 257 TYR B C 1
ATOM 4091 O O . TYR B 1 257 ? -8.237 -10.691 46.922 1.00 44.86 257 TYR B O 1
ATOM 4100 N N . ASN B 1 258 ? -9.271 -11.506 45.070 1.00 39.60 258 ASN B N 1
ATOM 4101 C CA . ASN B 1 258 ? -8.897 -10.425 44.151 1.00 38.46 258 ASN B CA 1
ATOM 4102 C C . ASN B 1 258 ? -9.959 -10.207 43.025 1.00 40.12 258 ASN B C 1
ATOM 4103 O O . ASN B 1 258 ? -9.723 -10.558 41.859 1.00 39.91 258 ASN B O 1
ATOM 4108 N N . PRO B 1 259 ? -11.110 -9.579 43.349 1.00 34.17 259 PRO B N 1
ATOM 4109 C CA . PRO B 1 259 ? -12.130 -9.315 42.312 1.00 34.06 259 PRO B CA 1
ATOM 4110 C C . PRO B 1 259 ? -11.674 -8.571 41.043 1.00 39.12 259 PRO B C 1
ATOM 4111 O O . PRO B 1 259 ? -12.295 -8.756 39.992 1.00 39.31 259 PRO B O 1
ATOM 4115 N N . GLN B 1 260 ? -10.610 -7.730 41.141 1.00 35.55 260 GLN B N 1
ATOM 4116 C CA . GLN B 1 260 ? -10.051 -6.923 40.037 1.00 35.53 260 GLN B CA 1
ATOM 4117 C C . GLN B 1 260 ? -9.507 -7.741 38.877 1.00 39.86 260 GLN B C 1
ATOM 4118 O O . GLN B 1 260 ? -9.274 -7.188 37.789 1.00 39.66 260 GLN B O 1
ATOM 4124 N N . LEU B 1 261 ? -9.308 -9.055 39.098 1.00 35.89 261 LEU B N 1
ATOM 4125 C CA . LEU B 1 261 ? -8.864 -9.969 38.052 1.00 35.91 261 LEU B CA 1
ATOM 4126 C C . LEU B 1 261 ? -9.986 -10.119 37.019 1.00 38.24 261 LEU B C 1
ATOM 4127 O O . LEU B 1 261 ? -9.717 -10.294 35.829 1.00 38.15 261 LEU B O 1
ATOM 4132 N N . PHE B 1 262 ? -11.243 -10.021 37.485 1.00 32.44 262 PHE B N 1
ATOM 4133 C CA . PHE B 1 262 ? -12.440 -10.204 36.666 1.00 30.72 262 PHE B CA 1
ATOM 4134 C C . PHE B 1 262 ? -13.120 -8.905 36.252 1.00 34.74 262 PHE B C 1
ATOM 4135 O O . PHE B 1 262 ? -14.291 -8.903 35.862 1.00 34.09 262 PHE B O 1
ATOM 4143 N N . MET B 1 263 ? -12.345 -7.808 36.274 1.00 31.54 263 MET B N 1
ATOM 4144 C CA . MET B 1 263 ? -12.792 -6.465 35.900 1.00 32.08 263 MET B CA 1
ATOM 4145 C C . MET B 1 263 ? -12.173 -6.033 34.572 1.00 34.01 263 MET B C 1
ATOM 4146 O O . MET B 1 263 ? -12.069 -4.837 34.292 1.00 33.55 263 MET B O 1
ATOM 4151 N N . ASP B 1 264 ? -11.769 -7.009 33.755 1.00 29.08 264 ASP B N 1
ATOM 4152 C CA . ASP B 1 264 ? -11.163 -6.751 32.458 1.00 28.46 264 ASP B CA 1
ATOM 4153 C C . ASP B 1 264 ? -12.261 -6.645 31.399 1.00 32.74 264 ASP B C 1
ATOM 4154 O O . ASP B 1 264 ? -12.443 -7.538 30.552 1.00 34.30 264 ASP B O 1
ATOM 4159 N N . LYS B 1 265 ? -13.021 -5.546 31.487 1.00 26.29 265 LYS B N 1
ATOM 4160 C CA . LYS B 1 265 ? -14.129 -5.247 30.594 1.00 25.76 265 LYS B CA 1
ATOM 4161 C C . LYS B 1 265 ? -13.739 -5.295 29.106 1.00 30.32 265 LYS B C 1
ATOM 4162 O O . LYS B 1 265 ? -14.475 -5.879 28.314 1.00 29.93 265 LYS B O 1
ATOM 4168 N N . GLN B 1 266 ? -12.572 -4.719 28.730 1.00 26.93 266 GLN B N 1
ATOM 4169 C CA . GLN B 1 266 ? -12.126 -4.724 27.328 1.00 26.46 266 GLN B CA 1
ATOM 4170 C C . GLN B 1 266 ? -11.933 -6.106 26.714 1.00 27.97 266 GLN B C 1
ATOM 4171 O O . GLN B 1 266 ? -12.183 -6.272 25.522 1.00 26.79 266 GLN B O 1
ATOM 4177 N N . SER B 1 267 ? -11.587 -7.104 27.546 1.00 23.36 267 SER B N 1
ATOM 4178 C CA . SER B 1 267 ? -11.424 -8.491 27.116 1.00 22.85 267 SER B CA 1
ATOM 4179 C C . SER B 1 267 ? -12.784 -9.137 26.799 1.00 28.38 267 SER B C 1
ATOM 4180 O O . SER B 1 267 ? -12.869 -10.000 25.914 1.00 28.25 267 SER B O 1
ATOM 4183 N N . TYR B 1 268 ? -13.841 -8.723 27.520 1.00 24.19 268 TYR B N 1
ATOM 4184 C CA . TYR B 1 268 ? -15.191 -9.214 27.264 1.00 23.59 268 TYR B CA 1
ATOM 4185 C C . TYR B 1 268 ? -15.625 -8.744 25.878 1.00 27.83 268 TYR B C 1
ATOM 4186 O O . TYR B 1 268 ? -16.152 -9.544 25.108 1.00 27.82 268 TYR B O 1
ATOM 4195 N N . PHE B 1 269 ? -15.382 -7.454 25.565 1.00 24.23 269 PHE B N 1
ATOM 4196 C CA . PHE B 1 269 ? -15.740 -6.869 24.274 1.00 24.55 269 PHE B CA 1
ATOM 4197 C C . PHE B 1 269 ? -14.899 -7.383 23.111 1.00 31.10 269 PHE B C 1
ATOM 4198 O O . PHE B 1 269 ? -15.431 -7.543 22.011 1.00 30.40 269 PHE B O 1
ATOM 4206 N N . GLN B 1 270 ? -13.612 -7.696 23.361 1.00 29.98 270 GLN B N 1
ATOM 4207 C CA . GLN B 1 270 ? -12.715 -8.248 22.344 1.00 30.93 270 GLN B CA 1
ATOM 4208 C C . GLN B 1 270 ? -13.152 -9.647 21.936 1.00 36.08 270 GLN B C 1
ATOM 4209 O O . GLN B 1 270 ? -13.267 -9.915 20.741 1.00 37.27 270 GLN B O 1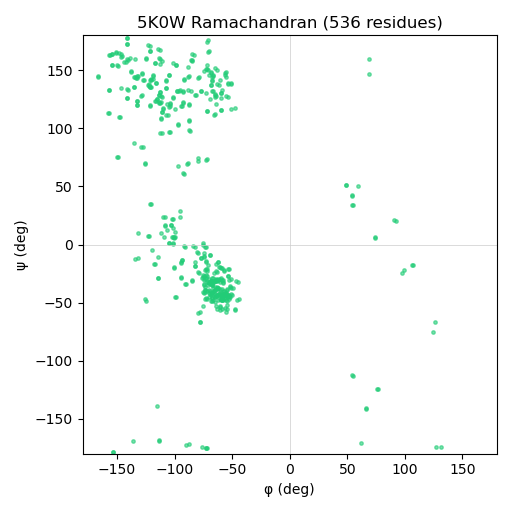
ATOM 4215 N N . ASN B 1 271 ? -13.476 -10.509 22.928 1.00 32.13 271 ASN B N 1
ATOM 4216 C CA . ASN B 1 271 ? -13.973 -11.883 22.714 1.00 30.74 271 ASN B CA 1
ATOM 4217 C C . ASN B 1 271 ? -15.328 -11.863 22.039 1.00 32.56 271 ASN B C 1
ATOM 4218 O O . ASN B 1 271 ? -15.581 -12.686 21.165 1.00 32.89 271 ASN B O 1
ATOM 4223 N N . LEU B 1 272 ? -16.191 -10.914 22.436 1.00 26.99 272 LEU B N 1
ATOM 4224 C CA . LEU B 1 272 ? -17.522 -10.757 21.865 1.00 26.03 272 LEU B CA 1
ATOM 4225 C C . LEU B 1 272 ? -17.441 -10.365 20.389 1.00 29.19 272 LEU B C 1
ATOM 4226 O O . LEU B 1 272 ? -18.165 -10.924 19.572 1.00 28.15 272 LEU B O 1
ATOM 4231 N N . ASN B 1 273 ? -16.530 -9.440 20.054 1.00 26.96 273 ASN B N 1
ATOM 4232 C CA . ASN B 1 273 ? -16.295 -8.962 18.687 1.00 27.16 273 ASN B CA 1
ATOM 4233 C C . ASN B 1 273 ? -15.688 -10.069 17.817 1.00 30.64 273 ASN B C 1
ATOM 4234 O O . ASN B 1 273 ? -16.020 -10.160 16.638 1.00 30.37 273 ASN B O 1
ATOM 4239 N N . ASP B 1 274 ? -14.836 -10.933 18.403 1.00 26.57 274 ASP B N 1
ATOM 4240 C CA . ASP B 1 274 ? -14.248 -12.055 17.669 1.00 26.02 274 ASP B CA 1
ATOM 4241 C C . ASP B 1 274 ? -15.316 -13.093 17.306 1.00 26.34 274 ASP B C 1
ATOM 4242 O O . ASP B 1 274 ? -15.257 -13.710 16.237 1.00 25.54 274 ASP B O 1
ATOM 4247 N N . LEU B 1 275 ? -16.322 -13.230 18.185 1.00 19.96 275 LEU B N 1
ATOM 4248 C CA . LEU B 1 275 ? -17.452 -14.119 17.982 1.00 18.23 275 LEU B CA 1
ATOM 4249 C C . LEU B 1 275 ? -18.427 -13.535 16.933 1.00 24.35 275 LEU B C 1
ATOM 4250 O O . LEU B 1 275 ? -19.014 -14.287 16.140 1.00 22.43 275 LEU B O 1
ATOM 4255 N N . GLU B 1 276 ? -18.546 -12.172 16.904 1.00 23.25 276 GLU B N 1
ATOM 4256 C CA . GLU B 1 276 ? -19.381 -11.420 15.947 1.00 22.82 276 GLU B CA 1
ATOM 4257 C C . GLU B 1 276 ? -18.747 -11.521 14.557 1.00 26.21 276 GLU B C 1
ATOM 4258 O O . GLU B 1 276 ? -19.455 -11.815 13.596 1.00 25.68 276 GLU B O 1
ATOM 4264 N N . LYS B 1 277 ? -17.406 -11.332 14.477 1.00 22.93 277 LYS B N 1
ATOM 4265 C CA . LYS B 1 277 ? -16.588 -11.409 13.260 1.00 22.80 277 LYS B CA 1
ATOM 4266 C C . LYS B 1 277 ? -16.790 -12.747 12.554 1.00 25.55 277 LYS B C 1
ATOM 4267 O O . LYS B 1 277 ? -17.088 -12.754 11.350 1.00 24.85 277 LYS B O 1
ATOM 4273 N N . SER B 1 278 ? -16.702 -13.869 13.307 1.00 20.78 278 SER B N 1
ATOM 4274 C CA . SER B 1 278 ? -16.922 -15.184 12.706 1.00 20.80 278 SER B CA 1
ATOM 4275 C C . SER B 1 278 ? -18.400 -15.468 12.397 1.00 24.45 278 SER B C 1
ATOM 4276 O O . SER B 1 278 ? -18.671 -16.074 11.355 1.00 23.56 278 SER B O 1
ATOM 4279 N N . TYR B 1 279 ? -19.356 -15.003 13.256 1.00 20.58 279 TYR B N 1
ATOM 4280 C CA . TYR B 1 279 ? -20.800 -15.146 12.996 1.00 19.40 279 TYR B CA 1
ATOM 4281 C C . TYR B 1 279 ? -21.205 -14.378 11.722 1.00 25.50 279 TYR B C 1
ATOM 4282 O O . TYR B 1 279 ? -21.960 -14.924 10.923 1.00 26.68 279 TYR B O 1
ATOM 4291 N N . LEU B 1 280 ? -20.727 -13.129 11.537 1.00 22.22 280 LEU B N 1
ATOM 4292 C CA . LEU B 1 280 ? -21.033 -12.339 10.328 1.00 22.44 280 LEU B CA 1
ATOM 4293 C C . LEU B 1 280 ? -20.371 -12.945 9.097 1.00 30.19 280 LEU B C 1
ATOM 4294 O O . LEU B 1 280 ? -20.908 -12.829 7.997 1.00 29.57 280 LEU B O 1
ATOM 4299 N N . ASN B 1 281 ? -19.202 -13.589 9.283 1.00 29.10 281 ASN B N 1
ATOM 4300 C CA . ASN B 1 281 ? -18.529 -14.238 8.171 1.00 28.89 281 ASN B CA 1
ATOM 4301 C C . ASN B 1 281 ? -19.267 -15.478 7.726 1.00 33.21 281 ASN B C 1
ATOM 4302 O O . ASN B 1 281 ? -19.331 -15.738 6.520 1.00 34.17 281 ASN B O 1
ATOM 4307 N N . LYS B 1 282 ? -19.879 -16.207 8.677 1.00 28.32 282 LYS B N 1
ATOM 4308 C CA . LYS B 1 282 ? -20.675 -17.391 8.344 1.00 27.57 282 LYS B CA 1
ATOM 4309 C C . LYS B 1 282 ? -21.932 -16.999 7.552 1.00 31.57 282 LYS B C 1
ATOM 4310 O O . LYS B 1 282 ? -22.185 -17.587 6.507 1.00 32.29 282 LYS B O 1
ATOM 4316 N N . ILE B 1 283 ? -22.684 -15.987 8.014 1.00 27.77 283 ILE B N 1
ATOM 4317 C CA . ILE B 1 283 ? -23.877 -15.533 7.302 1.00 27.47 283 ILE B CA 1
ATOM 4318 C C . ILE B 1 283 ? -23.573 -14.996 5.895 1.00 32.82 283 ILE B C 1
ATOM 4319 O O . ILE B 1 283 ? -24.334 -15.288 4.976 1.00 33.60 283 ILE B O 1
ATOM 4324 N N . LYS B 1 284 ? -22.444 -14.291 5.705 1.00 29.05 284 LYS B N 1
ATOM 4325 C CA . LYS B 1 284 ? -22.110 -13.797 4.372 1.00 29.71 284 LYS B CA 1
ATOM 4326 C C . LYS B 1 284 ? -21.659 -14.902 3.427 1.00 37.81 284 LYS B C 1
ATOM 4327 O O . LYS B 1 284 ? -21.921 -14.823 2.220 1.00 38.21 284 LYS B O 1
ATOM 4333 N N . LYS B 1 285 ? -21.068 -15.972 4.000 1.00 36.09 285 LYS B N 1
ATOM 4334 C CA . LYS B 1 285 ? -20.653 -17.185 3.299 1.00 36.21 285 LYS B CA 1
ATOM 4335 C C . LYS B 1 285 ? -21.924 -17.978 2.918 1.00 41.69 285 LYS B C 1
ATOM 4336 O O . LYS B 1 285 ? -22.007 -18.499 1.801 1.00 42.53 285 LYS B O 1
ATOM 4342 N N . ASP B 1 286 ? -22.922 -18.031 3.835 1.00 37.74 286 ASP B N 1
ATOM 4343 C CA . ASP B 1 286 ? -24.201 -18.736 3.654 1.00 37.39 286 ASP B CA 1
ATOM 4344 C C . ASP B 1 286 ? -25.052 -18.190 2.516 1.00 37.81 286 ASP B C 1
ATOM 4345 O O . ASP B 1 286 ? -25.794 -18.954 1.897 1.00 38.41 286 ASP B O 1
ATOM 4350 N N . SER B 1 287 ? -24.949 -16.879 2.243 1.00 31.52 287 SER B N 1
ATOM 4351 C CA . SER B 1 287 ? -25.696 -16.172 1.194 1.00 29.94 287 SER B CA 1
ATOM 4352 C C . SER B 1 287 ? -25.170 -16.479 -0.205 1.00 32.95 287 SER B C 1
ATOM 4353 O O . SER B 1 287 ? -25.761 -16.058 -1.200 1.00 32.93 287 SER B O 1
ATOM 4356 N N . GLN B 1 288 ? -24.051 -17.195 -0.279 1.00 29.30 288 GLN B N 1
ATOM 4357 C CA . GLN B 1 288 ? -23.407 -17.590 -1.520 1.00 28.83 288 GLN B CA 1
ATOM 4358 C C . GLN B 1 288 ? -23.736 -19.036 -1.840 1.00 34.14 288 GLN B C 1
ATOM 4359 O O . GLN B 1 288 ? -24.099 -19.808 -0.949 1.00 33.57 288 GLN B O 1
ATOM 4365 N N . ASP B 1 289 ? -23.644 -19.387 -3.126 1.00 32.05 289 ASP B N 1
ATOM 4366 C CA . ASP B 1 289 ? -23.920 -20.725 -3.626 1.00 31.74 289 ASP B CA 1
ATOM 4367 C C . ASP B 1 289 ? -22.823 -21.098 -4.601 1.00 35.36 289 ASP B C 1
ATOM 4368 O O . ASP B 1 289 ? -22.898 -20.829 -5.798 1.00 36.51 289 ASP B O 1
ATOM 4373 N N . LYS B 1 290 ? -21.757 -21.649 -4.034 1.00 30.45 290 LYS B N 1
ATOM 4374 C CA . LYS B 1 290 ? -20.560 -22.137 -4.683 1.00 19.34 290 LYS B CA 1
ATOM 4375 C C . LYS B 1 290 ? -20.942 -23.281 -5.611 1.00 46.56 290 LYS B C 1
ATOM 4376 O O . LYS B 1 290 ? -20.536 -23.299 -6.767 1.00 19.20 290 LYS B O 1
#